Protein AF-A0A524KF19-F1 (afdb_monomer_lite)

Radius of gyration: 28.89 Å; chains: 1; bounding box: 74×56×88 Å

Structure (mmCIF, N/CA/C/O backbone):
data_AF-A0A524KF19-F1
#
_entry.id   AF-A0A524KF19-F1
#
loop_
_atom_site.group_PDB
_atom_site.id
_atom_site.type_symbol
_atom_site.label_atom_id
_atom_site.label_alt_id
_atom_site.label_comp_id
_atom_site.label_asym_id
_atom_site.label_entity_id
_atom_site.label_seq_id
_atom_site.pdbx_PDB_ins_code
_atom_site.Cartn_x
_atom_site.Cartn_y
_atom_site.Cartn_z
_atom_site.occupancy
_atom_site.B_iso_or_equiv
_atom_site.auth_seq_id
_atom_site.auth_comp_id
_atom_site.auth_asym_id
_atom_site.auth_atom_id
_atom_site.pdbx_PDB_model_num
ATOM 1 N N . MET A 1 1 ? 0.848 -24.178 -24.016 1.00 27.83 1 MET A N 1
ATOM 2 C CA . MET A 1 1 ? 1.460 -25.312 -23.281 1.00 27.83 1 MET A CA 1
ATOM 3 C C . MET A 1 1 ? 2.071 -24.928 -21.927 1.00 27.83 1 MET A C 1
ATOM 5 O O . MET A 1 1 ? 2.210 -25.815 -21.104 1.00 27.83 1 MET A O 1
ATOM 9 N N . LEU A 1 2 ? 2.348 -23.648 -21.629 1.00 24.78 2 LEU A N 1
ATOM 10 C CA . LEU A 1 2 ? 2.884 -23.212 -20.322 1.00 24.78 2 LEU A CA 1
ATOM 11 C C . LEU A 1 2 ? 1.843 -23.042 -19.188 1.00 24.78 2 LEU A C 1
ATOM 13 O O . LEU A 1 2 ? 2.226 -22.977 -18.031 1.00 24.78 2 LEU A O 1
ATOM 17 N N . PHE A 1 3 ? 0.535 -23.060 -19.477 1.00 26.81 3 PHE A N 1
ATOM 18 C CA . PHE A 1 3 ? -0.523 -22.911 -18.456 1.00 26.81 3 PHE A CA 1
ATOM 19 C C . PHE A 1 3 ? -0.974 -24.222 -17.783 1.00 26.81 3 PHE A C 1
ATOM 21 O O . PHE A 1 3 ? -1.718 -24.187 -16.809 1.00 26.81 3 PHE A O 1
ATOM 28 N N . GLN A 1 4 ? -0.531 -25.388 -18.265 1.00 26.11 4 GLN A N 1
ATOM 29 C CA . GLN A 1 4 ? -0.907 -26.679 -17.666 1.00 26.11 4 GLN A CA 1
ATOM 30 C C . GLN A 1 4 ? 0.024 -27.128 -16.532 1.00 26.11 4 GLN A C 1
ATOM 32 O O . GLN A 1 4 ? -0.330 -28.047 -15.796 1.00 26.11 4 GLN A O 1
ATOM 37 N N . HIS A 1 5 ? 1.182 -26.483 -16.349 1.00 28.02 5 HIS A N 1
ATOM 38 C CA . HIS A 1 5 ? 2.133 -26.902 -15.318 1.00 28.02 5 HIS A CA 1
ATOM 39 C C . HIS A 1 5 ? 1.832 -26.314 -13.931 1.00 28.02 5 HIS A C 1
ATOM 41 O O . HIS A 1 5 ? 2.044 -27.001 -12.934 1.00 28.02 5 HIS A O 1
ATOM 47 N N . SER A 1 6 ? 1.244 -25.115 -13.861 1.00 31.58 6 SER A N 1
ATOM 48 C CA . SER A 1 6 ? 0.880 -24.458 -12.595 1.00 31.58 6 SER A CA 1
ATOM 49 C C . SER A 1 6 ? -0.323 -25.114 -11.907 1.00 31.58 6 SER A C 1
ATOM 51 O O . SER A 1 6 ? -0.373 -25.186 -10.685 1.00 31.58 6 SER A O 1
ATOM 53 N N . ALA A 1 7 ? -1.254 -25.693 -12.675 1.00 30.88 7 ALA A N 1
ATOM 54 C CA . ALA A 1 7 ? -2.397 -26.428 -12.125 1.00 30.88 7 ALA A CA 1
ATOM 55 C C . ALA A 1 7 ? -2.016 -27.805 -11.544 1.00 30.88 7 ALA A C 1
ATOM 57 O O . ALA A 1 7 ? -2.776 -28.375 -10.764 1.00 30.88 7 ALA A O 1
ATOM 58 N N . LYS A 1 8 ? -0.847 -28.351 -11.912 1.00 27.16 8 LYS A N 1
ATOM 59 C CA . LYS A 1 8 ? -0.388 -29.663 -11.434 1.00 27.16 8 LYS A CA 1
ATOM 60 C C . LYS A 1 8 ? 0.273 -29.587 -10.053 1.00 27.16 8 LYS A C 1
ATOM 62 O O . LYS A 1 8 ? 0.188 -30.544 -9.300 1.00 27.16 8 LYS A O 1
ATOM 67 N N . LEU A 1 9 ? 0.833 -28.432 -9.687 1.00 31.03 9 LEU A N 1
ATOM 68 C CA . LEU A 1 9 ? 1.398 -28.181 -8.352 1.00 31.03 9 LEU A CA 1
ATOM 69 C C . LEU A 1 9 ? 0.338 -27.878 -7.275 1.00 31.03 9 LEU A C 1
ATOM 71 O O . LEU A 1 9 ? 0.678 -27.805 -6.104 1.00 31.03 9 LEU A O 1
ATOM 75 N N . LEU A 1 10 ? -0.936 -27.733 -7.657 1.00 35.62 10 LEU A N 1
ATOM 76 C CA . LEU A 1 10 ? -2.065 -27.494 -6.744 1.00 35.62 10 LEU A CA 1
ATOM 77 C C . LEU A 1 10 ? -2.833 -28.774 -6.358 1.00 35.62 10 LEU A C 1
ATOM 79 O O . LEU A 1 10 ? -3.795 -28.690 -5.602 1.00 35.62 10 LEU A O 1
ATOM 83 N N . LYS A 1 11 ? -2.457 -29.947 -6.891 1.00 29.64 11 LYS A N 1
ATOM 84 C CA . LYS A 1 11 ? -3.158 -31.223 -6.638 1.00 29.64 11 LYS A CA 1
ATOM 85 C C . LYS A 1 11 ? -2.391 -32.234 -5.791 1.00 29.64 11 LYS A C 1
ATOM 87 O O . LYS A 1 11 ? -3.019 -33.162 -5.293 1.00 29.64 11 LYS A O 1
ATOM 92 N N . ASP A 1 12 ? -1.096 -32.030 -5.581 1.00 27.98 12 ASP A N 1
ATOM 93 C CA . ASP A 1 12 ? -0.259 -32.959 -4.825 1.00 27.98 12 ASP A CA 1
ATOM 94 C C . ASP A 1 12 ? 0.077 -32.367 -3.447 1.00 27.98 12 ASP A C 1
ATOM 96 O O . ASP A 1 12 ? 1.224 -32.049 -3.154 1.00 27.98 12 ASP A O 1
ATOM 100 N N . ASP A 1 13 ? -0.951 -32.210 -2.606 1.00 34.94 13 ASP A N 1
ATOM 101 C CA . ASP A 1 13 ? -0.797 -32.065 -1.154 1.00 34.94 13 ASP A CA 1
ATOM 102 C C . ASP A 1 13 ? -1.239 -33.375 -0.484 1.00 34.94 13 ASP A C 1
ATOM 104 O O . ASP A 1 13 ? -2.408 -33.599 -0.167 1.00 34.94 13 ASP A O 1
ATOM 108 N N . ALA A 1 14 ? -0.261 -34.255 -0.273 1.00 29.02 14 ALA A N 1
ATOM 109 C CA . ALA A 1 14 ? -0.295 -35.302 0.739 1.00 29.02 14 ALA A CA 1
ATOM 110 C C . ALA A 1 14 ? 1.116 -35.423 1.358 1.00 29.02 14 ALA A C 1
ATOM 112 O O . ALA A 1 14 ? 2.052 -35.867 0.702 1.00 29.02 14 ALA A O 1
ATOM 113 N N . CYS A 1 15 ? 1.228 -34.941 2.604 1.00 27.69 15 CYS A N 1
ATOM 114 C CA . CYS A 1 15 ? 2.311 -35.012 3.617 1.00 27.69 15 CYS A CA 1
ATOM 115 C C . CYS A 1 15 ? 3.160 -36.315 3.678 1.00 27.69 15 CYS A C 1
ATOM 117 O O . CYS A 1 15 ? 2.729 -37.310 3.098 1.00 27.69 15 CYS A O 1
ATOM 119 N N . PRO A 1 16 ? 4.209 -36.443 4.545 1.00 42.19 16 PRO A N 1
ATOM 120 C CA . PRO A 1 16 ? 5.033 -35.484 5.322 1.00 42.19 16 PRO A CA 1
ATOM 121 C C . PRO A 1 16 ? 6.568 -35.804 5.219 1.00 42.19 16 PRO A C 1
ATOM 123 O O . PRO A 1 16 ? 6.985 -36.570 4.360 1.00 42.19 16 PRO A O 1
ATOM 126 N N . ASP A 1 17 ? 7.410 -35.245 6.104 1.00 28.31 17 ASP A N 1
ATOM 127 C CA . ASP A 1 17 ? 8.822 -35.624 6.375 1.00 28.31 17 ASP A CA 1
ATOM 128 C C . ASP A 1 17 ? 9.919 -35.275 5.349 1.00 28.31 17 ASP A C 1
ATOM 130 O O . ASP A 1 17 ? 10.504 -36.140 4.702 1.00 28.31 17 ASP A O 1
ATOM 134 N N . LEU A 1 18 ? 10.345 -34.006 5.323 1.00 29.00 18 LEU A N 1
ATOM 135 C CA . LEU A 1 18 ? 11.708 -33.632 4.900 1.00 29.00 18 LEU A CA 1
ATOM 136 C C . L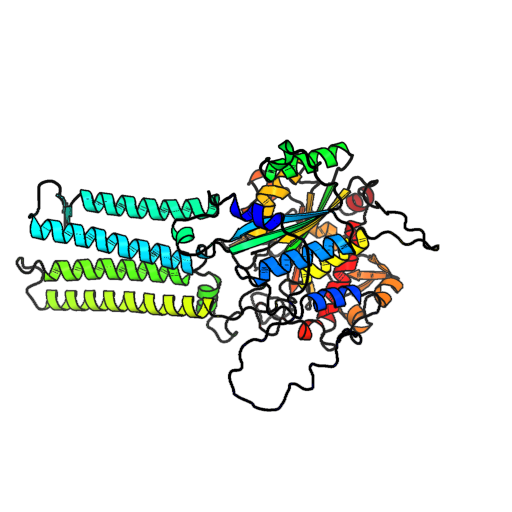EU A 1 18 ? 12.306 -32.532 5.800 1.00 29.00 18 LEU A C 1
ATOM 138 O O . LEU A 1 18 ? 12.885 -31.553 5.334 1.00 29.00 18 LEU A O 1
ATOM 142 N N . LEU A 1 19 ? 12.203 -32.717 7.117 1.00 30.81 19 LEU A N 1
ATOM 143 C CA . LEU A 1 19 ? 13.110 -32.103 8.090 1.00 30.81 19 LEU A CA 1
ATOM 144 C C . LEU A 1 19 ? 14.174 -33.137 8.463 1.00 30.81 19 LEU A C 1
ATOM 146 O O . LEU A 1 19 ? 14.062 -33.773 9.494 1.00 30.81 19 LEU A O 1
ATOM 150 N N . GLU A 1 20 ? 15.155 -33.350 7.584 1.00 33.12 20 GLU A N 1
ATOM 151 C CA . GLU A 1 20 ? 16.504 -33.857 7.895 1.00 33.12 20 GLU A CA 1
ATOM 152 C C . GLU A 1 20 ? 17.201 -34.250 6.587 1.00 33.12 20 GLU A C 1
ATOM 154 O O . GLU A 1 20 ? 17.079 -35.372 6.105 1.00 33.12 20 GLU A O 1
ATOM 159 N N . ARG A 1 21 ? 17.983 -33.338 6.000 1.00 28.28 21 ARG A N 1
ATOM 160 C CA . ARG A 1 21 ? 19.148 -33.716 5.185 1.00 28.28 21 ARG A CA 1
ATOM 161 C C . ARG A 1 21 ? 20.148 -32.565 5.145 1.00 28.28 21 ARG A C 1
ATOM 163 O O . ARG A 1 21 ? 19.892 -31.479 4.642 1.00 28.28 21 ARG A O 1
ATOM 170 N N . ARG A 1 22 ? 21.285 -32.857 5.772 1.00 28.55 22 ARG A N 1
ATOM 171 C CA . ARG A 1 22 ? 22.470 -32.029 5.999 1.00 28.55 22 ARG A CA 1
ATOM 172 C C . ARG A 1 22 ? 22.948 -31.304 4.736 1.00 28.55 22 ARG A C 1
ATOM 174 O O . ARG A 1 22 ? 23.221 -31.948 3.727 1.00 28.55 22 ARG A O 1
ATOM 181 N N . ALA A 1 23 ? 23.179 -29.998 4.856 1.00 28.09 23 ALA A N 1
ATOM 182 C CA . ALA A 1 23 ? 24.086 -29.270 3.973 1.00 28.09 23 ALA A CA 1
ATOM 183 C C . ALA A 1 23 ? 25.546 -29.727 4.212 1.00 28.09 23 ALA A C 1
ATOM 185 O O . ALA A 1 23 ? 25.902 -30.072 5.348 1.00 28.09 23 ALA A O 1
ATOM 186 N N . PRO A 1 24 ? 26.407 -29.758 3.178 1.00 29.08 24 PRO A N 1
ATOM 187 C CA . PRO A 1 24 ? 27.801 -30.146 3.331 1.00 29.08 24 PRO A CA 1
ATOM 188 C C . PRO A 1 24 ? 28.595 -29.058 4.065 1.00 29.08 24 PRO A C 1
ATOM 190 O O . PRO A 1 24 ? 28.485 -27.867 3.784 1.00 29.08 24 PRO A O 1
ATOM 193 N N . ARG A 1 25 ? 29.411 -29.509 5.022 1.00 29.88 25 ARG A N 1
ATOM 194 C CA . ARG A 1 25 ? 30.361 -28.703 5.793 1.00 29.88 25 ARG A CA 1
ATOM 195 C C . ARG A 1 25 ? 31.388 -28.049 4.863 1.00 29.88 25 ARG A C 1
ATOM 197 O O . ARG A 1 25 ? 32.111 -28.761 4.172 1.00 29.88 25 ARG A O 1
ATOM 204 N N . ALA A 1 26 ? 31.530 -26.730 4.954 1.00 27.91 26 ALA A N 1
ATOM 205 C CA . ALA A 1 26 ? 32.760 -26.027 4.608 1.00 27.91 26 ALA A CA 1
ATOM 206 C C . ALA A 1 26 ? 33.258 -25.275 5.851 1.00 27.91 26 ALA A C 1
ATOM 208 O O . ALA A 1 26 ? 32.492 -24.642 6.573 1.00 27.91 26 ALA A O 1
ATOM 209 N N . CYS A 1 27 ? 34.540 -25.474 6.137 1.00 27.53 27 CYS A N 1
ATOM 210 C CA . CYS A 1 27 ? 35.238 -25.154 7.373 1.00 27.53 27 CYS A CA 1
ATOM 211 C C . CYS A 1 27 ? 35.486 -23.653 7.580 1.00 27.53 27 CYS A C 1
ATOM 213 O O . CYS A 1 27 ? 35.828 -22.944 6.640 1.00 27.53 27 CYS A O 1
ATOM 215 N N . GLY A 1 28 ? 35.443 -23.220 8.845 1.00 26.31 28 GLY A N 1
ATOM 216 C CA . GLY A 1 28 ? 35.943 -21.916 9.288 1.00 26.31 28 GLY A CA 1
ATOM 217 C C . GLY A 1 28 ? 35.331 -21.474 10.617 1.00 26.31 28 GLY A C 1
ATOM 218 O O . GLY A 1 28 ? 34.453 -20.624 10.634 1.00 26.31 28 GLY A O 1
ATOM 219 N N . ARG A 1 29 ? 35.753 -22.089 11.730 1.00 28.39 29 ARG A N 1
ATOM 220 C CA . ARG A 1 29 ? 35.338 -21.712 13.093 1.00 28.39 29 ARG A CA 1
ATOM 221 C C . ARG A 1 29 ? 35.963 -20.376 13.510 1.00 28.39 29 ARG A C 1
ATOM 223 O O . ARG A 1 29 ? 37.185 -20.284 13.576 1.00 28.39 29 ARG A O 1
ATOM 230 N N . THR A 1 30 ? 35.126 -19.458 13.982 1.00 28.38 30 THR A N 1
ATOM 231 C CA . THR A 1 30 ? 35.452 -18.517 15.067 1.00 28.38 30 THR A CA 1
ATOM 232 C C . THR A 1 30 ? 34.375 -18.700 16.146 1.00 28.38 30 THR A C 1
ATOM 234 O O . THR A 1 30 ? 33.196 -18.547 15.834 1.00 28.38 30 THR A O 1
ATOM 237 N N . PRO A 1 31 ? 34.712 -19.103 17.385 1.00 31.06 31 PRO A N 1
ATOM 238 C CA . PRO A 1 31 ? 33.714 -19.389 18.410 1.00 31.06 31 PRO A CA 1
ATOM 239 C C . PRO A 1 31 ? 33.313 -18.100 19.133 1.00 31.06 31 PRO A C 1
ATOM 241 O O . PRO A 1 31 ? 34.151 -17.436 19.737 1.00 31.06 31 PRO A O 1
ATOM 244 N N . GLY A 1 32 ? 32.028 -17.755 19.081 1.00 32.38 32 GLY A N 1
ATOM 245 C CA . GLY A 1 32 ? 31.471 -16.665 19.883 1.00 32.38 32 GLY A CA 1
ATOM 246 C C . GLY A 1 32 ? 30.187 -16.098 19.296 1.00 32.38 32 GLY A C 1
ATOM 247 O O . GLY A 1 32 ? 30.232 -15.013 18.729 1.00 32.38 32 GLY A O 1
ATOM 248 N N . LYS A 1 33 ? 29.079 -16.854 19.390 1.00 33.38 33 LYS A N 1
ATOM 249 C CA . LYS A 1 33 ? 27.671 -16.378 19.340 1.00 33.38 33 LYS A CA 1
ATOM 250 C C . LYS A 1 33 ? 26.624 -17.505 19.294 1.00 33.38 33 LYS A C 1
ATOM 252 O O . LYS A 1 33 ? 25.452 -17.236 19.519 1.00 33.38 33 LYS A O 1
ATOM 257 N N . GLU A 1 34 ? 27.014 -18.759 19.055 1.00 29.03 34 GLU A N 1
ATOM 258 C CA . GLU A 1 34 ? 26.049 -19.855 18.828 1.00 29.03 34 GLU A CA 1
ATOM 259 C C . GLU A 1 34 ? 25.375 -20.441 20.086 1.00 29.03 34 GLU A C 1
ATOM 261 O O . GLU A 1 34 ? 24.433 -21.218 19.952 1.00 29.03 34 GLU A O 1
ATOM 266 N N . GLU A 1 35 ? 25.761 -20.046 21.303 1.00 29.92 35 GLU A N 1
ATOM 267 C CA . GLU A 1 35 ? 25.076 -20.511 22.526 1.00 29.92 35 GLU A CA 1
ATOM 268 C C . GLU A 1 35 ? 23.872 -19.655 22.951 1.00 29.92 35 GLU A C 1
ATOM 270 O O . GLU A 1 35 ? 23.123 -20.064 23.832 1.00 29.92 35 GLU A O 1
ATOM 275 N N . PHE A 1 36 ? 23.600 -18.528 22.281 1.00 32.81 36 PHE A N 1
ATOM 276 C CA . PHE A 1 36 ? 22.428 -17.693 22.589 1.00 32.81 36 PHE A CA 1
ATOM 277 C C . PHE A 1 36 ? 21.160 -18.066 21.796 1.00 32.81 36 PHE A C 1
ATOM 279 O O . PHE A 1 36 ? 20.114 -17.457 21.985 1.00 32.81 36 PHE A O 1
ATOM 286 N N . VAL A 1 37 ? 21.228 -19.068 20.909 1.00 35.06 37 VAL A N 1
ATOM 287 C CA . VAL A 1 37 ? 20.166 -19.358 19.918 1.00 35.06 37 VAL A CA 1
ATOM 288 C C . VAL A 1 37 ? 19.369 -20.637 20.239 1.00 35.06 37 VAL A C 1
ATOM 290 O O . VAL A 1 37 ? 18.462 -21.012 19.505 1.00 35.06 37 VAL A O 1
ATOM 293 N N . LYS A 1 38 ? 19.640 -21.321 21.360 1.00 26.38 38 LYS A N 1
ATOM 294 C CA . LYS A 1 38 ? 18.930 -22.569 21.727 1.00 26.38 38 LYS A CA 1
ATOM 295 C C . LYS A 1 38 ? 17.975 -22.482 22.918 1.00 26.38 38 LYS A C 1
ATOM 297 O O . LYS A 1 38 ? 17.457 -23.508 23.346 1.00 26.38 38 LYS A O 1
ATOM 302 N N . ALA A 1 39 ? 17.666 -21.282 23.395 1.00 29.91 39 ALA A N 1
ATOM 303 C CA . ALA A 1 39 ? 16.627 -21.068 24.396 1.00 29.91 39 ALA A CA 1
ATOM 304 C C . ALA A 1 39 ? 15.623 -20.034 23.880 1.00 29.91 39 ALA A C 1
ATOM 306 O O . ALA A 1 39 ? 15.746 -18.876 24.241 1.00 29.91 39 ALA A O 1
ATOM 307 N N . ASN A 1 40 ? 14.695 -20.415 22.989 1.00 36.75 40 ASN A N 1
ATOM 308 C CA . ASN A 1 40 ? 13.514 -19.581 22.683 1.00 36.75 40 ASN A CA 1
ATOM 309 C C . ASN A 1 40 ? 12.406 -20.273 21.872 1.00 36.75 40 ASN A C 1
ATOM 311 O O . ASN A 1 40 ? 11.658 -19.639 21.139 1.00 36.75 40 ASN A O 1
ATOM 315 N N . ILE A 1 41 ? 12.236 -21.582 22.039 1.00 32.84 41 ILE A N 1
ATOM 316 C CA . ILE A 1 41 ? 10.990 -22.238 21.631 1.00 32.84 41 ILE A CA 1
ATOM 317 C C . ILE A 1 41 ? 10.131 -22.282 22.899 1.00 32.84 41 ILE A C 1
ATOM 319 O O . ILE A 1 41 ? 10.326 -23.195 23.696 1.00 32.84 41 ILE A O 1
ATOM 323 N N . ASN A 1 42 ? 9.327 -21.230 23.141 1.00 34.31 42 ASN A N 1
ATOM 324 C CA . ASN A 1 42 ? 8.141 -21.150 24.039 1.00 34.31 42 ASN A CA 1
ATOM 325 C C . ASN A 1 42 ? 7.923 -19.806 24.785 1.00 34.31 42 ASN A C 1
ATOM 327 O O . ASN A 1 42 ? 7.086 -19.753 25.685 1.00 34.31 42 ASN A O 1
ATOM 331 N N . GLY A 1 43 ? 8.582 -18.699 24.427 1.00 39.00 43 GLY A N 1
ATOM 332 C CA . GLY A 1 43 ? 8.232 -17.381 24.980 1.00 39.00 43 GLY A CA 1
ATOM 333 C C . GLY A 1 43 ? 8.519 -16.259 23.993 1.00 39.00 43 GLY A C 1
ATOM 334 O O . GLY A 1 43 ? 9.647 -16.161 23.521 1.00 39.00 43 GLY A O 1
ATOM 335 N N . SER A 1 44 ? 7.523 -15.426 23.667 1.00 48.94 44 SER A N 1
ATOM 336 C CA . SER A 1 44 ? 7.767 -14.241 22.840 1.00 48.94 44 SER A CA 1
ATOM 337 C C . SER A 1 44 ? 8.735 -13.305 23.566 1.00 48.94 44 SER A C 1
ATOM 339 O O . SER A 1 44 ? 8.543 -12.945 24.733 1.00 48.94 44 SER A O 1
ATOM 341 N N . THR A 1 45 ? 9.819 -12.926 22.893 1.00 57.94 45 THR A N 1
ATOM 342 C CA . THR A 1 45 ? 10.899 -12.093 23.447 1.00 57.94 45 THR A CA 1
ATOM 343 C C . THR A 1 45 ? 10.452 -10.676 23.795 1.00 57.94 45 THR A C 1
ATOM 345 O O . THR A 1 45 ? 11.128 -9.989 24.556 1.00 57.94 45 THR A O 1
ATOM 348 N N . HIS A 1 46 ? 9.292 -10.252 23.295 1.00 63.72 46 HIS A N 1
ATOM 349 C CA . HIS A 1 46 ? 8.765 -8.892 23.429 1.00 63.72 46 HIS A CA 1
ATOM 350 C C . HIS A 1 46 ? 7.735 -8.741 24.563 1.00 63.72 46 HIS A C 1
ATOM 352 O O . HIS A 1 46 ? 7.143 -7.678 24.742 1.00 63.72 46 HIS A O 1
ATOM 358 N N . SER A 1 47 ? 7.540 -9.785 25.380 1.00 54.75 47 SER A N 1
ATOM 359 C CA . SER A 1 47 ? 6.448 -9.863 26.361 1.00 54.75 47 SER A CA 1
ATOM 360 C C . SER A 1 47 ? 6.470 -8.794 27.470 1.00 54.75 47 SER A C 1
ATOM 362 O O . SER A 1 47 ? 5.434 -8.551 28.084 1.00 54.75 47 SER A O 1
ATOM 364 N N . ALA A 1 48 ? 7.619 -8.149 27.716 1.00 57.03 48 ALA A N 1
ATOM 365 C CA . ALA A 1 48 ? 7.771 -7.100 28.730 1.00 57.03 48 ALA A CA 1
ATOM 366 C C . ALA A 1 48 ? 7.358 -5.694 28.245 1.00 57.03 48 ALA A C 1
ATOM 368 O O . ALA A 1 48 ? 7.044 -4.839 29.070 1.00 57.03 48 ALA A O 1
ATOM 369 N N . VAL A 1 49 ? 7.331 -5.469 26.926 1.00 68.31 49 VAL A N 1
ATOM 370 C CA . VAL A 1 49 ? 7.102 -4.150 26.292 1.00 68.31 49 VAL A CA 1
ATOM 371 C C . VAL A 1 49 ? 5.643 -3.968 25.845 1.00 68.31 49 VAL A C 1
ATOM 373 O O . VAL A 1 49 ? 5.191 -2.875 25.493 1.00 68.31 49 VAL A O 1
ATOM 376 N N . VAL A 1 50 ? 4.876 -5.059 25.856 1.00 81.12 50 VAL A N 1
ATOM 377 C CA . VAL A 1 50 ? 3.552 -5.155 25.240 1.00 81.12 50 VAL A CA 1
ATOM 378 C C . VAL A 1 50 ? 2.495 -5.383 26.315 1.00 81.12 50 VAL A C 1
ATOM 380 O O . VAL A 1 50 ? 2.652 -6.230 27.196 1.00 81.12 50 VAL A O 1
ATOM 383 N N . ALA A 1 51 ? 1.397 -4.631 26.251 1.00 82.25 51 ALA A N 1
ATOM 384 C CA . ALA A 1 51 ? 0.272 -4.843 27.153 1.00 82.25 51 ALA A CA 1
ATOM 385 C C . ALA A 1 51 ? -0.425 -6.187 26.846 1.00 82.25 51 ALA A C 1
ATOM 387 O O . ALA A 1 51 ? -0.448 -6.623 25.694 1.00 82.25 51 ALA A O 1
ATOM 388 N N . PRO A 1 52 ? -1.053 -6.852 27.833 1.00 81.06 52 PRO A N 1
ATOM 389 C CA . PRO A 1 52 ? -1.645 -8.176 27.625 1.00 81.06 52 PRO A CA 1
ATOM 390 C C . PRO A 1 52 ? -2.634 -8.252 26.451 1.00 81.06 52 PRO A C 1
ATOM 392 O O . PRO A 1 52 ? -2.632 -9.230 25.708 1.00 81.06 52 PRO A O 1
ATOM 395 N N . GLY A 1 53 ? -3.447 -7.213 26.251 1.00 79.94 53 GLY A N 1
ATOM 396 C CA . GLY A 1 53 ? -4.450 -7.141 25.187 1.00 79.94 53 GLY A CA 1
ATOM 397 C C . GLY A 1 53 ? -3.896 -6.867 23.788 1.00 79.94 53 GLY A C 1
ATOM 398 O O . GLY A 1 53 ? -4.668 -6.909 22.835 1.00 79.94 53 GLY A O 1
ATOM 399 N N . SER A 1 54 ? -2.595 -6.602 23.643 1.00 86.44 54 SER A N 1
ATOM 400 C CA . SER A 1 54 ? -1.913 -6.443 22.351 1.00 86.44 54 SER A CA 1
ATOM 401 C C . SER A 1 54 ? -0.869 -7.531 22.079 1.00 86.44 54 SER A C 1
ATOM 403 O O . SER A 1 54 ? -0.152 -7.455 21.082 1.00 86.44 54 SER A O 1
ATOM 405 N N . ARG A 1 55 ? -0.822 -8.593 22.900 1.00 87.62 55 ARG A N 1
ATOM 406 C CA . ARG A 1 55 ? 0.102 -9.721 22.702 1.00 87.62 55 ARG A CA 1
ATOM 407 C C . ARG A 1 55 ? -0.094 -10.416 21.354 1.00 87.62 55 ARG A C 1
ATOM 409 O O . ARG A 1 55 ? 0.889 -10.678 20.682 1.00 87.62 55 ARG A O 1
ATOM 416 N N . GLU A 1 56 ? -1.333 -10.624 20.918 1.00 87.50 56 GLU A N 1
ATOM 417 C CA . GLU A 1 56 ? -1.601 -11.249 19.612 1.00 87.50 56 GLU A CA 1
ATOM 418 C C . GLU A 1 56 ? -1.066 -10.420 18.434 1.00 87.50 56 GLU A C 1
ATOM 420 O O . GLU A 1 56 ? -0.591 -10.976 17.447 1.00 87.50 56 GLU A O 1
ATOM 425 N N . LEU A 1 57 ? -1.107 -9.087 18.547 1.00 90.69 57 LEU A N 1
ATOM 426 C CA . LEU A 1 57 ? -0.528 -8.189 17.550 1.00 90.69 57 LEU A CA 1
ATOM 427 C C . LEU A 1 57 ? 1.006 -8.268 17.560 1.00 90.69 57 LEU A C 1
ATOM 429 O O . LEU A 1 57 ? 1.624 -8.206 16.503 1.00 90.69 57 LEU A O 1
ATOM 433 N N . ALA A 1 58 ? 1.628 -8.446 18.727 1.00 90.06 58 ALA A N 1
ATOM 434 C CA . ALA A 1 58 ? 3.061 -8.725 18.818 1.00 90.06 58 ALA A CA 1
ATOM 435 C C . ALA A 1 58 ? 3.428 -10.082 18.197 1.00 90.06 58 ALA A C 1
ATOM 437 O O . ALA A 1 58 ? 4.318 -10.143 17.352 1.00 90.06 58 ALA A O 1
ATOM 438 N N . ASP A 1 59 ? 2.683 -11.139 18.524 1.00 88.88 59 ASP A N 1
ATOM 439 C CA . ASP A 1 59 ? 2.883 -12.480 17.964 1.00 88.88 59 ASP A CA 1
ATOM 440 C C . ASP A 1 59 ? 2.700 -12.487 16.427 1.00 88.88 59 ASP A C 1
ATOM 442 O O . ASP A 1 59 ? 3.296 -13.300 15.714 1.00 88.88 59 ASP A O 1
ATOM 446 N N . PHE A 1 60 ? 1.893 -11.561 15.888 1.00 91.19 60 PHE A N 1
ATOM 447 C CA . PHE A 1 60 ? 1.781 -11.339 14.447 1.00 91.19 60 PHE A CA 1
ATOM 448 C C . PHE A 1 60 ? 3.090 -10.828 13.829 1.00 91.19 60 PHE A C 1
ATOM 450 O O . PHE A 1 60 ? 3.475 -11.338 12.781 1.00 91.19 60 PHE A O 1
ATOM 457 N N . PHE A 1 61 ? 3.801 -9.888 14.461 1.00 91.31 61 PHE A N 1
ATOM 458 C CA . PHE A 1 61 ? 5.127 -9.451 13.996 1.00 91.31 61 PHE A CA 1
ATOM 459 C C . PHE A 1 61 ? 6.168 -10.569 14.112 1.00 91.31 61 PHE A C 1
ATOM 461 O O . PHE A 1 61 ? 6.929 -10.794 13.168 1.00 91.31 61 PHE A O 1
ATOM 468 N N . ASP A 1 62 ? 6.152 -11.318 15.215 1.00 86.38 62 ASP A N 1
ATOM 469 C CA . ASP A 1 62 ? 7.094 -12.417 15.462 1.00 86.38 62 ASP A CA 1
ATOM 470 C C . ASP A 1 62 ? 7.007 -13.504 14.381 1.00 86.38 62 ASP A C 1
ATOM 472 O O . ASP A 1 62 ? 8.027 -14.043 13.948 1.00 86.38 62 ASP A O 1
ATOM 476 N N . ALA A 1 63 ? 5.810 -13.755 13.839 1.00 85.94 63 ALA A N 1
ATOM 477 C CA . ALA A 1 63 ? 5.616 -14.691 12.729 1.00 85.94 63 ALA A CA 1
ATOM 478 C C . ALA A 1 63 ? 6.373 -14.306 11.439 1.00 85.94 63 ALA A C 1
ATOM 480 O O . ALA A 1 63 ? 6.576 -15.156 10.569 1.00 85.94 63 ALA A O 1
ATOM 481 N N . PHE A 1 64 ? 6.790 -13.044 11.309 1.00 88.94 64 PHE A N 1
ATOM 482 C CA . PHE A 1 64 ? 7.564 -12.524 10.181 1.00 88.94 64 PHE A CA 1
ATOM 483 C C . PHE A 1 64 ? 8.979 -12.090 10.587 1.00 88.94 64 PHE A C 1
ATOM 485 O O . PHE A 1 64 ? 9.766 -11.727 9.712 1.00 88.94 64 PHE A O 1
ATOM 492 N N . ALA A 1 65 ? 9.338 -12.175 11.872 1.00 84.69 65 ALA A N 1
ATOM 493 C CA . ALA A 1 65 ? 10.656 -11.799 12.381 1.00 84.69 65 ALA A CA 1
ATOM 494 C C . ALA A 1 65 ? 11.779 -12.671 11.797 1.00 84.69 65 ALA A C 1
ATOM 496 O O . ALA A 1 65 ? 12.859 -12.174 11.488 1.00 84.69 65 ALA A O 1
ATOM 497 N N . GLU A 1 66 ? 11.508 -13.960 11.572 1.00 81.62 66 GLU A N 1
ATOM 498 C CA . GLU A 1 66 ? 12.472 -14.893 10.974 1.00 81.62 66 GLU A CA 1
ATOM 499 C C . GLU A 1 66 ? 12.662 -14.692 9.460 1.00 81.62 66 GLU A C 1
ATOM 501 O O . GLU A 1 66 ? 13.569 -15.275 8.856 1.00 81.62 66 GLU A O 1
ATOM 506 N N . MET A 1 67 ? 11.808 -13.893 8.810 1.00 86.69 67 MET A N 1
ATOM 507 C CA . MET A 1 67 ? 11.973 -13.582 7.394 1.00 86.69 67 MET A CA 1
ATOM 508 C C . MET A 1 67 ? 13.038 -12.491 7.226 1.00 86.69 67 MET A C 1
ATOM 510 O O . MET A 1 67 ? 12.910 -11.425 7.829 1.00 86.69 67 MET A O 1
ATOM 514 N N . PRO A 1 68 ? 14.059 -12.698 6.367 1.00 84.38 68 PRO A N 1
ATOM 515 C CA . PRO A 1 68 ? 15.110 -11.699 6.171 1.00 84.38 68 PRO A CA 1
ATOM 516 C C . PRO A 1 68 ? 14.565 -10.406 5.551 1.00 84.38 68 PRO A C 1
ATOM 518 O O . PRO A 1 68 ? 15.083 -9.326 5.811 1.00 84.38 68 PRO A O 1
ATOM 521 N N . HIS A 1 69 ? 13.535 -10.528 4.712 1.00 89.25 69 HIS A N 1
ATOM 522 C CA . HIS A 1 69 ? 12.775 -9.438 4.109 1.00 89.25 69 HIS A CA 1
ATOM 523 C C . HIS A 1 69 ? 11.508 -9.998 3.447 1.00 89.25 69 HIS A C 1
ATOM 525 O O . HIS A 1 69 ? 11.332 -11.216 3.346 1.00 89.25 69 HIS A O 1
ATOM 531 N N . ARG A 1 70 ? 10.655 -9.109 2.929 1.00 91.75 70 ARG A N 1
ATOM 532 C CA . ARG A 1 70 ? 9.496 -9.427 2.070 1.00 91.75 70 ARG A CA 1
ATOM 533 C C . ARG A 1 70 ? 9.617 -8.768 0.692 1.00 91.75 70 ARG A C 1
ATOM 535 O O . ARG A 1 70 ? 8.631 -8.551 0.008 1.00 91.75 70 ARG A O 1
ATOM 542 N N . GLY A 1 71 ? 10.857 -8.455 0.318 1.00 85.94 71 GLY A N 1
ATOM 543 C CA . GLY A 1 71 ? 11.227 -7.751 -0.901 1.00 85.94 71 GLY A CA 1
ATOM 544 C C . GLY A 1 71 ? 10.536 -8.210 -2.175 1.00 85.94 71 GLY A C 1
ATOM 545 O O . GLY A 1 71 ? 10.551 -9.401 -2.503 1.00 85.94 71 GLY A O 1
ATOM 546 N N . SER A 1 72 ? 10.020 -7.233 -2.912 1.00 79.12 72 SER A N 1
ATOM 547 C CA . SER A 1 72 ? 9.356 -7.449 -4.187 1.00 79.12 72 SER A CA 1
ATOM 548 C C . SER A 1 72 ? 10.226 -8.153 -5.213 1.00 79.12 72 SER A C 1
ATOM 550 O O . SER A 1 72 ? 11.412 -7.848 -5.379 1.00 79.12 72 SER A O 1
ATOM 552 N N . GLY A 1 73 ? 9.634 -9.118 -5.911 1.00 74.12 73 GLY A N 1
ATOM 553 C CA . GLY A 1 73 ? 10.335 -9.896 -6.924 1.00 74.12 73 GLY A CA 1
ATOM 554 C C . GLY A 1 73 ? 11.262 -10.976 -6.375 1.00 74.12 73 GLY A C 1
ATOM 555 O O . GLY A 1 73 ? 12.063 -11.541 -7.122 1.00 74.12 73 GLY A O 1
ATOM 556 N N . THR A 1 74 ? 11.194 -11.251 -5.073 1.00 80.69 74 THR A N 1
ATOM 557 C CA . THR A 1 74 ? 12.000 -12.284 -4.417 1.00 80.69 74 THR A CA 1
ATOM 558 C C . THR A 1 74 ? 11.120 -13.455 -3.982 1.00 80.69 74 THR A C 1
ATOM 560 O O . THR A 1 74 ? 9.924 -13.273 -3.769 1.00 80.69 74 THR A O 1
ATOM 563 N N . PRO A 1 75 ? 11.679 -14.659 -3.759 1.00 82.19 75 PRO A N 1
ATOM 564 C CA . PRO A 1 75 ? 10.897 -15.802 -3.275 1.00 82.19 75 PRO A CA 1
ATOM 565 C C . PRO A 1 75 ? 10.205 -15.568 -1.920 1.00 82.19 75 PRO A C 1
ATOM 567 O O . PRO A 1 75 ? 9.293 -16.312 -1.552 1.00 82.19 75 PRO A O 1
ATOM 570 N N . TYR A 1 76 ? 10.642 -14.557 -1.160 1.00 89.50 76 TYR A N 1
ATOM 571 C CA . TYR A 1 76 ? 10.079 -14.229 0.145 1.00 89.50 76 TYR A CA 1
ATOM 572 C C . TYR A 1 76 ? 8.746 -13.483 0.053 1.00 89.50 76 TYR A C 1
ATOM 574 O O . TYR A 1 76 ? 7.926 -13.636 0.953 1.00 89.50 76 TYR A O 1
ATOM 582 N N . GLU A 1 77 ? 8.484 -12.745 -1.026 1.00 91.50 77 GLU A N 1
ATOM 583 C CA . GLU A 1 77 ? 7.219 -12.026 -1.210 1.00 91.50 77 GLU A CA 1
ATOM 584 C C . GLU A 1 77 ? 6.031 -13.010 -1.359 1.00 91.50 77 GLU A C 1
ATOM 586 O O . GLU A 1 77 ? 5.134 -12.975 -0.512 1.00 91.50 77 GLU A O 1
ATOM 591 N N . PRO A 1 78 ? 6.040 -13.992 -2.291 1.00 90.69 78 PRO A N 1
ATOM 592 C CA . PRO A 1 78 ? 5.032 -15.057 -2.334 1.00 90.69 78 PRO A CA 1
ATOM 593 C C . PRO A 1 78 ? 4.894 -15.848 -1.036 1.00 90.69 78 PRO A C 1
ATOM 595 O O . PRO A 1 78 ? 3.795 -16.264 -0.663 1.00 90.69 78 PRO A O 1
ATOM 598 N N . ARG A 1 79 ? 6.011 -16.098 -0.340 1.00 92.62 79 ARG A N 1
ATOM 599 C CA . ARG A 1 79 ? 5.991 -16.792 0.952 1.00 92.62 79 ARG A CA 1
ATOM 600 C C . ARG A 1 79 ? 5.242 -15.963 1.994 1.00 92.62 79 ARG A C 1
ATOM 602 O O . ARG A 1 79 ? 4.405 -16.525 2.696 1.00 92.62 79 ARG A O 1
ATOM 609 N N . SER A 1 80 ? 5.505 -14.659 2.055 1.00 94.50 80 SER A N 1
ATOM 610 C CA . SER A 1 80 ? 4.809 -13.720 2.935 1.00 94.50 80 SER A CA 1
ATOM 611 C C . SER A 1 80 ? 3.310 -13.701 2.653 1.00 94.50 80 SER A C 1
ATOM 613 O O . SER A 1 80 ? 2.520 -13.908 3.570 1.00 94.50 80 SER A O 1
ATOM 615 N N . ALA A 1 81 ? 2.915 -13.569 1.383 1.00 95.94 81 ALA A N 1
ATOM 616 C CA . ALA A 1 81 ? 1.510 -13.574 0.978 1.00 95.94 81 ALA A CA 1
ATOM 617 C C . ALA A 1 81 ? 0.769 -14.837 1.447 1.00 95.94 81 ALA A C 1
ATOM 619 O O . ALA A 1 81 ? -0.339 -14.762 1.972 1.00 95.94 81 ALA A O 1
ATOM 620 N N . ARG A 1 82 ? 1.400 -16.014 1.333 1.00 94.50 82 ARG A N 1
ATOM 621 C CA . ARG A 1 82 ? 0.817 -17.282 1.808 1.00 94.50 82 ARG A CA 1
ATOM 622 C C . ARG A 1 82 ? 0.713 -17.355 3.329 1.00 94.50 82 ARG A C 1
ATOM 624 O O . ARG A 1 82 ? -0.261 -17.913 3.830 1.00 94.50 82 ARG A O 1
ATOM 631 N N . ILE A 1 83 ? 1.697 -16.833 4.065 1.00 94.31 83 ILE A N 1
ATOM 632 C CA . ILE A 1 83 ? 1.635 -16.764 5.534 1.00 94.31 83 ILE A CA 1
ATOM 633 C C . ILE A 1 83 ? 0.492 -15.832 5.953 1.00 94.31 83 ILE A C 1
ATOM 635 O O . ILE A 1 83 ? -0.340 -16.234 6.766 1.00 94.31 83 ILE A O 1
ATOM 639 N N . LEU A 1 84 ? 0.402 -14.643 5.345 1.00 95.81 84 LEU A N 1
ATOM 640 C CA . LEU A 1 84 ? -0.682 -13.683 5.572 1.00 95.81 84 LEU A CA 1
ATOM 641 C C . LEU A 1 84 ? -2.048 -14.300 5.283 1.00 95.81 84 LEU A C 1
ATOM 643 O O . LEU A 1 84 ? -2.932 -14.239 6.132 1.00 95.81 84 LEU A O 1
ATOM 647 N N . ALA A 1 85 ? -2.207 -14.957 4.133 1.00 94.88 85 ALA A N 1
ATOM 648 C CA . ALA A 1 85 ? -3.469 -15.579 3.755 1.00 94.88 85 ALA A CA 1
ATOM 649 C C . ALA A 1 85 ? -3.906 -16.672 4.737 1.00 94.88 85 ALA A C 1
ATOM 651 O O . ALA A 1 85 ? -5.069 -16.720 5.134 1.00 94.88 85 ALA A O 1
ATOM 652 N N . ARG A 1 86 ? -2.969 -17.526 5.175 1.00 93.00 86 ARG A N 1
ATOM 653 C CA . ARG A 1 86 ? -3.248 -18.560 6.181 1.00 93.00 86 ARG A CA 1
ATOM 654 C C . ARG A 1 86 ? -3.676 -17.946 7.506 1.00 93.00 86 ARG A C 1
ATOM 656 O O . ARG A 1 86 ? -4.689 -18.377 8.042 1.00 93.00 86 ARG A O 1
ATOM 663 N N . LYS A 1 87 ? -2.946 -16.939 7.998 1.00 92.69 87 LYS A N 1
ATOM 664 C CA . LYS A 1 87 ? -3.275 -16.246 9.251 1.00 92.69 87 LYS A CA 1
ATOM 665 C C . LYS A 1 87 ? -4.632 -15.558 9.184 1.00 92.69 87 LYS A C 1
ATOM 667 O O . LYS A 1 87 ? -5.435 -15.728 10.095 1.00 92.69 87 LYS A O 1
ATOM 672 N N . LEU A 1 88 ? -4.916 -14.833 8.101 1.00 92.06 88 LEU A N 1
ATOM 673 C CA . LEU A 1 88 ? -6.218 -14.201 7.874 1.00 92.06 88 LEU A CA 1
ATOM 674 C C . LEU A 1 88 ? -7.341 -15.240 7.931 1.00 92.06 88 LEU A C 1
ATOM 676 O O . LEU A 1 88 ? -8.278 -15.077 8.711 1.00 92.06 88 LEU A O 1
ATOM 680 N N . ALA A 1 89 ? -7.216 -16.337 7.182 1.00 89.25 89 ALA A N 1
ATOM 681 C CA . ALA A 1 89 ? -8.228 -17.387 7.151 1.00 89.25 89 ALA A CA 1
ATOM 682 C C . ALA A 1 89 ? -8.411 -18.067 8.522 1.00 89.25 89 ALA A C 1
ATOM 684 O O . ALA A 1 89 ? -9.542 -18.263 8.963 1.00 89.25 89 ALA A O 1
ATOM 685 N N . SER A 1 90 ? -7.317 -18.404 9.216 1.00 88.56 90 SER A N 1
ATOM 686 C CA . SER A 1 90 ? -7.376 -19.149 10.480 1.00 88.56 90 SER A CA 1
ATOM 687 C C . SER A 1 90 ? -7.791 -18.308 11.684 1.00 88.56 90 SER A C 1
ATOM 689 O O . SER A 1 90 ? -8.379 -18.847 12.615 1.00 88.56 90 SER A O 1
ATOM 691 N N . GLU A 1 91 ? -7.458 -17.016 11.704 1.00 89.19 91 GLU A N 1
ATOM 692 C CA . GLU A 1 91 ? -7.632 -16.173 12.895 1.00 89.19 91 GLU A CA 1
ATOM 693 C C . GLU A 1 91 ? -8.817 -15.207 12.809 1.00 89.19 91 GLU A C 1
ATOM 695 O O . GLU A 1 91 ? -9.278 -14.740 13.848 1.00 89.19 91 GLU A O 1
ATOM 700 N N . THR A 1 92 ? -9.319 -14.901 11.607 1.00 84.88 92 THR A N 1
ATOM 701 C CA . THR A 1 92 ? -10.446 -13.961 11.430 1.00 84.88 92 THR A CA 1
ATOM 702 C C . THR A 1 92 ? -11.735 -14.637 10.969 1.00 84.88 92 THR A C 1
ATOM 704 O O . THR A 1 92 ? -12.804 -14.043 11.073 1.00 84.88 92 THR A O 1
ATOM 707 N N . GLY A 1 93 ? -11.651 -15.860 10.431 1.00 81.56 93 GLY A N 1
ATOM 708 C CA . GLY A 1 93 ? -12.782 -16.533 9.784 1.00 81.56 93 GLY A CA 1
ATOM 709 C C . GLY A 1 93 ? -13.230 -15.886 8.465 1.00 81.56 93 GLY A C 1
ATOM 710 O O . GLY A 1 93 ? -14.233 -16.314 7.895 1.00 81.56 93 GLY A O 1
ATOM 711 N N . ALA A 1 94 ? -12.511 -14.870 7.972 1.00 87.75 94 ALA A N 1
ATOM 712 C CA . ALA A 1 94 ? -12.781 -14.242 6.686 1.00 87.75 94 ALA A CA 1
ATOM 713 C C . ALA A 1 94 ? -12.519 -15.206 5.523 1.00 87.75 94 ALA A C 1
ATOM 715 O O . ALA A 1 94 ? -11.651 -16.083 5.587 1.00 87.75 94 ALA A O 1
ATOM 716 N N . HIS A 1 95 ? -13.230 -14.994 4.417 1.00 91.12 95 HIS A N 1
ATOM 717 C CA . HIS A 1 95 ? -12.847 -15.600 3.153 1.00 91.12 95 HIS A CA 1
ATOM 718 C C . HIS A 1 95 ? -11.611 -14.888 2.608 1.00 91.12 95 HIS A C 1
ATOM 720 O O . HIS A 1 95 ? -11.589 -13.658 2.575 1.00 91.12 95 HIS A O 1
ATOM 726 N N . VAL A 1 96 ? -10.611 -15.655 2.175 1.00 93.25 96 VAL A N 1
ATOM 727 C CA . VAL A 1 96 ? -9.337 -15.119 1.693 1.00 93.25 96 VAL A CA 1
ATOM 728 C C . VAL A 1 96 ? -9.081 -15.556 0.258 1.00 93.25 96 VAL A C 1
ATOM 730 O O . VAL A 1 96 ? -8.976 -16.751 -0.016 1.00 93.25 96 VAL A O 1
ATOM 733 N N . ASP A 1 97 ? -8.909 -14.574 -0.618 1.00 93.31 97 ASP A N 1
ATOM 734 C CA . ASP A 1 97 ? -8.492 -14.736 -2.002 1.00 93.31 97 ASP A CA 1
ATOM 735 C C . ASP A 1 97 ? -7.018 -14.338 -2.151 1.00 93.31 97 ASP A C 1
ATOM 737 O O . ASP A 1 97 ? -6.571 -13.297 -1.661 1.00 93.31 97 ASP A O 1
ATOM 741 N N . LEU A 1 98 ? -6.253 -15.187 -2.834 1.00 93.00 98 LEU A N 1
ATOM 742 C CA . LEU A 1 98 ? -4.904 -14.875 -3.294 1.00 93.00 98 LEU A CA 1
ATOM 743 C C . LEU A 1 98 ? -4.978 -14.593 -4.789 1.00 93.00 98 LEU A C 1
ATOM 745 O O . LEU A 1 98 ? -5.182 -15.520 -5.571 1.00 93.00 98 LEU A O 1
ATOM 749 N N . GLU A 1 99 ? -4.790 -13.337 -5.182 1.00 91.06 99 GLU A N 1
ATOM 750 C CA . GLU A 1 99 ? -4.811 -12.923 -6.585 1.00 91.06 99 GLU A CA 1
ATOM 751 C C . GLU A 1 99 ? -3.390 -12.895 -7.147 1.00 91.06 99 GLU A C 1
ATOM 753 O O . GLU A 1 99 ? -2.645 -11.951 -6.868 1.00 91.06 99 GLU A O 1
ATOM 758 N N . PRO A 1 100 ? -2.970 -13.916 -7.915 1.00 90.00 100 PRO A N 1
ATOM 759 C CA . PRO A 1 100 ? -1.635 -13.942 -8.480 1.00 90.00 100 PRO A CA 1
ATOM 760 C C . PRO A 1 100 ? -1.508 -12.922 -9.607 1.00 90.00 100 PRO A C 1
ATOM 762 O O . PRO A 1 100 ? -2.362 -12.831 -10.491 1.00 90.00 100 PRO A O 1
ATOM 765 N N . PHE A 1 101 ? -0.371 -12.244 -9.653 1.00 86.00 101 PHE A N 1
ATOM 766 C CA . PHE A 1 101 ? 0.025 -11.468 -10.814 1.00 86.00 101 PHE A CA 1
ATOM 767 C C . PHE A 1 101 ? 1.526 -11.554 -11.057 1.00 86.00 101 PHE A C 1
ATOM 769 O O . PHE A 1 101 ? 2.331 -11.826 -10.168 1.00 86.00 101 PHE A O 1
ATOM 776 N N . ALA A 1 102 ? 1.894 -11.331 -12.313 1.00 79.69 102 ALA A N 1
ATOM 777 C CA . ALA A 1 102 ? 3.279 -11.289 -12.732 1.00 79.69 102 ALA A CA 1
ATOM 778 C C . ALA A 1 102 ? 3.841 -9.884 -12.510 1.00 79.69 102 ALA A C 1
ATOM 780 O O . ALA A 1 102 ? 3.354 -8.908 -13.088 1.00 79.69 102 ALA A O 1
ATOM 781 N N . VAL A 1 103 ? 4.904 -9.799 -11.721 1.00 69.12 103 VAL A N 1
ATOM 782 C CA . VAL A 1 103 ? 5.738 -8.609 -11.629 1.00 69.12 103 VAL A CA 1
ATOM 783 C C . VAL A 1 103 ? 6.788 -8.701 -12.715 1.00 69.12 103 VAL A C 1
ATOM 785 O O . VAL A 1 103 ? 7.687 -9.546 -12.683 1.00 69.12 103 VAL A O 1
ATOM 788 N N . ASP A 1 104 ? 6.679 -7.799 -13.682 1.00 61.25 104 ASP A N 1
ATOM 789 C CA . ASP A 1 104 ? 7.727 -7.619 -14.666 1.00 61.25 104 ASP A CA 1
ATOM 790 C C . ASP A 1 104 ? 8.944 -6.972 -13.987 1.00 61.25 104 ASP A C 1
ATOM 792 O O . ASP A 1 104 ? 9.025 -5.748 -13.839 1.00 61.25 104 ASP A O 1
ATOM 796 N N . LEU A 1 105 ? 9.911 -7.795 -13.574 1.00 55.44 105 LEU A N 1
ATOM 797 C CA . LEU A 1 105 ? 11.194 -7.329 -13.034 1.00 55.44 105 LEU A CA 1
ATOM 798 C C . LEU A 1 105 ? 12.013 -6.557 -14.074 1.00 55.44 105 LEU A C 1
ATOM 800 O O . LEU A 1 105 ? 12.929 -5.810 -13.724 1.00 55.44 105 LEU A O 1
ATOM 804 N N . SER A 1 106 ? 11.670 -6.691 -15.356 1.00 41.75 106 SER A N 1
ATOM 805 C CA . SER A 1 106 ? 12.247 -5.890 -16.428 1.00 41.75 106 SER A CA 1
ATOM 806 C C . SER A 1 106 ? 11.603 -4.491 -16.517 1.00 41.75 106 SER A C 1
ATOM 808 O O . SER A 1 106 ? 12.174 -3.581 -17.111 1.00 41.75 106 SER A O 1
ATOM 810 N N . SER A 1 107 ? 10.478 -4.231 -15.846 1.00 39.00 107 SER A N 1
ATOM 811 C CA . SER A 1 107 ? 9.926 -2.869 -15.768 1.00 39.00 107 SER A CA 1
ATOM 812 C C . SER A 1 107 ? 10.743 -1.919 -14.873 1.00 39.00 107 SER A C 1
ATOM 814 O O . SER A 1 107 ? 10.565 -0.704 -14.946 1.00 39.00 107 SER A O 1
ATOM 816 N N . GLY A 1 108 ? 11.692 -2.455 -14.095 1.00 47.28 108 GLY A N 1
ATOM 817 C CA . GLY A 1 108 ? 12.721 -1.683 -13.400 1.00 47.28 108 GLY A CA 1
ATOM 818 C C . GLY A 1 108 ? 13.874 -1.239 -14.313 1.00 47.28 108 GLY A C 1
ATOM 819 O O . GLY A 1 108 ? 13.898 -1.497 -15.520 1.00 47.28 108 GLY A O 1
ATOM 820 N N . THR A 1 109 ? 14.890 -0.604 -13.721 1.00 46.62 109 THR A N 1
ATOM 821 C CA . THR A 1 109 ? 16.140 -0.177 -14.389 1.00 46.62 109 THR A CA 1
ATOM 822 C C . THR A 1 109 ? 16.681 -1.219 -15.373 1.00 46.62 109 THR A C 1
ATOM 824 O O . THR A 1 109 ? 17.078 -0.865 -16.482 1.00 46.62 109 THR A O 1
ATOM 827 N N . TRP A 1 110 ? 16.636 -2.502 -15.006 1.00 47.44 110 TRP A N 1
ATOM 828 C CA . TRP A 1 110 ? 17.165 -3.616 -15.790 1.00 47.44 110 TRP A CA 1
ATOM 829 C C . TRP A 1 110 ? 16.491 -3.848 -17.141 1.00 47.44 110 TRP A C 1
ATOM 831 O O . TRP A 1 110 ? 17.208 -4.003 -18.126 1.00 47.44 110 TRP A O 1
ATOM 841 N N . GLY A 1 111 ? 15.163 -3.851 -17.263 1.00 48.38 111 GLY A N 1
ATOM 842 C CA . GLY A 1 111 ? 14.574 -4.040 -18.595 1.00 48.38 111 GLY A CA 1
ATOM 843 C C . GLY A 1 111 ? 14.607 -2.773 -19.425 1.00 48.38 111 GLY A C 1
ATOM 844 O O . GLY A 1 111 ? 14.695 -2.879 -20.643 1.00 48.38 111 GLY A O 1
ATOM 845 N N . VAL A 1 112 ? 14.682 -1.584 -18.816 1.00 48.81 112 VAL A N 1
ATOM 846 C CA . VAL A 1 112 ? 15.075 -0.376 -19.554 1.00 48.81 112 VAL A CA 1
ATOM 847 C C . VAL A 1 112 ? 16.473 -0.564 -20.146 1.00 48.81 112 VAL A C 1
ATOM 849 O O . VAL A 1 112 ? 16.620 -0.397 -21.355 1.00 48.81 112 VAL A O 1
ATOM 852 N N . ALA A 1 113 ? 17.459 -0.999 -19.349 1.00 51.28 113 ALA A N 1
ATOM 853 C CA . ALA A 1 113 ? 18.814 -1.294 -19.821 1.00 51.28 113 ALA A CA 1
ATOM 854 C C . ALA A 1 113 ? 18.828 -2.351 -20.930 1.00 51.28 113 ALA A C 1
ATOM 856 O O . ALA A 1 113 ? 19.462 -2.135 -21.956 1.00 51.28 113 ALA A O 1
ATOM 857 N N . ILE A 1 114 ? 18.098 -3.456 -20.767 1.00 54.16 114 ILE A N 1
ATOM 858 C CA . ILE A 1 114 ? 18.019 -4.528 -21.767 1.00 54.16 114 ILE A CA 1
ATOM 859 C C . ILE A 1 114 ? 17.368 -4.020 -23.058 1.00 54.16 114 ILE A C 1
ATOM 861 O O . ILE A 1 114 ? 17.920 -4.253 -24.128 1.00 54.16 114 ILE A O 1
ATOM 865 N N . HIS A 1 115 ? 16.260 -3.268 -22.993 1.00 52.25 115 HIS A N 1
ATOM 866 C CA . HIS A 1 115 ? 15.643 -2.660 -24.184 1.00 52.25 115 HIS A CA 1
ATOM 867 C C . HIS A 1 115 ? 16.613 -1.715 -24.892 1.00 52.25 115 HIS A C 1
ATOM 869 O O . HIS A 1 115 ? 16.680 -1.695 -26.118 1.00 52.25 115 HIS A O 1
ATOM 875 N N . GLY A 1 116 ? 17.394 -0.959 -24.130 1.00 52.09 116 GLY A N 1
ATOM 876 C CA . GLY A 1 116 ? 18.425 -0.091 -24.666 1.00 52.09 116 GLY A CA 1
ATOM 877 C C . GLY A 1 116 ? 19.596 -0.817 -25.311 1.00 52.09 116 GLY A C 1
ATOM 878 O O . GLY A 1 116 ? 20.013 -0.448 -26.404 1.00 52.09 116 GLY A O 1
ATOM 879 N N . ILE A 1 117 ? 20.101 -1.870 -24.670 1.00 57.41 117 ILE A N 1
ATOM 880 C CA . ILE A 1 117 ? 21.149 -2.731 -25.223 1.00 57.41 117 ILE A CA 1
ATOM 881 C C . ILE A 1 117 ? 20.643 -3.395 -26.507 1.00 57.41 117 ILE A C 1
ATOM 883 O O . ILE A 1 117 ? 21.334 -3.346 -27.517 1.00 57.41 117 ILE A O 1
ATOM 887 N N . LEU A 1 118 ? 19.425 -3.948 -26.510 1.00 59.28 118 LEU A N 1
ATOM 888 C CA . LEU A 1 118 ? 18.807 -4.558 -27.693 1.00 59.28 118 LEU A CA 1
ATOM 889 C C . LEU A 1 118 ? 18.571 -3.539 -28.816 1.00 59.28 118 LEU A C 1
ATOM 891 O O . LEU A 1 118 ? 18.762 -3.862 -29.990 1.00 59.28 118 LEU A O 1
ATOM 895 N N . LEU A 1 119 ? 18.197 -2.301 -28.478 1.00 56.03 119 LEU A N 1
ATOM 896 C CA . LEU A 1 119 ? 18.065 -1.213 -29.444 1.00 56.03 119 LEU A CA 1
ATOM 897 C C . LEU A 1 119 ? 19.417 -0.880 -30.079 1.00 56.03 119 LEU A C 1
ATOM 899 O O . LEU A 1 119 ? 19.531 -0.888 -31.302 1.00 56.03 119 LEU A O 1
ATOM 903 N N . VAL A 1 120 ? 20.442 -0.627 -29.262 1.00 57.03 120 VAL A N 1
ATOM 904 C CA . VAL A 1 120 ? 21.787 -0.254 -29.727 1.00 57.03 120 VAL A CA 1
ATOM 905 C C . VAL A 1 120 ? 22.418 -1.387 -30.526 1.00 57.03 120 VAL A C 1
ATOM 907 O O . VAL A 1 120 ? 22.927 -1.149 -31.615 1.00 57.03 120 VAL A O 1
ATOM 910 N N . PHE A 1 121 ? 22.349 -2.619 -30.028 1.00 59.69 121 PHE A N 1
ATOM 911 C CA . PHE A 1 121 ? 22.923 -3.785 -30.691 1.00 59.69 121 PHE A CA 1
ATOM 912 C C . PHE A 1 121 ? 22.208 -4.091 -32.010 1.00 59.69 121 PHE A C 1
ATOM 914 O O . PHE A 1 121 ? 22.864 -4.303 -33.028 1.00 59.69 121 PHE A O 1
ATOM 921 N N . GLY A 1 122 ? 20.872 -4.035 -32.029 1.00 62.53 122 GLY A N 1
ATOM 922 C CA . GLY A 1 122 ? 20.094 -4.222 -33.252 1.00 62.53 122 GLY A CA 1
ATOM 923 C C . GLY A 1 122 ? 20.370 -3.136 -34.290 1.00 62.53 122 GLY A C 1
ATOM 924 O O . GLY A 1 122 ? 20.635 -3.457 -35.446 1.00 62.53 122 GLY A O 1
ATOM 925 N N . LEU A 1 123 ? 20.407 -1.861 -33.888 1.00 57.28 123 LEU A N 1
ATOM 926 C CA . LEU A 1 123 ? 20.770 -0.763 -34.788 1.00 57.28 123 LEU A CA 1
ATOM 927 C C . LEU A 1 123 ? 22.209 -0.902 -35.294 1.00 57.28 123 LEU A C 1
ATOM 929 O O . LEU A 1 123 ? 22.432 -0.771 -36.494 1.00 57.28 123 LEU A O 1
ATOM 933 N N . ALA A 1 124 ? 23.170 -1.220 -34.426 1.00 57.81 124 ALA A N 1
ATOM 934 C CA . ALA A 1 124 ? 24.561 -1.431 -34.817 1.00 57.81 124 ALA A CA 1
ATOM 935 C C . ALA A 1 124 ? 24.695 -2.568 -35.840 1.00 57.81 124 ALA A C 1
ATOM 937 O O . ALA A 1 124 ? 25.354 -2.385 -36.857 1.00 57.81 124 ALA A O 1
ATOM 938 N N . ILE A 1 125 ? 24.022 -3.706 -35.634 1.00 62.31 125 ILE A N 1
ATOM 939 C CA . ILE A 1 125 ? 24.014 -4.818 -36.598 1.00 62.31 125 ILE A CA 1
ATOM 940 C C . ILE A 1 125 ? 23.395 -4.391 -37.927 1.00 62.31 125 ILE A C 1
ATOM 942 O O . ILE A 1 125 ? 23.976 -4.658 -38.978 1.00 62.31 125 ILE A O 1
ATOM 946 N N . ILE A 1 126 ? 22.238 -3.726 -37.900 1.00 63.25 126 ILE A N 1
ATOM 947 C CA . ILE A 1 126 ? 21.526 -3.295 -39.110 1.00 63.25 126 ILE A CA 1
ATOM 948 C C . ILE A 1 126 ? 22.379 -2.309 -39.917 1.00 63.25 126 ILE A C 1
ATOM 950 O O . ILE A 1 126 ? 22.493 -2.445 -41.136 1.00 63.25 126 ILE A O 1
ATOM 954 N N . TRP A 1 127 ? 23.030 -1.357 -39.247 1.00 60.78 127 TRP A N 1
ATOM 955 C CA . TRP A 1 127 ? 23.922 -0.397 -39.890 1.00 60.78 127 TRP A CA 1
ATOM 956 C C . TRP A 1 127 ? 25.212 -1.049 -40.391 1.00 60.78 127 TRP A C 1
ATOM 958 O O . TRP A 1 127 ? 25.576 -0.832 -41.543 1.00 60.78 127 TRP A O 1
ATOM 968 N N . CYS A 1 128 ? 25.861 -1.910 -39.604 1.00 56.97 128 CYS A N 1
ATOM 969 C CA . CYS A 1 128 ? 27.026 -2.680 -40.050 1.00 56.97 128 CYS A CA 1
ATOM 970 C C . CYS A 1 128 ? 26.701 -3.563 -41.263 1.00 56.97 128 CYS A C 1
ATOM 972 O O . CYS A 1 128 ? 27.500 -3.633 -42.194 1.00 56.97 128 CYS A O 1
ATOM 974 N N . ALA A 1 129 ? 25.522 -4.190 -41.302 1.00 59.69 129 ALA A N 1
ATOM 975 C CA . ALA A 1 129 ? 25.060 -4.970 -42.447 1.00 59.69 129 ALA A CA 1
ATOM 976 C C . ALA A 1 129 ? 24.816 -4.086 -43.683 1.00 59.69 129 ALA A C 1
ATOM 978 O O . ALA A 1 129 ? 25.216 -4.453 -44.790 1.00 59.69 129 ALA A O 1
ATOM 979 N N . GLY A 1 130 ? 24.233 -2.897 -43.504 1.00 57.97 130 GLY A N 1
ATOM 980 C CA . GLY A 1 130 ? 24.061 -1.913 -44.576 1.00 57.97 130 GLY A CA 1
ATOM 981 C C . GLY A 1 130 ? 25.389 -1.410 -45.139 1.00 57.97 130 GLY A C 1
ATOM 982 O O . GLY A 1 130 ? 25.559 -1.334 -46.359 1.00 57.97 130 GLY A O 1
ATOM 983 N N . LEU A 1 131 ? 26.362 -1.147 -44.266 1.00 57.19 131 LEU A N 1
ATOM 984 C CA . LEU A 1 131 ? 27.719 -0.746 -44.638 1.00 57.19 131 LEU A CA 1
ATOM 985 C C . LEU A 1 131 ? 28.462 -1.875 -45.363 1.00 57.19 131 LEU A C 1
ATOM 987 O O . LEU A 1 131 ? 28.993 -1.648 -46.448 1.00 57.19 131 LEU A O 1
ATOM 991 N N . ALA A 1 132 ? 28.428 -3.103 -44.835 1.00 54.78 132 ALA A N 1
ATOM 992 C CA . ALA A 1 132 ? 29.030 -4.275 -45.473 1.00 54.78 132 ALA A CA 1
ATOM 993 C C . ALA A 1 132 ? 28.411 -4.556 -46.850 1.00 54.78 132 ALA A C 1
ATOM 995 O O . ALA A 1 132 ? 29.122 -4.825 -47.815 1.00 54.78 132 ALA A O 1
ATOM 996 N N . SER A 1 133 ? 27.088 -4.429 -46.977 1.00 55.72 133 SER A N 1
ATOM 997 C CA . SER A 1 133 ? 26.390 -4.563 -48.257 1.00 55.72 133 SER A CA 1
ATOM 998 C C . SER A 1 133 ? 26.802 -3.485 -49.259 1.00 55.72 133 SER A C 1
ATOM 1000 O O . SER A 1 133 ? 26.951 -3.790 -50.439 1.00 55.72 133 SER A O 1
ATOM 1002 N N . THR A 1 134 ? 26.986 -2.242 -48.807 1.00 58.31 134 THR A N 1
ATOM 1003 C CA . THR A 1 134 ? 27.423 -1.126 -49.663 1.00 58.31 134 THR A CA 1
ATOM 1004 C C . THR A 1 134 ? 28.873 -1.314 -50.114 1.00 58.31 134 THR A C 1
ATOM 1006 O O . THR A 1 134 ? 29.183 -1.092 -51.281 1.00 58.31 134 THR A O 1
ATOM 1009 N N . PHE A 1 135 ? 29.745 -1.802 -49.226 1.00 54.31 135 PHE A N 1
ATOM 1010 C CA . PHE A 1 135 ? 31.136 -2.136 -49.539 1.00 54.31 135 PHE A CA 1
ATOM 1011 C C . PHE A 1 135 ? 31.248 -3.296 -50.543 1.00 54.31 135 PHE A C 1
ATOM 1013 O O . PHE A 1 135 ? 32.006 -3.210 -51.503 1.00 54.31 135 PHE A O 1
ATOM 1020 N N . LEU A 1 136 ? 30.469 -4.368 -50.357 1.00 57.56 136 LEU A N 1
ATOM 1021 C CA . LEU A 1 136 ? 30.552 -5.582 -51.181 1.00 57.56 136 LEU A CA 1
ATOM 1022 C C . LEU A 1 136 ? 29.865 -5.463 -52.548 1.00 57.56 136 LEU A C 1
ATOM 1024 O O . LEU A 1 136 ? 30.239 -6.177 -53.475 1.00 57.56 136 LEU A O 1
ATOM 1028 N N . ARG A 1 137 ? 28.820 -4.636 -52.673 1.00 57.25 137 ARG A N 1
ATOM 1029 C CA . ARG A 1 137 ? 27.969 -4.576 -53.881 1.00 57.25 137 ARG A CA 1
ATOM 1030 C C . ARG A 1 137 ? 27.956 -3.206 -54.565 1.00 57.25 137 ARG A C 1
ATOM 1032 O O . ARG A 1 137 ? 27.289 -3.055 -55.586 1.00 57.25 137 ARG A O 1
ATOM 1039 N N . GLY A 1 138 ? 28.678 -2.225 -54.020 1.00 55.31 138 GLY A N 1
ATOM 1040 C CA . GLY A 1 138 ? 28.593 -0.824 -54.430 1.00 55.31 138 GLY A CA 1
ATOM 1041 C C . GLY A 1 138 ? 27.266 -0.164 -54.013 1.00 55.31 138 GLY A C 1
ATOM 1042 O O . GLY A 1 138 ? 26.357 -0.836 -53.513 1.00 55.31 138 GLY A O 1
ATOM 1043 N N . PRO A 1 139 ? 27.120 1.160 -54.206 1.00 55.72 139 PRO A N 1
ATOM 1044 C CA . PRO A 1 139 ? 25.869 1.873 -53.953 1.00 55.72 139 PRO A CA 1
ATOM 1045 C C . PRO A 1 139 ? 24.819 1.480 -55.009 1.00 55.72 139 PRO A C 1
ATOM 1047 O O . PRO A 1 139 ? 24.643 2.148 -56.024 1.00 55.72 139 PRO A O 1
ATOM 1050 N N . GLY A 1 140 ? 24.154 0.342 -54.805 1.00 52.94 140 GLY A N 1
ATOM 1051 C CA . GLY A 1 140 ? 23.091 -0.153 -55.681 1.00 52.94 140 GLY A CA 1
ATOM 1052 C C . GLY A 1 140 ? 21.816 0.704 -55.636 1.00 52.94 140 GLY A C 1
ATOM 1053 O O . GLY A 1 140 ? 21.598 1.471 -54.700 1.00 52.94 140 GLY A O 1
ATOM 1054 N N . ALA A 1 141 ? 20.941 0.519 -56.632 1.00 45.53 141 ALA A N 1
ATOM 1055 C CA . ALA A 1 141 ? 19.737 1.306 -56.962 1.00 45.53 141 ALA A CA 1
ATOM 1056 C C . ALA A 1 141 ? 18.645 1.474 -55.869 1.00 45.53 141 ALA A C 1
ATOM 1058 O O . ALA A 1 141 ? 17.588 2.034 -56.141 1.00 45.53 141 ALA A O 1
ATOM 1059 N N . LEU A 1 142 ? 18.878 1.010 -54.639 1.00 50.00 142 LEU A N 1
ATOM 1060 C CA . LEU A 1 142 ? 17.952 1.081 -53.499 1.00 50.00 142 LEU A CA 1
ATOM 1061 C C . LEU A 1 142 ? 18.477 1.984 -52.367 1.00 50.00 142 LEU A C 1
ATOM 1063 O O . LEU A 1 142 ? 18.119 1.798 -51.203 1.00 50.00 142 LEU A O 1
ATOM 1067 N N . ALA A 1 143 ? 19.348 2.944 -52.687 1.00 53.06 143 ALA A N 1
ATOM 1068 C CA . ALA A 1 143 ? 19.840 3.936 -51.740 1.00 53.06 143 ALA A CA 1
ATOM 1069 C C . ALA A 1 143 ? 19.271 5.326 -52.055 1.00 53.06 143 ALA A C 1
ATOM 1071 O O . ALA A 1 143 ? 19.406 5.823 -53.174 1.00 53.06 143 ALA A O 1
ATOM 1072 N N . THR A 1 144 ? 18.654 5.978 -51.070 1.00 46.94 144 THR A N 1
ATOM 1073 C CA . THR A 1 144 ? 18.188 7.365 -51.207 1.00 46.94 144 THR A CA 1
ATOM 1074 C C . THR A 1 144 ? 19.311 8.313 -50.806 1.00 46.94 144 THR A C 1
ATOM 1076 O O . THR A 1 144 ? 19.941 8.132 -49.762 1.00 46.94 144 THR A O 1
ATOM 1079 N N . ARG A 1 145 ? 19.567 9.348 -51.613 1.00 47.28 145 ARG A N 1
ATOM 1080 C CA . ARG A 1 145 ? 20.458 10.452 -51.229 1.00 47.28 145 ARG A CA 1
ATOM 1081 C C . ARG A 1 145 ? 19.726 11.375 -50.257 1.00 47.28 145 ARG A C 1
ATOM 1083 O O . ARG A 1 145 ? 18.787 12.057 -50.657 1.00 47.28 145 ARG A O 1
ATOM 1090 N N . LEU A 1 146 ? 20.175 11.431 -49.006 1.00 38.44 146 LEU A N 1
ATOM 1091 C CA . LEU A 1 146 ? 19.688 12.374 -47.995 1.00 38.44 146 LEU A CA 1
ATOM 1092 C C . LEU A 1 146 ? 20.683 13.535 -47.853 1.00 38.44 146 LEU A C 1
ATOM 1094 O O . LEU A 1 146 ? 21.355 13.677 -46.836 1.00 38.44 146 LEU A O 1
ATOM 1098 N N . GLY A 1 147 ? 20.803 14.356 -48.903 1.00 45.16 147 GLY A N 1
ATOM 1099 C CA . GLY A 1 147 ? 21.603 15.589 -48.888 1.00 45.16 147 GLY A CA 1
ATOM 1100 C C . G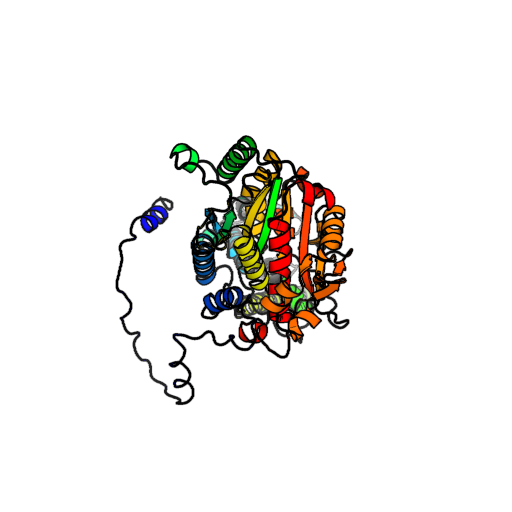LY A 1 147 ? 23.017 15.413 -48.308 1.00 45.16 147 GLY A C 1
ATOM 1101 O O . GLY A 1 147 ? 23.790 14.585 -48.783 1.00 45.16 147 GLY A O 1
ATOM 1102 N N . TRP A 1 148 ? 23.336 16.187 -47.266 1.00 35.97 148 TRP A N 1
ATOM 1103 C CA . TRP A 1 148 ? 24.631 16.212 -46.567 1.00 35.97 148 TRP A CA 1
ATOM 1104 C C . TRP A 1 148 ? 24.954 14.945 -45.747 1.00 35.97 148 TRP A C 1
ATOM 1106 O O . TRP A 1 148 ? 26.074 14.816 -45.263 1.00 35.97 148 TRP A O 1
ATOM 1116 N N . MET A 1 149 ? 24.015 14.000 -45.605 1.00 34.91 149 MET A N 1
ATOM 1117 C CA . MET A 1 149 ? 24.191 12.752 -44.842 1.00 34.91 149 MET A CA 1
ATOM 1118 C C . MET A 1 149 ? 24.587 11.544 -45.715 1.00 34.91 149 MET A C 1
ATOM 1120 O O . MET A 1 149 ? 24.784 10.448 -45.195 1.00 34.91 149 MET A O 1
ATOM 1124 N N . GLY A 1 150 ? 24.722 11.721 -47.035 1.00 50.53 150 GLY A N 1
ATOM 1125 C CA . GLY A 1 150 ? 25.135 10.659 -47.959 1.00 50.53 150 GLY A CA 1
ATOM 1126 C C . GLY A 1 150 ? 23.992 9.762 -48.459 1.00 50.53 150 GLY A C 1
ATOM 1127 O O . GLY A 1 150 ? 22.824 10.160 -48.492 1.00 50.53 150 GLY A O 1
ATOM 1128 N N . THR A 1 151 ? 24.342 8.561 -48.937 1.00 52.66 151 THR A N 1
ATOM 1129 C CA . THR A 1 151 ? 23.383 7.561 -49.446 1.00 52.66 151 THR A CA 1
ATOM 1130 C C . THR A 1 151 ? 23.011 6.577 -48.341 1.00 52.66 151 THR A C 1
ATOM 1132 O O . THR A 1 151 ? 23.883 5.931 -47.768 1.00 52.66 151 THR A O 1
ATOM 1135 N N . VAL A 1 152 ? 21.716 6.455 -48.036 1.00 54.50 152 VAL A N 1
ATOM 1136 C CA . VAL A 1 152 ? 21.215 5.506 -47.031 1.00 54.50 152 VAL A CA 1
ATOM 1137 C C . VAL A 1 152 ? 20.523 4.348 -47.747 1.00 54.50 152 VAL A C 1
ATOM 1139 O O . VAL A 1 152 ? 19.574 4.589 -48.498 1.00 54.50 152 VAL A O 1
ATOM 1142 N N . PRO A 1 153 ? 20.957 3.092 -47.546 1.00 60.56 153 PRO A N 1
ATOM 1143 C CA . PRO A 1 153 ? 20.316 1.955 -48.185 1.00 60.56 153 PRO A CA 1
ATOM 1144 C C . PRO A 1 153 ? 18.950 1.695 -47.526 1.00 60.56 153 PRO A C 1
ATOM 1146 O O . PRO A 1 153 ? 18.860 1.313 -46.356 1.00 60.56 153 PRO A O 1
ATOM 1149 N N . ILE A 1 154 ? 17.879 1.914 -48.298 1.00 56.94 154 ILE A N 1
ATOM 1150 C CA . ILE A 1 154 ? 16.476 1.915 -47.847 1.00 56.94 154 ILE A CA 1
ATOM 1151 C C . ILE A 1 154 ? 16.109 0.654 -47.045 1.00 56.94 154 ILE A C 1
ATOM 1153 O O . ILE A 1 154 ? 15.527 0.814 -45.974 1.00 56.94 154 ILE A O 1
ATOM 1157 N N . PRO A 1 155 ? 16.483 -0.580 -47.454 1.00 64.62 155 PRO A N 1
ATOM 1158 C CA . PRO A 1 155 ? 16.102 -1.787 -46.715 1.00 64.62 155 PRO A CA 1
ATOM 1159 C C . PRO A 1 155 ? 16.598 -1.810 -45.263 1.00 64.62 155 PRO A C 1
ATOM 1161 O O . PRO A 1 155 ? 15.899 -2.302 -44.380 1.00 64.62 155 PRO A O 1
ATOM 1164 N N . TYR A 1 156 ? 17.777 -1.241 -44.996 1.00 60.78 156 TYR A N 1
ATOM 1165 C CA . TYR A 1 156 ? 18.363 -1.205 -43.654 1.00 60.78 156 TYR A CA 1
ATOM 1166 C C . TYR A 1 156 ? 17.773 -0.071 -42.816 1.00 60.78 156 TYR A C 1
ATOM 1168 O O . TYR A 1 156 ? 17.517 -0.265 -41.633 1.00 60.78 156 TYR A O 1
ATOM 1176 N N . ALA A 1 157 ? 17.462 1.076 -43.426 1.00 56.53 157 ALA A N 1
ATOM 1177 C CA . ALA A 1 157 ? 16.706 2.133 -42.754 1.00 56.53 157 ALA A CA 1
ATOM 1178 C C . ALA A 1 157 ? 15.293 1.660 -42.372 1.00 56.53 157 ALA A C 1
ATOM 1180 O O . ALA A 1 157 ? 14.839 1.907 -41.255 1.00 56.53 157 ALA A O 1
ATOM 1181 N N . THR A 1 158 ? 14.620 0.916 -43.256 1.00 61.34 158 THR A N 1
ATOM 1182 C CA . THR A 1 158 ? 13.327 0.286 -42.966 1.00 61.34 158 THR A CA 1
ATOM 1183 C C . THR A 1 158 ? 13.452 -0.762 -41.862 1.00 61.34 158 THR A C 1
ATOM 1185 O O . THR A 1 158 ? 12.646 -0.752 -40.937 1.00 61.34 158 THR A O 1
ATOM 1188 N N . ALA A 1 159 ? 14.473 -1.625 -41.895 1.00 64.12 159 ALA A N 1
ATOM 1189 C CA . ALA A 1 159 ? 14.714 -2.600 -40.830 1.00 64.12 159 ALA A CA 1
ATOM 1190 C C . ALA A 1 159 ? 15.001 -1.925 -39.476 1.00 64.12 159 ALA A C 1
ATOM 1192 O O . ALA A 1 159 ? 14.451 -2.342 -38.460 1.00 64.12 159 ALA A O 1
ATOM 1193 N N . ALA A 1 160 ? 15.799 -0.853 -39.459 1.00 57.69 160 ALA A N 1
ATOM 1194 C CA . ALA A 1 160 ? 16.080 -0.060 -38.263 1.00 57.69 160 ALA A CA 1
ATOM 1195 C C . ALA A 1 160 ? 14.806 0.590 -37.707 1.00 57.69 160 ALA A C 1
ATOM 1197 O O . ALA A 1 160 ? 14.550 0.524 -36.507 1.00 57.69 160 ALA A O 1
ATOM 1198 N N . PHE A 1 161 ? 13.975 1.163 -38.579 1.00 54.03 161 PHE A N 1
ATOM 1199 C CA . PHE A 1 161 ? 12.687 1.737 -38.201 1.00 54.03 161 PHE A CA 1
ATOM 1200 C C . PHE A 1 161 ? 11.732 0.680 -37.629 1.00 54.03 161 PHE A C 1
ATOM 1202 O O . PHE A 1 161 ? 11.153 0.893 -36.567 1.00 54.03 161 PHE A O 1
ATOM 1209 N N . LEU A 1 162 ? 11.607 -0.482 -38.278 1.00 63.62 162 LEU A N 1
ATOM 1210 C CA . LEU A 1 162 ? 10.786 -1.591 -37.784 1.00 63.62 162 LEU A CA 1
ATOM 1211 C C . LEU A 1 162 ? 11.303 -2.138 -36.446 1.00 63.62 162 LEU A C 1
ATOM 1213 O O . LEU A 1 162 ? 10.496 -2.451 -35.576 1.00 63.62 162 LEU A O 1
ATOM 1217 N N . TRP A 1 163 ? 12.623 -2.197 -36.244 1.00 64.75 163 TRP A N 1
ATOM 1218 C CA . TRP A 1 163 ? 13.235 -2.592 -34.971 1.00 64.75 163 TRP A CA 1
ATOM 1219 C C . TRP A 1 163 ? 12.922 -1.598 -33.845 1.00 64.75 163 TRP A C 1
ATOM 1221 O O . TRP A 1 163 ? 12.532 -2.005 -32.751 1.00 64.75 163 TRP A O 1
ATOM 1231 N N . ILE A 1 164 ? 13.011 -0.291 -34.126 1.00 54.22 164 ILE A N 1
ATOM 1232 C CA . ILE A 1 164 ? 12.606 0.770 -33.191 1.00 54.22 164 ILE A CA 1
ATOM 1233 C C . ILE A 1 164 ? 11.120 0.633 -32.846 1.00 54.22 164 ILE A C 1
ATOM 1235 O O . ILE A 1 164 ? 10.766 0.650 -31.669 1.00 54.22 164 ILE A O 1
ATOM 1239 N N . MET A 1 165 ? 10.251 0.461 -33.847 1.00 56.19 165 MET A N 1
ATOM 1240 C CA . MET A 1 165 ? 8.807 0.322 -33.634 1.00 56.19 165 MET A CA 1
ATOM 1241 C C . MET A 1 165 ? 8.451 -0.953 -32.865 1.00 56.19 165 MET A C 1
ATOM 1243 O O . MET A 1 165 ? 7.559 -0.915 -32.021 1.00 56.19 165 MET A O 1
ATOM 1247 N N . LEU A 1 166 ? 9.165 -2.060 -33.091 1.00 64.62 166 LEU A N 1
ATOM 1248 C CA . LEU A 1 166 ? 8.995 -3.306 -32.344 1.00 64.62 166 LEU A CA 1
ATOM 1249 C C . LEU A 1 166 ? 9.347 -3.129 -30.861 1.00 64.62 166 LEU A C 1
ATOM 1251 O O . LEU A 1 166 ? 8.575 -3.557 -30.007 1.00 64.62 166 LEU A O 1
ATOM 1255 N N . LEU A 1 167 ? 10.473 -2.476 -30.552 1.00 56.25 167 LEU A N 1
ATOM 1256 C CA . LEU A 1 167 ? 10.908 -2.222 -29.172 1.00 56.25 167 LEU A CA 1
ATOM 1257 C C . LEU A 1 167 ? 10.052 -1.160 -28.463 1.00 56.25 167 LEU A C 1
ATOM 1259 O O . LEU A 1 167 ? 9.805 -1.257 -27.261 1.00 56.25 167 LEU A O 1
ATOM 1263 N N . LEU A 1 168 ? 9.568 -0.153 -29.196 1.00 53.00 168 LEU A N 1
ATOM 1264 C CA . LEU A 1 168 ? 8.609 0.823 -28.677 1.00 53.00 168 LEU A CA 1
ATOM 1265 C C . LEU A 1 168 ? 7.268 0.140 -28.378 1.00 53.00 168 LEU A C 1
ATOM 1267 O O . LEU A 1 168 ? 6.714 0.300 -27.292 1.00 53.00 168 LEU A O 1
ATOM 1271 N N . GLY A 1 169 ? 6.785 -0.674 -29.319 1.00 52.25 169 GLY A N 1
ATOM 1272 C CA . GLY A 1 169 ? 5.583 -1.481 -29.168 1.00 52.25 169 GLY A CA 1
ATOM 1273 C C . GLY A 1 169 ? 5.687 -2.431 -27.980 1.00 52.25 169 GLY A C 1
ATOM 1274 O O . GLY A 1 169 ? 4.806 -2.415 -27.126 1.00 52.25 169 GLY A O 1
ATOM 1275 N N . SER A 1 170 ? 6.774 -3.202 -27.855 1.00 55.22 170 SER A N 1
ATOM 1276 C CA . SER A 1 170 ? 6.958 -4.150 -26.744 1.00 55.22 170 SER A CA 1
ATOM 1277 C C . SER A 1 170 ? 6.896 -3.473 -25.381 1.00 55.22 170 SER A C 1
ATOM 1279 O O . SER A 1 170 ? 6.374 -4.056 -24.436 1.00 55.22 170 SER A O 1
ATOM 1281 N N . ARG A 1 171 ? 7.381 -2.233 -25.282 1.00 50.62 171 ARG A N 1
ATOM 1282 C CA . ARG A 1 171 ? 7.337 -1.449 -24.049 1.00 50.62 171 ARG A CA 1
ATOM 1283 C C . ARG A 1 171 ? 5.950 -0.888 -23.752 1.00 50.62 171 ARG A C 1
ATOM 1285 O O . ARG A 1 171 ? 5.501 -0.979 -22.618 1.00 50.62 171 ARG A O 1
ATOM 1292 N N . LEU A 1 172 ? 5.248 -0.376 -24.763 1.00 49.09 172 LEU A N 1
ATOM 1293 C CA . LEU A 1 172 ? 3.865 0.090 -24.612 1.00 49.09 172 LEU A CA 1
ATOM 1294 C C . LEU A 1 172 ? 2.904 -1.059 -24.257 1.00 49.09 172 LEU A C 1
ATOM 1296 O O . LEU A 1 172 ? 1.962 -0.864 -23.493 1.00 49.09 172 LEU A O 1
ATOM 1300 N N . PHE A 1 173 ? 3.151 -2.268 -24.771 1.00 50.06 173 PHE A N 1
ATOM 1301 C CA . PHE A 1 173 ? 2.369 -3.458 -24.428 1.00 50.06 173 PHE A CA 1
ATOM 1302 C C . PHE A 1 173 ? 2.704 -4.031 -23.040 1.00 50.06 173 PHE A C 1
ATOM 1304 O O . PHE A 1 173 ? 1.827 -4.658 -22.442 1.00 50.06 173 PHE A O 1
ATOM 1311 N N . ALA A 1 174 ? 3.902 -3.771 -22.499 1.00 46.44 174 ALA A N 1
ATOM 1312 C CA . ALA A 1 174 ? 4.312 -4.192 -21.154 1.00 46.44 174 ALA A CA 1
ATOM 1313 C C . ALA A 1 174 ? 3.358 -3.677 -20.071 1.00 46.44 174 ALA A C 1
ATOM 1315 O O . ALA A 1 174 ? 2.882 -4.449 -19.242 1.00 46.44 174 ALA A O 1
ATOM 1316 N N . ASP A 1 175 ? 3.009 -2.392 -20.137 1.00 42.25 175 ASP A N 1
ATOM 1317 C CA . ASP A 1 175 ? 2.124 -1.741 -19.165 1.00 42.25 175 ASP A CA 1
ATOM 1318 C C . ASP A 1 175 ? 0.653 -2.176 -19.292 1.00 42.25 175 ASP A C 1
ATOM 1320 O O . ASP A 1 175 ? -0.143 -1.979 -18.368 1.00 42.25 175 ASP A O 1
ATOM 1324 N N . TYR A 1 176 ? 0.280 -2.774 -20.430 1.00 42.84 176 TYR A N 1
ATOM 1325 C CA . TYR A 1 176 ? -1.085 -3.231 -20.694 1.00 42.84 176 TYR A CA 1
ATOM 1326 C C . TYR A 1 176 ? -1.287 -4.730 -20.434 1.00 42.84 176 TYR A C 1
ATOM 1328 O O . TYR A 1 176 ? -2.373 -5.127 -20.021 1.00 42.84 176 TYR A O 1
ATOM 1336 N N . LYS A 1 177 ? -0.273 -5.572 -20.681 1.00 47.44 177 LYS A N 1
ATOM 1337 C CA . LYS A 1 177 ? -0.376 -7.043 -20.583 1.00 47.44 177 LYS A CA 1
ATOM 1338 C C . LYS A 1 177 ? 0.600 -7.699 -19.599 1.00 47.44 177 LYS A C 1
ATOM 1340 O O . LYS A 1 177 ? 0.662 -8.925 -19.569 1.00 47.44 177 LYS A O 1
ATOM 1345 N N . SER A 1 178 ? 1.367 -6.919 -18.833 1.00 46.53 178 SER A N 1
ATOM 1346 C CA . SER A 1 178 ? 2.399 -7.419 -17.902 1.00 46.53 178 SER A CA 1
ATOM 1347 C C . SER A 1 178 ? 3.440 -8.326 -18.579 1.00 46.53 178 SER A C 1
ATOM 1349 O O . SER A 1 178 ? 3.955 -9.277 -17.988 1.00 46.53 178 SER A O 1
ATOM 1351 N N . TRP A 1 179 ? 3.716 -8.063 -19.859 1.00 42.66 179 TRP A N 1
ATOM 1352 C CA . TRP A 1 179 ? 4.632 -8.848 -20.678 1.00 42.66 179 TRP A CA 1
ATOM 1353 C C . TRP A 1 179 ? 5.323 -7.975 -21.721 1.00 42.66 179 TRP A C 1
ATOM 1355 O O . TRP A 1 179 ? 4.668 -7.200 -22.421 1.00 42.66 179 TRP A O 1
ATOM 1365 N N . ASN A 1 180 ? 6.633 -8.150 -21.876 1.00 51.28 180 ASN A N 1
ATOM 1366 C CA . ASN A 1 180 ? 7.417 -7.531 -22.936 1.00 51.28 180 ASN A CA 1
ATOM 1367 C C . ASN A 1 180 ? 8.435 -8.522 -23.532 1.00 51.28 180 ASN A C 1
ATOM 1369 O O . ASN A 1 180 ? 8.587 -9.649 -23.066 1.00 51.28 180 ASN A O 1
ATOM 1373 N N . ILE A 1 181 ? 9.156 -8.108 -24.578 1.00 54.66 181 ILE A N 1
ATOM 1374 C CA . ILE A 1 181 ? 10.143 -8.971 -25.251 1.00 54.66 181 ILE A CA 1
ATOM 1375 C C . ILE A 1 181 ? 11.318 -9.370 -24.335 1.00 54.66 181 ILE A C 1
ATOM 1377 O O . ILE A 1 181 ? 11.945 -10.404 -24.544 1.00 54.66 181 ILE A O 1
ATOM 1381 N N . ALA A 1 182 ? 11.594 -8.582 -23.293 1.00 48.12 182 ALA A N 1
ATOM 1382 C CA . ALA A 1 182 ? 12.548 -8.888 -22.235 1.00 48.12 182 ALA A CA 1
ATOM 1383 C C . ALA A 1 182 ? 11.993 -9.836 -21.160 1.00 48.12 182 ALA A C 1
ATOM 1385 O O . ALA A 1 182 ? 12.802 -10.480 -20.500 1.00 48.12 182 ALA A O 1
ATOM 1386 N N . SER A 1 183 ? 10.675 -10.040 -21.045 1.00 46.44 183 SER A N 1
ATOM 1387 C CA . SER A 1 183 ? 10.086 -11.092 -20.195 1.00 46.44 183 SER A CA 1
ATOM 1388 C C . SER A 1 183 ? 10.490 -12.510 -20.639 1.00 46.44 183 SER A C 1
ATOM 1390 O O . SER A 1 183 ? 10.323 -13.467 -19.889 1.00 46.44 183 SER A O 1
ATOM 1392 N N . PHE A 1 184 ? 11.046 -12.672 -21.850 1.00 51.34 184 PHE A N 1
ATOM 1393 C CA . PHE A 1 184 ? 11.712 -13.912 -22.275 1.00 51.34 184 PHE A CA 1
ATOM 1394 C C . PHE A 1 184 ? 13.112 -14.099 -21.674 1.00 51.34 184 PHE A C 1
ATOM 1396 O O . PHE A 1 184 ? 13.594 -15.227 -21.599 1.00 51.34 184 PHE A O 1
ATOM 1403 N N . PHE A 1 185 ? 13.774 -13.006 -21.287 1.00 46.66 185 PHE A N 1
ATOM 1404 C CA . PHE A 1 185 ? 15.156 -12.989 -20.796 1.00 46.66 185 PHE A CA 1
ATOM 1405 C C . PHE A 1 185 ? 15.245 -12.748 -19.284 1.00 46.66 185 PHE A C 1
ATOM 1407 O O . PHE A 1 185 ? 16.187 -13.210 -18.646 1.00 46.66 185 PHE A O 1
ATOM 1414 N N . VAL A 1 186 ? 14.265 -12.052 -18.706 1.00 52.00 186 VAL A N 1
ATOM 1415 C CA . VAL A 1 186 ? 14.100 -11.847 -17.267 1.00 52.00 186 VAL A CA 1
ATOM 1416 C C . VAL A 1 186 ? 12.771 -12.491 -16.877 1.00 52.00 186 VAL A C 1
ATOM 1418 O O . VAL A 1 186 ? 11.729 -12.002 -17.315 1.00 52.00 186 VAL A O 1
ATOM 1421 N N . PRO A 1 187 ? 12.776 -13.592 -16.105 1.00 53.84 187 PRO A N 1
ATOM 1422 C CA . PRO A 1 187 ? 11.536 -14.213 -15.679 1.00 53.84 187 PRO A CA 1
ATOM 1423 C C . PRO A 1 187 ? 10.715 -13.214 -14.862 1.00 53.84 187 PRO A C 1
ATOM 1425 O O . PRO A 1 187 ? 11.247 -12.536 -13.980 1.00 53.84 187 PRO A O 1
ATOM 1428 N N . ASN A 1 188 ? 9.420 -13.133 -15.163 1.00 62.94 188 ASN A N 1
ATOM 1429 C CA . ASN A 1 188 ? 8.473 -12.453 -14.292 1.00 62.94 188 ASN A CA 1
ATOM 1430 C C . ASN A 1 188 ? 8.535 -13.108 -12.906 1.00 62.94 188 ASN A C 1
ATOM 1432 O O . ASN A 1 188 ? 8.580 -14.336 -12.807 1.00 62.94 188 ASN A O 1
ATOM 1436 N N . ALA A 1 189 ? 8.548 -12.297 -11.853 1.00 68.88 189 ALA A N 1
ATOM 1437 C CA . ALA A 1 189 ? 8.376 -12.814 -10.506 1.00 68.88 189 ALA A CA 1
ATOM 1438 C C . ALA A 1 189 ? 6.887 -12.927 -10.188 1.00 68.88 189 ALA A C 1
ATOM 1440 O O . ALA A 1 189 ? 6.095 -12.073 -10.589 1.00 68.88 189 ALA A O 1
ATOM 1441 N N . ASP A 1 190 ? 6.520 -13.973 -9.457 1.00 82.19 190 ASP A N 1
ATOM 1442 C CA . ASP A 1 190 ? 5.170 -14.104 -8.928 1.00 82.19 190 ASP A CA 1
ATOM 1443 C C . ASP A 1 190 ? 4.993 -13.126 -7.760 1.00 82.19 190 ASP A C 1
ATOM 1445 O O . ASP A 1 190 ? 5.827 -13.082 -6.855 1.00 82.19 190 ASP A O 1
ATOM 1449 N N . SER A 1 191 ? 3.896 -12.376 -7.765 1.00 90.25 191 SER A N 1
ATOM 1450 C CA . SER A 1 191 ? 3.411 -11.581 -6.636 1.00 90.25 191 SER A CA 1
ATOM 1451 C C . SER A 1 191 ? 1.910 -11.815 -6.458 1.00 90.25 191 SER A C 1
ATOM 1453 O O . SER A 1 191 ? 1.272 -12.490 -7.273 1.00 90.25 191 SER A O 1
ATOM 1455 N N . PHE A 1 192 ? 1.362 -11.336 -5.346 1.00 94.06 192 PHE A N 1
ATOM 1456 C CA . PHE A 1 192 ? -0.009 -11.598 -4.941 1.00 94.06 192 PHE A CA 1
ATOM 1457 C C . PHE A 1 192 ? -0.625 -10.355 -4.318 1.00 94.06 192 PHE A C 1
ATOM 1459 O O . PHE A 1 192 ? 0.020 -9.675 -3.530 1.00 94.06 192 PHE A O 1
ATOM 1466 N N . ASN A 1 193 ? -1.900 -10.107 -4.599 1.00 97.19 193 ASN A N 1
ATOM 1467 C CA . ASN A 1 193 ? -2.729 -9.370 -3.654 1.00 97.19 193 ASN A CA 1
ATOM 1468 C C . ASN A 1 193 ? -3.400 -10.389 -2.727 1.00 97.19 193 ASN A C 1
ATOM 1470 O O . ASN A 1 193 ? -3.912 -11.413 -3.189 1.00 97.19 193 ASN A O 1
ATOM 1474 N N . VAL A 1 194 ? -3.386 -10.128 -1.422 1.00 97.88 194 VAL A N 1
ATOM 1475 C CA . VAL A 1 194 ? -4.099 -10.932 -0.422 1.00 97.88 194 VAL A CA 1
ATOM 1476 C C . VAL A 1 194 ? -5.363 -10.181 -0.036 1.00 97.88 194 VAL A C 1
ATOM 1478 O O . VAL A 1 194 ? -5.285 -9.115 0.569 1.00 97.88 194 VAL A O 1
ATOM 1481 N N . ILE A 1 195 ? -6.528 -10.720 -0.377 1.00 97.44 195 ILE A N 1
ATOM 1482 C CA . ILE A 1 195 ? -7.813 -10.067 -0.124 1.00 97.44 195 ILE A CA 1
ATOM 1483 C C . ILE A 1 195 ? -8.592 -10.902 0.881 1.00 97.44 195 ILE A C 1
ATOM 1485 O O . ILE A 1 195 ? -8.948 -12.039 0.598 1.00 97.44 195 ILE A O 1
ATOM 1489 N N . ALA A 1 196 ? -8.879 -10.339 2.049 1.00 95.44 196 ALA A N 1
ATOM 1490 C CA . ALA A 1 196 ? -9.738 -10.945 3.059 1.00 95.44 196 ALA A CA 1
ATOM 1491 C C . ALA A 1 196 ? -11.067 -10.197 3.140 1.00 95.44 196 ALA A C 1
ATOM 1493 O O . ALA A 1 196 ? -11.089 -8.971 3.199 1.00 95.44 196 ALA A O 1
ATOM 1494 N N . THR A 1 197 ? -12.189 -10.908 3.166 1.00 93.06 197 THR A N 1
ATOM 1495 C CA . THR A 1 197 ? -13.516 -10.284 3.237 1.00 93.06 197 THR A CA 1
ATOM 1496 C C . THR A 1 197 ? -14.539 -11.159 3.956 1.00 93.06 197 THR A C 1
ATOM 1498 O O . THR A 1 197 ? -14.432 -12.385 3.981 1.00 93.06 197 THR A O 1
ATOM 1501 N N . ASP A 1 198 ? -15.560 -10.519 4.526 1.00 89.12 198 ASP A N 1
ATOM 1502 C CA . ASP A 1 198 ? -16.721 -11.172 5.139 1.00 89.12 198 ASP A CA 1
ATOM 1503 C C . ASP A 1 198 ? -17.825 -11.539 4.124 1.00 89.12 198 ASP A C 1
ATOM 1505 O O . ASP A 1 198 ? -18.881 -12.063 4.496 1.00 89.12 198 ASP A O 1
ATOM 1509 N N . MET A 1 199 ? -17.614 -11.250 2.836 1.00 88.31 199 MET A N 1
ATOM 1510 C CA . MET A 1 199 ? -18.517 -11.674 1.769 1.00 88.31 199 MET A CA 1
ATOM 1511 C C . MET A 1 199 ? -18.372 -13.175 1.491 1.00 88.31 199 MET A C 1
ATOM 1513 O O . MET A 1 199 ? -17.250 -13.692 1.483 1.00 88.31 199 MET A O 1
ATOM 1517 N N . PRO A 1 200 ? -19.471 -13.884 1.179 1.00 77.62 200 PRO A N 1
ATOM 1518 C CA . PRO A 1 200 ? -19.399 -15.295 0.822 1.00 77.62 200 PRO A CA 1
ATOM 1519 C C . PRO A 1 200 ? -18.532 -15.501 -0.432 1.00 77.62 200 PRO A C 1
ATOM 1521 O O . PRO A 1 200 ? -18.455 -14.599 -1.276 1.00 77.62 200 PRO A O 1
ATOM 1524 N N . PRO A 1 201 ? -17.862 -16.659 -0.564 1.00 79.00 201 PRO A N 1
ATOM 1525 C CA . PRO A 1 201 ? -17.184 -17.016 -1.803 1.00 79.00 201 PRO A CA 1
ATOM 1526 C C . PRO A 1 201 ? -18.195 -17.124 -2.944 1.00 79.00 201 PRO A C 1
ATOM 1528 O O . PRO A 1 201 ? -19.361 -17.459 -2.723 1.00 79.00 201 PRO A O 1
ATOM 1531 N N . LEU A 1 202 ? -17.734 -16.912 -4.176 1.00 74.44 202 LEU A N 1
ATOM 1532 C CA . LEU A 1 202 ? -18.490 -17.382 -5.333 1.00 74.44 202 LEU A CA 1
ATOM 1533 C C . LEU A 1 202 ? -18.672 -18.894 -5.206 1.00 74.44 202 LEU A C 1
ATOM 1535 O O . LEU A 1 202 ? -17.710 -19.614 -4.926 1.00 74.44 202 LEU A O 1
ATOM 1539 N N . GLU A 1 203 ? -19.896 -19.376 -5.428 1.00 69.44 203 GLU A N 1
ATOM 1540 C CA . GLU A 1 203 ? -20.131 -20.809 -5.590 1.00 69.44 203 GLU A CA 1
ATOM 1541 C C . GLU A 1 203 ? -19.117 -21.379 -6.583 1.00 69.44 203 GLU A C 1
ATOM 1543 O O . GLU A 1 203 ? -18.849 -20.769 -7.625 1.00 69.44 203 GLU A O 1
ATOM 1548 N N . GLN A 1 204 ? -18.568 -22.554 -6.263 1.00 66.12 204 GLN A N 1
ATOM 1549 C CA . GLN A 1 204 ? -17.604 -23.276 -7.098 1.00 66.12 204 GLN A CA 1
ATOM 1550 C C . GLN A 1 204 ? -18.273 -23.878 -8.345 1.00 66.12 204 GLN A C 1
ATOM 1552 O O . GLN A 1 204 ? -18.090 -25.048 -8.675 1.00 66.12 204 GLN A O 1
ATOM 1557 N N . ASP A 1 205 ? -19.071 -23.078 -9.044 1.00 71.56 205 ASP A N 1
ATOM 1558 C CA . ASP A 1 205 ? -19.570 -23.383 -10.368 1.00 71.56 205 ASP A CA 1
ATOM 1559 C C . ASP A 1 205 ? -18.381 -23.336 -11.349 1.00 71.56 205 ASP A C 1
ATOM 1561 O O . ASP A 1 205 ? -17.739 -22.286 -11.504 1.00 71.56 205 ASP A O 1
ATOM 1565 N N . PRO A 1 206 ? -18.072 -24.446 -12.045 1.00 70.69 206 PRO A N 1
ATOM 1566 C CA . PRO A 1 206 ? -17.000 -24.507 -13.033 1.00 70.69 206 PRO A CA 1
ATOM 1567 C C . PRO A 1 206 ? -17.082 -23.428 -14.121 1.00 70.69 206 PRO A C 1
ATOM 1569 O O . PRO A 1 206 ? -16.054 -23.089 -14.711 1.00 70.69 206 PRO A O 1
ATOM 1572 N N . VAL A 1 207 ? -18.277 -22.902 -14.410 1.00 74.88 207 VAL A N 1
ATOM 1573 C CA . VAL A 1 207 ? -18.483 -21.804 -15.362 1.00 74.88 207 VAL A CA 1
ATOM 1574 C C . VAL A 1 207 ? -18.022 -20.478 -14.760 1.00 74.88 207 VAL A C 1
ATOM 1576 O O . VAL A 1 207 ? -17.259 -19.760 -15.407 1.00 74.88 207 VAL A O 1
ATOM 1579 N N . LYS A 1 208 ? -18.396 -20.186 -13.507 1.00 73.38 208 LYS A N 1
ATOM 1580 C CA . LYS A 1 208 ? -17.999 -18.957 -12.794 1.00 73.38 208 LYS A CA 1
ATOM 1581 C C . LYS A 1 208 ? -16.486 -18.888 -12.566 1.00 73.38 208 LYS A C 1
ATOM 1583 O O . LYS A 1 208 ? -15.894 -17.818 -12.671 1.00 73.38 208 LYS A O 1
ATOM 1588 N N . ILE A 1 209 ? -15.833 -20.031 -12.345 1.00 70.88 209 ILE A N 1
ATOM 1589 C CA . ILE A 1 209 ? -14.373 -20.113 -12.151 1.00 70.88 209 ILE A CA 1
ATOM 1590 C C . ILE A 1 209 ? -13.591 -19.701 -13.413 1.00 70.88 209 ILE A C 1
ATOM 1592 O O . ILE A 1 209 ? -12.470 -19.207 -13.296 1.00 70.88 209 ILE A O 1
ATOM 1596 N N . ARG A 1 210 ? -14.163 -19.879 -14.615 1.00 79.06 210 ARG A N 1
ATOM 1597 C CA . ARG A 1 210 ? -13.516 -19.542 -15.901 1.00 79.06 210 ARG A CA 1
ATOM 1598 C C . ARG A 1 210 ? -13.679 -18.081 -16.318 1.00 79.06 210 ARG A C 1
ATOM 1600 O O . ARG A 1 210 ? -13.127 -17.694 -17.349 1.00 79.06 210 ARG A O 1
ATOM 1607 N N . LEU A 1 211 ? -14.458 -17.300 -15.576 1.00 84.25 211 LEU A N 1
ATOM 1608 C CA . LEU A 1 211 ? -14.633 -15.880 -15.852 1.00 84.25 211 LEU A CA 1
ATOM 1609 C C . LEU A 1 211 ? -13.331 -15.119 -15.589 1.00 84.25 211 LEU A C 1
ATOM 1611 O O . LEU A 1 211 ? -12.502 -15.533 -14.778 1.00 84.25 211 LEU A O 1
ATOM 1615 N N . ALA A 1 212 ? -13.166 -13.996 -16.288 1.00 86.56 212 ALA A N 1
ATOM 1616 C CA . ALA A 1 212 ? -12.098 -13.050 -15.991 1.00 86.56 212 ALA A CA 1
ATOM 1617 C C . ALA A 1 212 ? -12.238 -12.525 -14.552 1.00 86.56 212 ALA A C 1
ATOM 1619 O O . ALA A 1 212 ? -13.357 -12.419 -14.048 1.00 86.56 212 ALA A O 1
ATOM 1620 N N . GLU A 1 213 ? -11.116 -12.173 -13.920 1.00 86.88 213 GLU A N 1
ATOM 1621 C CA . GLU A 1 213 ? -11.061 -11.744 -12.514 1.00 86.88 213 GLU A CA 1
ATOM 1622 C C . GLU A 1 213 ? -12.077 -10.639 -12.205 1.00 86.88 213 GLU A C 1
ATOM 1624 O O . GLU A 1 213 ? -12.930 -10.803 -11.331 1.00 86.88 213 GLU A O 1
ATOM 1629 N N . GLN A 1 214 ? -12.073 -9.584 -13.023 1.00 90.81 214 GLN A N 1
ATOM 1630 C CA . GLN A 1 214 ? -13.033 -8.487 -12.957 1.00 90.81 214 GLN A CA 1
ATOM 1631 C C . GLN A 1 214 ? -14.499 -8.937 -12.897 1.00 90.81 214 GLN A C 1
ATOM 1633 O O . GLN A 1 214 ? -15.299 -8.393 -12.132 1.00 90.81 214 GLN A O 1
ATOM 1638 N N . GLU A 1 215 ? -14.870 -9.928 -13.706 1.00 92.38 215 GLU A N 1
ATOM 1639 C CA . GLU A 1 215 ? -16.251 -10.402 -13.792 1.00 92.38 215 GLU A CA 1
ATOM 1640 C C . GLU A 1 215 ? -16.614 -11.290 -12.597 1.00 92.38 215 GLU A C 1
ATOM 1642 O O . GLU A 1 215 ? -17.741 -11.230 -12.106 1.00 92.38 215 GLU A O 1
ATOM 1647 N N . ARG A 1 216 ? -15.652 -12.052 -12.056 1.00 91.56 216 ARG A N 1
ATOM 1648 C CA . ARG A 1 216 ? -15.849 -12.802 -10.806 1.00 91.56 216 ARG A CA 1
ATOM 1649 C C . ARG A 1 216 ? -16.190 -11.848 -9.668 1.00 91.56 216 ARG A C 1
ATOM 1651 O O . ARG A 1 216 ? -17.228 -12.004 -9.025 1.00 91.56 216 ARG A O 1
ATOM 1658 N N . TRP A 1 217 ? -15.380 -10.813 -9.468 1.00 94.00 217 TRP A N 1
ATOM 1659 C CA . TRP A 1 217 ? -15.654 -9.815 -8.437 1.00 94.00 217 TRP A CA 1
ATOM 1660 C C . TRP A 1 217 ? -16.969 -9.086 -8.661 1.00 94.00 217 TRP A C 1
ATOM 1662 O O . TRP A 1 217 ? -17.742 -8.932 -7.717 1.00 94.00 217 TRP A O 1
ATOM 1672 N N . ARG A 1 218 ? -17.283 -8.714 -9.906 1.00 95.19 218 ARG A N 1
ATOM 1673 C CA . ARG A 1 218 ? -18.574 -8.101 -10.240 1.00 95.19 218 ARG A CA 1
ATOM 1674 C C . ARG A 1 218 ? -19.755 -8.963 -9.804 1.00 95.19 218 ARG A C 1
ATOM 1676 O O . ARG A 1 218 ? -20.675 -8.445 -9.170 1.00 95.19 218 ARG A O 1
ATOM 1683 N N . LEU A 1 219 ? -19.727 -10.260 -10.108 1.00 93.19 219 LEU A N 1
ATOM 1684 C CA . LEU A 1 219 ? -20.773 -11.194 -9.692 1.00 93.19 219 LEU A CA 1
ATOM 1685 C C . LEU A 1 219 ? -20.856 -11.290 -8.170 1.00 93.19 219 LEU A C 1
ATOM 1687 O O . LEU A 1 219 ? -21.938 -11.144 -7.612 1.00 93.19 219 LEU A O 1
ATOM 1691 N N . ARG A 1 220 ? -19.717 -11.429 -7.487 1.00 92.50 220 ARG A N 1
ATOM 1692 C CA . ARG A 1 220 ? -19.676 -11.498 -6.021 1.00 92.50 220 ARG A CA 1
ATOM 1693 C C . ARG A 1 220 ? -20.261 -10.249 -5.359 1.00 92.50 220 ARG A C 1
ATOM 1695 O O . ARG A 1 220 ? -21.023 -10.359 -4.401 1.00 92.50 220 ARG A O 1
ATOM 1702 N N . PHE A 1 221 ? -19.947 -9.062 -5.877 1.00 95.19 221 PHE A N 1
ATOM 1703 C CA . PHE A 1 221 ? -20.531 -7.812 -5.391 1.00 95.19 221 PHE A CA 1
ATOM 1704 C C . PHE A 1 221 ? -22.026 -7.717 -5.698 1.00 95.19 221 PHE A C 1
ATOM 1706 O O . PHE A 1 221 ? -22.783 -7.236 -4.859 1.00 95.19 221 PHE A O 1
ATOM 1713 N N . THR A 1 222 ? -22.465 -8.201 -6.861 1.00 94.12 222 THR A N 1
ATOM 1714 C CA . THR A 1 222 ? -23.886 -8.231 -7.245 1.00 94.12 222 THR A CA 1
ATOM 1715 C C . THR A 1 222 ? -24.687 -9.160 -6.330 1.00 94.12 222 THR A C 1
ATOM 1717 O O . THR A 1 222 ? -25.769 -8.790 -5.866 1.00 94.12 222 THR A O 1
ATOM 1720 N N . ASP A 1 223 ? -24.137 -10.328 -5.994 1.00 90.50 223 ASP A N 1
ATOM 1721 C CA . ASP A 1 223 ? -24.727 -11.269 -5.039 1.00 90.50 223 ASP A CA 1
ATOM 1722 C C . ASP A 1 223 ? -24.798 -10.641 -3.639 1.00 90.50 223 ASP A C 1
ATOM 1724 O O . ASP A 1 223 ? -25.846 -10.664 -2.989 1.00 90.50 223 ASP A O 1
ATOM 1728 N N . ALA A 1 224 ? -23.716 -9.992 -3.193 1.00 90.12 224 ALA A N 1
ATOM 1729 C CA . ALA A 1 224 ? -23.692 -9.277 -1.920 1.00 90.12 224 ALA A CA 1
ATOM 1730 C C . ALA A 1 224 ? -24.729 -8.141 -1.880 1.00 90.12 224 ALA A C 1
ATOM 1732 O O . ALA A 1 224 ? -25.416 -7.981 -0.865 1.00 90.12 224 ALA A O 1
ATOM 1733 N N . GLN A 1 225 ? -24.865 -7.373 -2.966 1.00 92.19 225 GLN A N 1
ATOM 1734 C CA . GLN A 1 225 ? -25.852 -6.301 -3.097 1.00 92.19 225 GLN A CA 1
ATOM 1735 C C . GLN A 1 225 ? -27.281 -6.841 -3.042 1.00 92.19 225 GLN A C 1
ATOM 1737 O O . GLN A 1 225 ? -28.113 -6.317 -2.301 1.00 92.19 225 GLN A O 1
ATOM 1742 N N . SER A 1 226 ? -27.546 -7.931 -3.760 1.00 89.81 226 SER A N 1
ATOM 1743 C CA . SER A 1 226 ? -28.842 -8.620 -3.765 1.00 89.81 226 SER A CA 1
ATOM 1744 C C . SER A 1 226 ? -29.199 -9.178 -2.383 1.00 89.81 226 SER A C 1
ATOM 1746 O O . SER A 1 226 ? -30.366 -9.181 -1.999 1.00 89.81 226 SER A O 1
ATOM 1748 N N . ALA A 1 227 ? -28.195 -9.568 -1.592 1.00 86.75 227 ALA A N 1
ATOM 1749 C CA . ALA A 1 227 ? -28.338 -9.969 -0.193 1.00 86.75 227 ALA A CA 1
ATOM 1750 C C . ALA A 1 227 ? -28.467 -8.785 0.796 1.00 86.75 227 ALA A C 1
ATOM 1752 O O . ALA A 1 227 ? -28.375 -8.982 2.007 1.00 86.75 227 ALA A O 1
ATOM 1753 N N . GLY A 1 228 ? -28.663 -7.553 0.310 1.00 87.00 228 GLY A N 1
ATOM 1754 C CA . GLY A 1 228 ? -28.894 -6.362 1.136 1.00 87.00 228 GLY A CA 1
ATOM 1755 C C . GLY A 1 228 ? -27.636 -5.571 1.503 1.00 87.00 228 GLY A C 1
ATOM 1756 O O . GLY A 1 228 ? -27.716 -4.624 2.290 1.00 87.00 228 GLY A O 1
ATOM 1757 N N . THR A 1 229 ? -26.473 -5.912 0.939 1.00 87.62 229 THR A N 1
ATOM 1758 C CA . THR A 1 229 ? -25.269 -5.082 1.087 1.00 87.62 229 THR A CA 1
ATOM 1759 C C . THR A 1 229 ? -25.439 -3.791 0.298 1.00 87.62 229 THR A C 1
ATOM 1761 O O . THR A 1 229 ? -25.704 -3.793 -0.897 1.00 87.62 229 THR A O 1
ATOM 1764 N N . SER A 1 230 ? -25.241 -2.665 0.965 1.00 88.69 230 SER A N 1
ATOM 1765 C CA . SER A 1 230 ? -25.347 -1.338 0.359 1.00 88.69 230 SER A CA 1
ATOM 1766 C C . SER A 1 230 ? -24.065 -0.524 0.464 1.00 88.69 230 SER A C 1
ATOM 1768 O O . SER A 1 230 ? -24.021 0.568 -0.085 1.00 88.69 230 SER A O 1
ATOM 1770 N N . ARG A 1 231 ? -23.051 -1.022 1.184 1.00 92.25 231 ARG A N 1
ATOM 1771 C CA . ARG A 1 231 ? -21.778 -0.338 1.420 1.00 92.25 231 ARG A CA 1
ATOM 1772 C C . ARG A 1 231 ? -20.634 -1.336 1.570 1.00 92.25 231 ARG A C 1
ATOM 1774 O O . ARG A 1 231 ? -20.822 -2.405 2.150 1.00 92.25 231 ARG A O 1
ATOM 1781 N N . LEU A 1 232 ? -19.455 -0.955 1.095 1.00 95.44 232 LEU A N 1
ATOM 1782 C CA . LEU A 1 232 ? -18.206 -1.694 1.232 1.00 95.44 232 LEU A CA 1
ATOM 1783 C C . LEU A 1 232 ? -17.141 -0.783 1.847 1.00 95.44 232 LEU A C 1
ATOM 1785 O O . LEU A 1 232 ? -16.934 0.334 1.374 1.00 95.44 232 LEU A O 1
ATOM 1789 N N . VAL A 1 233 ? -16.458 -1.270 2.880 1.00 96.38 233 VAL A N 1
ATOM 1790 C CA . VAL A 1 233 ? -15.323 -0.577 3.499 1.00 96.38 233 VAL A CA 1
ATOM 1791 C C . VAL A 1 233 ? -14.071 -1.412 3.301 1.00 96.38 233 VAL A C 1
ATOM 1793 O O . VAL A 1 233 ? -14.034 -2.584 3.672 1.00 96.38 233 VAL A O 1
ATOM 1796 N N . ILE A 1 234 ? -13.059 -0.796 2.706 1.00 98.06 234 ILE A N 1
ATOM 1797 C CA . ILE A 1 234 ? -11.798 -1.412 2.320 1.00 98.06 234 ILE A CA 1
ATOM 1798 C C . ILE A 1 234 ? -10.696 -0.808 3.187 1.00 98.06 234 ILE A C 1
ATOM 1800 O O . ILE A 1 234 ? -10.518 0.409 3.196 1.00 98.06 234 ILE A O 1
ATOM 1804 N N . VAL A 1 235 ? -9.943 -1.648 3.892 1.00 98.25 235 VAL A N 1
ATOM 1805 C CA . VAL A 1 235 ? -8.689 -1.258 4.548 1.00 98.25 235 VAL A CA 1
ATOM 1806 C C . VAL A 1 235 ? -7.539 -1.874 3.768 1.00 98.25 235 VAL A C 1
ATOM 1808 O O . VAL A 1 235 ? -7.530 -3.080 3.541 1.00 98.25 235 VAL A O 1
ATOM 1811 N N . MET A 1 236 ? -6.591 -1.056 3.339 1.00 97.75 236 MET A N 1
ATOM 1812 C CA . MET A 1 236 ? -5.490 -1.460 2.471 1.00 97.75 236 MET A CA 1
ATOM 1813 C C . MET A 1 236 ? -4.144 -1.112 3.109 1.00 97.75 236 MET A C 1
ATOM 1815 O O . MET A 1 236 ? -4.064 -0.122 3.832 1.00 97.75 236 MET A O 1
ATOM 1819 N N . ALA A 1 237 ? -3.132 -1.935 2.855 1.00 97.69 237 ALA A N 1
ATOM 1820 C CA . ALA A 1 237 ? -1.720 -1.695 3.168 1.00 97.69 237 ALA A CA 1
ATOM 1821 C C . ALA A 1 237 ? -0.853 -2.574 2.251 1.00 97.69 237 ALA A C 1
ATOM 1823 O O . ALA A 1 237 ? -1.331 -3.633 1.832 1.00 97.69 237 ALA A O 1
ATOM 1824 N N . HIS A 1 238 ? 0.404 -2.220 1.988 1.00 95.69 238 HIS A N 1
ATOM 1825 C CA . HIS A 1 238 ? 1.309 -3.119 1.261 1.00 95.69 238 HIS A CA 1
ATOM 1826 C C . HIS A 1 238 ? 2.121 -3.990 2.210 1.00 95.69 238 HIS A C 1
ATOM 1828 O O . HIS A 1 238 ? 2.453 -3.600 3.326 1.00 95.69 238 HIS A O 1
ATOM 1834 N N . TYR A 1 239 ? 2.436 -5.215 1.785 1.00 95.44 239 TYR A N 1
ATOM 1835 C CA . TYR A 1 239 ? 3.194 -6.151 2.623 1.00 95.44 239 TYR A CA 1
ATOM 1836 C C . TYR A 1 239 ? 4.632 -6.376 2.159 1.00 95.44 239 TYR A C 1
ATOM 1838 O O . TYR A 1 239 ? 5.427 -6.953 2.916 1.00 95.44 239 TYR A O 1
ATOM 1846 N N . ASP A 1 240 ? 4.968 -6.004 0.924 1.00 92.69 240 ASP A N 1
ATOM 1847 C CA . ASP A 1 240 ? 6.326 -6.127 0.414 1.00 92.69 240 ASP A CA 1
ATOM 1848 C C . ASP A 1 240 ? 7.258 -5.099 1.062 1.00 92.69 240 ASP A C 1
ATOM 1850 O O . ASP A 1 240 ? 6.811 -4.089 1.595 1.00 92.69 240 ASP A O 1
ATOM 1854 N N . SER A 1 241 ? 8.558 -5.406 1.094 1.00 90.69 241 SER A N 1
ATOM 1855 C CA . SER A 1 241 ? 9.556 -4.537 1.730 1.00 90.69 241 SER A CA 1
ATOM 1856 C C . SER A 1 241 ? 10.528 -3.920 0.731 1.00 90.69 241 SER A C 1
ATOM 1858 O O . SER A 1 241 ? 10.899 -4.526 -0.280 1.00 90.69 241 SER A O 1
ATOM 1860 N N . ALA A 1 242 ? 10.995 -2.715 1.039 1.00 85.00 242 ALA A N 1
ATOM 1861 C CA . ALA A 1 242 ? 11.860 -1.970 0.145 1.00 85.00 242 ALA A CA 1
ATOM 1862 C C . ALA A 1 242 ? 13.295 -2.502 0.060 1.00 85.00 242 ALA A C 1
ATOM 1864 O O . ALA A 1 242 ? 13.808 -3.237 0.915 1.00 85.00 242 ALA A O 1
ATOM 1865 N N . ARG A 1 243 ? 14.021 -2.004 -0.944 1.00 81.81 243 ARG A N 1
ATOM 1866 C CA . ARG A 1 243 ? 15.487 -1.967 -0.889 1.00 81.81 243 ARG A CA 1
ATOM 1867 C C . ARG A 1 243 ? 15.952 -0.811 -0.025 1.00 81.81 243 ARG A C 1
ATOM 1869 O O . ARG A 1 243 ? 15.396 0.284 -0.083 1.00 81.81 243 ARG A O 1
ATOM 1876 N N . GLN A 1 244 ? 17.039 -1.043 0.702 1.00 79.88 244 GLN A N 1
ATOM 1877 C CA . GLN A 1 244 ? 17.686 -0.013 1.493 1.00 79.88 244 GLN A CA 1
ATOM 1878 C C . GLN A 1 244 ? 18.069 1.181 0.610 1.00 79.88 244 GLN A C 1
ATOM 1880 O O . GLN A 1 244 ? 18.691 1.004 -0.438 1.00 79.88 244 GLN A O 1
ATOM 1885 N N . LEU A 1 245 ? 17.771 2.401 1.056 1.00 71.94 245 LEU A N 1
ATOM 1886 C CA . LEU A 1 245 ? 18.279 3.608 0.416 1.00 71.94 245 LEU A CA 1
ATOM 1887 C C . LEU A 1 245 ? 19.762 3.822 0.773 1.00 71.94 245 LEU A C 1
ATOM 1889 O O . LEU A 1 245 ? 20.179 3.589 1.912 1.00 71.94 245 LEU A O 1
ATOM 1893 N N . PRO A 1 246 ? 20.588 4.304 -0.172 1.00 63.72 246 PRO A N 1
ATOM 1894 C CA . PRO A 1 246 ? 21.953 4.703 0.146 1.00 63.72 246 PRO A CA 1
ATOM 1895 C C . PRO A 1 246 ? 21.959 5.792 1.230 1.00 63.72 246 PRO A C 1
ATOM 1897 O O . PRO A 1 246 ? 21.026 6.587 1.324 1.00 63.72 246 PRO A O 1
ATOM 1900 N N . SER A 1 247 ? 23.016 5.833 2.050 1.00 59.09 247 SER A N 1
ATOM 1901 C CA . SER A 1 247 ? 23.073 6.695 3.242 1.00 59.09 247 SER A CA 1
ATOM 1902 C C . SER A 1 247 ? 22.783 8.173 2.943 1.00 59.09 247 SER A C 1
ATOM 1904 O O . SER A 1 247 ? 23.111 8.670 1.865 1.00 59.09 247 SER A O 1
ATOM 1906 N N . ASP A 1 248 ? 22.246 8.904 3.931 1.00 54.91 248 ASP A N 1
ATOM 1907 C CA . ASP A 1 248 ? 21.836 10.320 3.823 1.00 54.91 248 ASP A CA 1
ATOM 1908 C C . ASP A 1 248 ? 22.981 11.291 3.427 1.00 54.91 248 ASP A C 1
ATOM 1910 O O . ASP A 1 248 ? 22.735 12.452 3.109 1.00 54.91 248 ASP A O 1
ATOM 1914 N N . LYS A 1 249 ? 24.240 10.822 3.390 1.00 51.47 249 LYS A N 1
ATOM 1915 C CA . LYS A 1 249 ? 25.403 11.559 2.849 1.00 51.47 249 LYS A CA 1
ATOM 1916 C C . LYS A 1 249 ? 25.489 11.524 1.318 1.00 51.47 249 LYS A C 1
ATOM 1918 O O . LYS A 1 249 ? 26.364 12.158 0.730 1.00 51.47 249 LYS A O 1
ATOM 1923 N N . THR A 1 250 ? 24.620 10.760 0.668 1.00 51.12 250 THR A N 1
ATOM 1924 C CA . THR A 1 250 ? 24.560 10.646 -0.787 1.00 51.12 250 THR A CA 1
ATOM 1925 C C . THR A 1 250 ? 23.957 11.933 -1.359 1.00 51.12 250 THR A C 1
ATOM 1927 O O . THR A 1 250 ? 22.908 12.369 -0.885 1.00 51.12 250 THR A O 1
ATOM 1930 N N . PRO A 1 251 ? 24.580 12.576 -2.365 1.00 50.06 251 PRO A N 1
ATOM 1931 C CA . PRO A 1 251 ? 24.038 13.792 -2.961 1.00 50.06 251 PRO A CA 1
ATOM 1932 C C . PRO A 1 251 ? 22.580 13.611 -3.409 1.00 50.06 251 PRO A C 1
ATOM 1934 O O . PRO A 1 251 ? 22.239 12.601 -4.022 1.00 50.06 251 PRO A O 1
ATOM 1937 N N . ARG A 1 252 ? 21.716 14.601 -3.143 1.00 50.88 252 ARG A N 1
ATOM 1938 C CA . ARG A 1 252 ? 20.266 14.525 -3.433 1.00 50.88 252 ARG A CA 1
ATOM 1939 C C . ARG A 1 252 ? 19.948 14.193 -4.895 1.00 50.88 252 ARG A C 1
ATOM 1941 O O . ARG A 1 252 ? 18.990 13.476 -5.154 1.00 50.88 252 ARG A O 1
ATOM 1948 N N . TRP A 1 253 ? 20.762 14.671 -5.837 1.00 49.69 253 TRP A N 1
ATOM 1949 C CA . TRP A 1 253 ? 20.608 14.361 -7.263 1.00 49.69 253 TRP A CA 1
ATOM 1950 C C . TRP A 1 253 ? 20.871 12.879 -7.571 1.00 49.69 253 TRP A C 1
ATOM 1952 O O . TRP A 1 253 ? 20.199 12.300 -8.418 1.00 49.69 253 TRP A O 1
ATOM 1962 N N . LEU A 1 254 ? 21.791 12.247 -6.837 1.00 45.31 254 LEU A N 1
ATOM 1963 C CA . LEU A 1 254 ? 22.120 10.832 -6.972 1.00 45.31 254 LEU A CA 1
ATOM 1964 C C . LEU A 1 254 ? 21.045 9.957 -6.314 1.00 45.31 254 LEU A C 1
ATOM 1966 O O . LEU A 1 254 ? 20.638 8.958 -6.892 1.00 45.31 254 LEU A O 1
ATOM 1970 N N . LEU A 1 255 ? 20.511 10.365 -5.158 1.00 47.34 255 LEU A N 1
ATOM 1971 C CA . LEU A 1 255 ? 19.333 9.733 -4.544 1.00 47.34 255 LEU A CA 1
ATOM 1972 C C . LEU A 1 255 ? 18.093 9.819 -5.447 1.00 47.34 255 LEU A C 1
ATOM 1974 O O . LEU A 1 255 ? 17.372 8.835 -5.568 1.00 47.34 255 LEU A O 1
ATOM 1978 N N . ALA A 1 256 ? 17.868 10.955 -6.114 1.00 42.97 256 ALA A N 1
ATOM 1979 C CA . ALA A 1 256 ? 16.794 11.106 -7.095 1.00 42.97 256 ALA A CA 1
ATOM 1980 C C . ALA A 1 256 ? 17.009 10.195 -8.316 1.00 42.97 256 ALA A C 1
ATOM 1982 O O . ALA A 1 256 ? 16.102 9.461 -8.689 1.00 42.97 256 ALA A O 1
ATOM 1983 N N . ALA A 1 257 ? 18.219 10.153 -8.883 1.00 43.56 257 ALA A N 1
ATOM 1984 C CA . ALA A 1 257 ? 18.549 9.264 -10.001 1.00 43.56 257 ALA A CA 1
ATOM 1985 C C . ALA A 1 257 ? 18.369 7.770 -9.655 1.00 43.56 257 ALA A C 1
ATOM 1987 O O . ALA A 1 257 ? 17.865 6.998 -10.474 1.00 43.56 257 ALA A O 1
ATOM 1988 N N . LEU A 1 258 ? 18.734 7.382 -8.427 1.00 45.22 258 LEU A N 1
ATOM 1989 C CA . LEU A 1 258 ? 18.584 6.028 -7.891 1.00 45.22 258 LEU A CA 1
ATOM 1990 C C . LEU A 1 258 ? 17.116 5.672 -7.605 1.00 45.22 258 LEU A C 1
ATOM 1992 O O . LEU A 1 258 ? 16.675 4.597 -8.002 1.00 45.22 258 LEU A O 1
ATOM 1996 N N . LYS A 1 259 ? 16.348 6.572 -6.971 1.00 42.94 259 LYS A N 1
ATOM 1997 C CA . LYS A 1 259 ? 14.925 6.364 -6.639 1.00 42.94 259 LYS A CA 1
ATOM 1998 C C . LYS A 1 259 ? 14.040 6.333 -7.879 1.00 42.94 259 LYS A C 1
ATOM 2000 O O . LYS A 1 259 ? 13.088 5.569 -7.938 1.00 42.94 259 LYS A O 1
ATOM 2005 N N . SER A 1 260 ? 14.350 7.140 -8.888 1.00 38.34 260 SER A N 1
ATOM 2006 C CA . SER A 1 260 ? 13.557 7.160 -10.113 1.00 38.34 260 SER A CA 1
ATOM 2007 C C . SER A 1 260 ? 13.829 5.959 -11.025 1.00 38.34 260 SER A C 1
ATOM 2009 O O . SER A 1 260 ? 13.181 5.835 -12.059 1.00 38.34 260 SER A O 1
ATOM 2011 N N . GLY A 1 261 ? 14.812 5.103 -10.711 1.00 41.00 261 GLY A N 1
ATOM 2012 C CA . GLY A 1 261 ? 15.251 4.051 -11.630 1.00 41.00 261 GLY A CA 1
ATOM 2013 C C . GLY A 1 261 ? 15.672 4.603 -13.002 1.00 41.00 261 GLY A C 1
ATOM 2014 O O . GLY A 1 261 ? 15.692 3.878 -13.996 1.00 41.00 261 GLY A O 1
ATOM 2015 N N . ILE A 1 262 ? 15.979 5.905 -13.069 1.00 41.66 262 ILE A N 1
ATOM 2016 C CA . ILE A 1 262 ? 16.163 6.641 -14.322 1.00 41.66 262 ILE A CA 1
ATOM 2017 C C . ILE A 1 262 ? 17.562 6.429 -14.883 1.00 41.66 262 ILE A C 1
ATOM 2019 O O . ILE A 1 262 ? 17.732 6.688 -16.062 1.00 41.66 262 ILE A O 1
ATOM 2023 N N . GLY A 1 263 ? 18.535 5.896 -14.132 1.00 39.19 263 GLY A N 1
ATOM 2024 C CA . GLY A 1 263 ? 19.929 5.785 -14.600 1.00 39.19 263 GLY A CA 1
ATOM 2025 C C . GLY A 1 263 ? 20.105 5.084 -15.958 1.00 39.19 263 GLY A C 1
ATOM 2026 O O . GLY A 1 263 ? 21.031 5.361 -16.716 1.00 39.19 263 GLY A O 1
ATOM 2027 N N . THR A 1 264 ? 19.166 4.239 -16.374 1.00 46.62 264 THR A N 1
ATOM 2028 C CA . THR A 1 264 ? 19.280 3.512 -17.641 1.00 46.62 264 THR A CA 1
ATOM 2029 C C . THR A 1 264 ? 18.809 4.305 -18.861 1.00 46.62 264 THR A C 1
ATOM 2031 O O . THR A 1 264 ? 19.369 4.113 -19.932 1.00 46.62 264 THR A O 1
ATOM 2034 N N . LEU A 1 265 ? 17.892 5.270 -18.742 1.00 44.00 265 LEU A N 1
ATOM 2035 C CA . LEU A 1 265 ? 17.494 6.133 -19.872 1.00 44.00 265 LEU A CA 1
ATOM 2036 C C . LEU A 1 265 ? 18.652 7.024 -20.378 1.00 44.00 265 LEU A C 1
ATOM 2038 O O . LEU A 1 265 ? 18.930 6.997 -21.579 1.00 44.00 265 LEU A O 1
ATOM 2042 N N . PRO A 1 266 ? 19.391 7.737 -19.504 1.00 47.03 266 PRO A N 1
ATOM 2043 C CA . PRO A 1 266 ? 20.630 8.416 -19.855 1.00 47.03 266 PRO A CA 1
ATOM 2044 C C . PRO A 1 266 ? 21.698 7.444 -20.358 1.00 47.03 266 PRO A C 1
ATOM 2046 O O . PRO A 1 266 ? 22.275 7.715 -21.403 1.00 47.03 266 PRO A O 1
ATOM 2049 N N . THR A 1 267 ? 21.908 6.283 -19.712 1.00 46.72 267 THR A N 1
ATOM 2050 C CA . THR A 1 267 ? 22.858 5.248 -20.194 1.00 46.72 267 THR A CA 1
ATOM 2051 C C . THR A 1 267 ? 22.627 4.915 -21.667 1.00 46.72 267 THR A C 1
ATOM 2053 O O . THR A 1 267 ? 23.559 4.873 -22.464 1.00 46.72 267 THR A O 1
ATOM 2056 N N . ILE A 1 268 ? 21.367 4.698 -22.040 1.00 50.84 268 ILE A N 1
ATOM 2057 C CA . ILE A 1 268 ? 20.968 4.306 -23.392 1.00 50.84 268 ILE A CA 1
ATOM 2058 C C . ILE A 1 268 ? 21.113 5.472 -24.354 1.00 50.84 268 ILE A C 1
ATOM 2060 O O . ILE A 1 268 ? 21.640 5.282 -25.445 1.00 50.84 268 ILE A O 1
ATOM 2064 N N . ALA A 1 269 ? 20.702 6.676 -23.953 1.00 53.66 269 ALA A N 1
ATOM 2065 C CA . ALA A 1 269 ? 20.909 7.882 -24.745 1.00 53.66 269 ALA A CA 1
ATOM 2066 C C . ALA A 1 269 ? 22.402 8.117 -25.024 1.00 53.66 269 ALA A C 1
ATOM 2068 O O . ALA A 1 269 ? 22.772 8.421 -26.157 1.00 53.66 269 ALA A O 1
ATOM 2069 N N . TYR A 1 270 ? 23.268 7.894 -24.033 1.00 54.12 270 TYR A N 1
ATOM 2070 C CA . TYR A 1 270 ? 24.713 7.994 -24.191 1.00 54.12 270 TYR A CA 1
ATOM 2071 C C . TYR A 1 270 ? 25.286 6.871 -25.065 1.00 54.12 270 TYR A C 1
ATOM 2073 O O . TYR A 1 270 ? 26.099 7.150 -25.939 1.00 54.12 270 TYR A O 1
ATOM 2081 N N . CYS A 1 271 ? 24.828 5.624 -24.936 1.00 54.03 271 CYS A N 1
ATOM 2082 C CA . CYS A 1 271 ? 25.226 4.545 -25.850 1.00 54.03 271 CYS A CA 1
ATOM 2083 C C . CYS A 1 271 ? 24.779 4.805 -27.300 1.00 54.03 271 CYS A C 1
ATOM 2085 O O . CYS A 1 271 ? 25.540 4.547 -28.231 1.00 54.03 271 CYS A O 1
ATOM 2087 N N . VAL A 1 272 ? 23.569 5.337 -27.508 1.00 57.59 272 VAL A N 1
ATOM 2088 C CA . VAL A 1 272 ? 23.051 5.727 -28.832 1.00 57.59 272 VAL A CA 1
ATOM 2089 C C . VAL A 1 272 ? 23.885 6.864 -29.415 1.00 57.59 272 VAL A C 1
ATOM 2091 O O . VAL A 1 272 ? 24.317 6.780 -30.563 1.00 57.59 272 VAL A O 1
ATOM 2094 N N . LEU A 1 273 ? 24.171 7.895 -28.618 1.00 55.06 273 LEU A N 1
ATOM 2095 C CA . LEU A 1 273 ? 25.034 9.001 -29.016 1.00 55.06 273 LEU A CA 1
ATOM 2096 C C . LEU A 1 273 ? 26.442 8.499 -29.373 1.00 55.06 273 LEU A C 1
ATOM 2098 O O . LEU A 1 273 ? 26.960 8.855 -30.426 1.00 55.06 273 LEU A O 1
ATOM 2102 N N . ALA A 1 274 ? 27.026 7.612 -28.562 1.00 60.03 274 ALA A N 1
ATOM 2103 C CA . ALA A 1 274 ? 28.319 6.989 -28.834 1.00 60.03 274 ALA A CA 1
ATOM 2104 C C . ALA A 1 274 ? 28.310 6.194 -30.147 1.00 60.03 274 ALA A C 1
ATOM 2106 O O . ALA A 1 274 ? 29.223 6.338 -30.955 1.00 60.03 274 ALA A O 1
ATOM 2107 N N . GLY A 1 275 ? 27.270 5.393 -30.394 1.00 59.38 275 GLY A N 1
ATOM 2108 C CA . GLY A 1 275 ? 27.124 4.627 -31.631 1.00 59.38 275 GLY A CA 1
ATOM 2109 C C . GLY A 1 275 ? 27.020 5.518 -32.871 1.00 59.38 275 GLY A C 1
ATOM 2110 O O . GLY A 1 275 ? 27.699 5.264 -33.865 1.00 59.38 275 GLY A O 1
ATOM 2111 N N . ILE A 1 276 ? 26.230 6.595 -32.802 1.00 59.16 276 ILE A N 1
ATOM 2112 C CA . ILE A 1 276 ? 26.092 7.576 -33.892 1.00 59.16 276 ILE A CA 1
ATOM 2113 C C . ILE A 1 276 ? 27.433 8.270 -34.158 1.00 59.16 276 ILE A C 1
ATOM 2115 O O . ILE A 1 276 ? 27.883 8.320 -35.301 1.00 59.16 276 ILE A O 1
ATOM 2119 N N . LEU A 1 277 ? 28.097 8.767 -33.112 1.00 56.62 277 LEU A N 1
ATOM 2120 C CA . LEU A 1 277 ? 29.372 9.477 -33.232 1.00 56.62 277 LEU A CA 1
ATOM 2121 C C . LEU A 1 277 ? 30.496 8.563 -33.742 1.00 56.62 277 LEU A C 1
ATOM 2123 O O . LEU A 1 277 ? 31.310 8.992 -34.558 1.00 56.62 277 LEU A O 1
ATOM 2127 N N . PHE A 1 278 ? 30.516 7.296 -33.321 1.00 59.78 278 PHE A N 1
ATOM 2128 C CA . PHE A 1 278 ? 31.467 6.301 -33.814 1.00 59.78 278 PHE A CA 1
ATOM 2129 C C . PHE A 1 278 ? 31.199 5.947 -35.280 1.00 59.78 278 PHE A C 1
ATOM 2131 O O . PHE A 1 278 ? 32.136 5.869 -36.069 1.00 59.78 278 PHE A O 1
ATOM 2138 N N . GLY A 1 279 ? 29.930 5.805 -35.675 1.00 57.09 279 GLY A N 1
ATOM 2139 C CA . GLY A 1 279 ? 29.544 5.612 -37.073 1.00 57.09 279 GLY A CA 1
ATOM 2140 C C . GLY A 1 279 ? 29.999 6.769 -37.967 1.00 57.09 279 GLY A C 1
ATOM 2141 O O . GLY A 1 279 ? 30.585 6.530 -39.021 1.00 57.09 279 GLY A O 1
ATOM 2142 N N . VAL A 1 280 ? 29.813 8.017 -37.522 1.00 59.00 280 VAL A N 1
ATOM 2143 C CA . VAL A 1 280 ? 30.305 9.219 -38.223 1.00 59.00 280 VAL A CA 1
ATOM 2144 C C . VAL A 1 280 ? 31.834 9.223 -38.320 1.00 59.00 280 VAL A C 1
ATOM 2146 O O . VAL A 1 280 ? 32.371 9.496 -39.391 1.00 59.00 280 VAL A O 1
ATOM 2149 N N . LEU A 1 281 ? 32.540 8.871 -37.240 1.00 59.69 281 LEU A N 1
ATOM 2150 C CA . LEU A 1 281 ? 34.003 8.776 -37.221 1.00 59.69 281 LEU A CA 1
ATOM 2151 C C . LEU A 1 281 ? 34.522 7.724 -38.214 1.00 59.69 281 LEU A C 1
ATOM 2153 O O . LEU A 1 281 ? 35.412 8.012 -39.010 1.00 59.69 281 LEU A O 1
ATOM 2157 N N . VAL A 1 282 ? 33.950 6.517 -38.199 1.00 59.44 282 VAL A N 1
ATOM 2158 C CA . VAL A 1 282 ? 34.329 5.424 -39.106 1.00 59.44 282 VAL A CA 1
ATOM 2159 C C . VAL A 1 282 ? 34.039 5.798 -40.558 1.00 59.44 282 VAL A C 1
ATOM 2161 O O . VAL A 1 282 ? 34.884 5.569 -41.416 1.00 59.44 282 VAL A O 1
ATOM 2164 N N . LEU A 1 283 ? 32.898 6.428 -40.849 1.00 57.53 283 LEU A N 1
ATOM 2165 C CA . LEU A 1 283 ? 32.578 6.916 -42.194 1.00 57.53 283 LEU A CA 1
ATOM 2166 C C . LEU A 1 283 ? 33.540 8.015 -42.660 1.00 57.53 283 LEU A C 1
ATOM 2168 O O . LEU A 1 283 ? 33.953 7.995 -43.815 1.00 57.53 283 LEU A O 1
ATOM 2172 N N . GLY A 1 284 ? 33.945 8.929 -41.776 1.00 56.28 284 GLY A N 1
ATOM 2173 C CA . GLY A 1 284 ? 34.963 9.940 -42.077 1.00 56.28 284 GLY A CA 1
ATOM 2174 C C . GLY A 1 284 ? 36.336 9.334 -42.384 1.00 56.28 284 GLY A C 1
ATOM 2175 O O . GLY A 1 284 ? 37.011 9.784 -43.305 1.00 56.28 284 GLY A O 1
ATOM 2176 N N . ILE A 1 285 ? 36.723 8.272 -41.666 1.00 58.22 285 ILE A N 1
ATOM 2177 C CA . ILE A 1 285 ? 37.977 7.533 -41.896 1.00 58.22 285 ILE A CA 1
ATOM 2178 C C . ILE A 1 285 ? 37.904 6.680 -43.170 1.00 58.22 285 ILE A C 1
ATOM 2180 O O . ILE A 1 285 ? 38.888 6.572 -43.889 1.00 58.22 285 ILE A O 1
ATOM 2184 N N . LEU A 1 286 ? 36.764 6.061 -43.475 1.00 55.50 286 LEU A N 1
ATOM 2185 C CA . LEU A 1 286 ? 36.614 5.206 -44.659 1.00 55.50 286 LEU A CA 1
ATOM 2186 C C . LEU A 1 286 ? 36.408 6.008 -45.954 1.00 55.50 286 LEU A C 1
ATOM 2188 O O . LEU A 1 286 ? 36.705 5.500 -47.031 1.00 55.50 286 LEU A O 1
ATOM 2192 N N . ASN A 1 287 ? 35.954 7.262 -45.868 1.00 54.47 287 ASN A N 1
ATOM 2193 C CA . ASN A 1 287 ? 35.765 8.163 -47.008 1.00 54.47 287 ASN A CA 1
ATOM 2194 C C . ASN A 1 287 ? 37.028 8.999 -47.320 1.00 54.47 287 ASN A C 1
ATOM 2196 O O . ASN A 1 287 ? 36.948 10.184 -47.642 1.00 54.47 287 ASN A O 1
ATOM 2200 N N . LEU A 1 288 ? 38.206 8.371 -47.223 1.00 50.84 288 LEU A N 1
ATOM 2201 C CA . LEU A 1 288 ? 39.543 8.969 -47.388 1.00 50.84 288 LEU A CA 1
ATOM 2202 C C . LEU A 1 288 ? 39.841 9.558 -48.784 1.00 50.84 288 LEU A C 1
ATOM 2204 O O . LEU A 1 288 ? 40.926 10.101 -48.977 1.00 50.84 288 LEU A O 1
ATOM 2208 N N . ASN A 1 289 ? 38.915 9.472 -49.744 1.00 48.19 289 ASN A N 1
ATOM 2209 C CA . ASN A 1 289 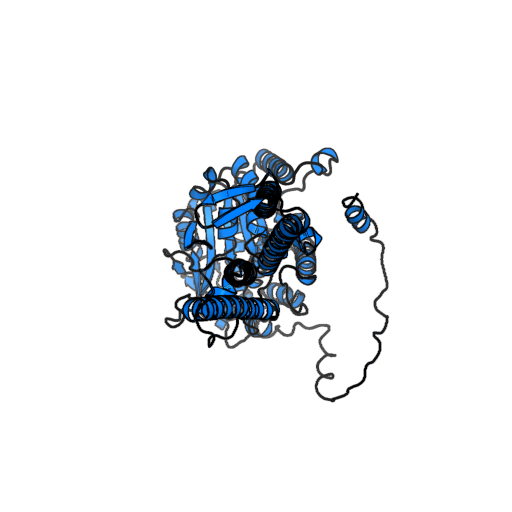? 39.132 9.951 -51.112 1.00 48.19 289 ASN A CA 1
ATOM 2210 C C . ASN A 1 289 ? 38.614 11.371 -51.396 1.00 48.19 289 ASN A C 1
ATOM 2212 O O . ASN A 1 289 ? 39.029 11.936 -52.402 1.00 48.19 289 ASN A O 1
ATOM 2216 N N . ASP A 1 290 ? 37.799 11.985 -50.528 1.00 50.97 290 ASP A N 1
ATOM 2217 C CA . ASP A 1 290 ? 37.255 13.329 -50.780 1.00 50.97 290 ASP A CA 1
ATOM 2218 C C . ASP A 1 290 ? 37.547 14.305 -49.627 1.00 50.97 290 ASP A C 1
ATOM 2220 O O . ASP A 1 290 ? 36.923 14.237 -48.572 1.00 50.97 290 ASP A O 1
ATOM 2224 N N . TYR A 1 291 ? 38.514 15.204 -49.868 1.00 45.75 291 TYR A N 1
ATOM 2225 C CA . TYR A 1 291 ? 38.779 16.585 -49.390 1.00 45.75 291 TYR A CA 1
ATOM 2226 C C . TYR A 1 291 ? 38.344 17.119 -47.996 1.00 45.75 291 TYR A C 1
ATOM 2228 O O . TYR A 1 291 ? 38.867 18.151 -47.578 1.00 45.75 291 TYR A O 1
ATOM 2236 N N . VAL A 1 292 ? 37.433 16.496 -47.247 1.00 47.19 292 VAL A N 1
ATOM 2237 C CA . VAL A 1 292 ? 36.875 17.020 -45.981 1.00 47.19 292 VAL A CA 1
ATOM 2238 C C . VAL A 1 292 ? 37.695 16.593 -44.753 1.00 47.19 292 VAL A C 1
ATOM 2240 O O . VAL A 1 292 ? 37.724 17.314 -43.757 1.00 47.19 292 VAL A O 1
ATOM 2243 N N . TYR A 1 293 ? 38.422 15.470 -44.825 1.00 46.97 293 TYR A N 1
ATOM 2244 C CA . TYR A 1 293 ? 39.249 14.953 -43.717 1.00 46.97 293 TYR A CA 1
ATOM 2245 C C . TYR A 1 293 ? 40.766 14.997 -43.959 1.00 46.97 293 TYR A C 1
ATOM 2247 O O . TYR A 1 293 ? 41.546 14.729 -43.043 1.00 46.97 293 TYR A O 1
ATOM 2255 N N . SER A 1 294 ? 41.214 15.380 -45.155 1.00 46.81 294 SER A N 1
ATOM 2256 C CA . SER A 1 294 ? 42.634 15.499 -45.495 1.00 46.81 294 SER A CA 1
ATOM 2257 C C . SER A 1 294 ? 43.203 16.840 -45.010 1.00 46.81 294 SER A C 1
ATOM 2259 O O . SER A 1 294 ? 43.349 17.788 -45.778 1.00 46.81 294 SER A O 1
ATOM 2261 N N . GLY A 1 295 ? 43.489 16.940 -43.711 1.00 54.81 295 GLY A N 1
ATOM 2262 C CA . GLY A 1 295 ? 44.146 18.102 -43.107 1.00 54.81 295 GLY A CA 1
ATOM 2263 C C . GLY A 1 295 ? 44.024 18.139 -41.583 1.00 54.81 295 GLY A C 1
ATOM 2264 O O . GLY A 1 295 ? 43.238 17.402 -40.989 1.00 54.81 295 GLY A O 1
ATOM 2265 N N . THR A 1 296 ? 44.776 19.034 -40.936 1.00 51.34 296 THR A N 1
ATOM 2266 C CA . THR A 1 296 ? 44.800 19.205 -39.470 1.00 51.34 296 THR A CA 1
ATOM 2267 C C . THR A 1 296 ? 43.396 19.394 -38.879 1.00 51.34 296 THR A C 1
ATOM 2269 O O . THR A 1 296 ? 43.120 18.904 -37.791 1.00 51.34 296 THR A O 1
ATOM 2272 N N . PHE A 1 297 ? 42.479 20.028 -39.619 1.00 45.88 297 PHE A N 1
ATOM 2273 C CA . PHE A 1 297 ? 41.079 20.213 -39.221 1.00 45.88 297 PHE A CA 1
ATOM 2274 C C . PHE A 1 297 ? 40.280 18.897 -39.158 1.00 45.88 297 PHE A C 1
ATOM 2276 O O . PHE A 1 297 ? 39.555 18.668 -38.192 1.00 45.88 297 PHE A O 1
ATOM 2283 N N . GLY A 1 298 ? 40.459 17.998 -40.133 1.00 52.75 298 GLY A N 1
ATOM 2284 C CA . GLY A 1 298 ? 39.831 16.673 -40.140 1.00 52.75 298 GLY A CA 1
ATOM 2285 C C . GLY A 1 298 ? 40.358 15.773 -39.022 1.00 52.75 298 GLY A C 1
ATOM 2286 O O . GLY A 1 298 ? 39.584 15.079 -38.366 1.00 52.75 298 GLY A O 1
ATOM 2287 N N . LEU A 1 299 ? 41.664 15.849 -38.740 1.00 55.00 299 LEU A N 1
ATOM 2288 C CA . LEU A 1 299 ? 42.276 15.169 -37.596 1.00 55.00 299 LEU A CA 1
ATOM 2289 C C . LEU A 1 299 ? 41.693 15.679 -36.270 1.00 55.00 299 LEU A C 1
ATOM 2291 O O . LEU A 1 299 ? 41.299 14.878 -35.426 1.00 55.00 299 LEU A O 1
ATOM 2295 N N . VAL A 1 300 ? 41.586 17.001 -36.104 1.00 51.34 300 VAL A N 1
ATOM 2296 C CA . VAL A 1 300 ? 41.005 17.629 -34.908 1.00 51.34 300 VAL A CA 1
ATOM 2297 C C . VAL A 1 300 ? 39.541 17.210 -34.724 1.00 51.34 300 VAL A C 1
ATOM 2299 O O . VAL A 1 300 ? 39.171 16.788 -33.631 1.00 51.34 300 VAL A O 1
ATOM 2302 N N . LEU A 1 301 ? 38.721 17.233 -35.780 1.00 51.50 301 LEU A N 1
ATOM 2303 C CA . LEU A 1 301 ? 37.316 16.810 -35.720 1.00 51.50 301 LEU A CA 1
ATOM 2304 C C . LEU A 1 301 ? 37.162 15.320 -35.371 1.00 51.50 301 LEU A C 1
ATOM 2306 O O . LEU A 1 301 ? 36.318 14.970 -34.549 1.00 51.50 301 LEU A O 1
ATOM 2310 N N . SER A 1 302 ? 37.997 14.448 -35.939 1.00 53.66 302 SER A N 1
ATOM 2311 C CA . SER A 1 302 ? 38.022 13.016 -35.612 1.00 53.66 302 SER A CA 1
ATOM 2312 C C . SER A 1 302 ? 38.428 12.753 -34.162 1.00 53.66 302 SER A C 1
ATOM 2314 O O . SER A 1 302 ? 37.826 11.910 -33.499 1.00 53.66 302 SER A O 1
ATOM 2316 N N . VAL A 1 303 ? 39.399 13.506 -33.634 1.00 58.38 303 VAL A N 1
ATOM 2317 C CA . VAL A 1 303 ? 39.780 13.444 -32.215 1.00 58.38 303 VAL A CA 1
ATOM 2318 C C . VAL A 1 303 ? 38.624 13.909 -31.326 1.00 58.38 303 VAL A C 1
ATOM 2320 O O . VAL A 1 303 ? 38.311 13.231 -30.352 1.00 58.38 303 VAL A O 1
ATOM 2323 N N . PHE A 1 304 ? 37.928 14.997 -31.671 1.00 53.78 304 PHE A N 1
ATOM 2324 C CA . PHE A 1 304 ? 36.746 15.449 -30.926 1.00 53.78 304 PHE A CA 1
ATOM 2325 C C . PHE A 1 304 ? 35.595 14.435 -30.962 1.00 53.78 304 PHE A C 1
ATOM 2327 O O . PHE A 1 304 ? 34.984 14.179 -29.925 1.00 53.78 304 PHE A O 1
ATOM 2334 N N . LEU A 1 305 ? 35.320 13.818 -32.115 1.00 54.41 305 LEU A N 1
ATOM 2335 C CA . LEU A 1 305 ? 34.315 12.758 -32.247 1.00 54.41 305 LEU A CA 1
ATOM 2336 C C . LEU A 1 305 ? 34.684 11.532 -31.408 1.00 54.41 305 LEU A C 1
ATOM 2338 O O . LEU A 1 305 ? 33.837 11.015 -30.684 1.00 54.41 305 LEU A O 1
ATOM 2342 N N . LEU A 1 306 ? 35.948 11.104 -31.437 1.00 57.44 306 LEU A N 1
ATOM 2343 C CA . LEU A 1 306 ? 36.441 10.008 -30.605 1.00 57.44 306 LEU A CA 1
ATOM 2344 C C . LEU A 1 306 ? 36.316 10.332 -29.109 1.00 57.44 306 LEU A C 1
ATOM 2346 O O . LEU A 1 306 ? 35.830 9.504 -28.342 1.00 57.44 306 LEU A O 1
ATOM 2350 N N . LEU A 1 307 ? 36.689 11.544 -28.691 1.00 52.81 307 LEU A N 1
ATOM 2351 C CA . LEU A 1 307 ? 36.523 12.004 -27.310 1.00 52.81 307 LEU A CA 1
ATOM 2352 C C . LEU A 1 307 ? 35.046 12.046 -26.898 1.00 52.81 307 LEU A C 1
ATOM 2354 O O . LEU A 1 307 ? 34.722 11.685 -25.767 1.00 52.81 307 LEU A O 1
ATOM 2358 N N . ALA A 1 308 ? 34.142 12.423 -27.803 1.00 52.34 308 ALA A N 1
ATOM 2359 C CA . ALA A 1 308 ? 32.705 12.430 -27.552 1.00 52.34 308 ALA A CA 1
ATOM 2360 C C . ALA A 1 308 ? 32.126 11.005 -27.439 1.00 52.34 308 ALA A C 1
ATOM 2362 O O . ALA A 1 308 ? 31.321 10.753 -26.542 1.00 52.34 308 ALA A O 1
ATOM 2363 N N . VAL A 1 309 ? 32.591 10.051 -28.259 1.00 56.50 309 VAL A N 1
ATOM 2364 C CA . VAL A 1 309 ? 32.269 8.614 -28.128 1.00 56.50 309 VAL A CA 1
ATOM 2365 C C . VAL A 1 309 ? 32.738 8.080 -26.776 1.00 56.50 309 VAL A C 1
ATOM 2367 O O . VAL A 1 309 ? 31.947 7.489 -26.044 1.00 56.50 309 VAL A O 1
ATOM 2370 N N . ILE A 1 310 ? 34.005 8.316 -26.419 1.00 62.91 310 ILE A N 1
ATOM 2371 C CA . ILE A 1 310 ? 34.588 7.876 -25.143 1.00 62.91 310 ILE A CA 1
ATOM 2372 C C . ILE A 1 310 ? 33.823 8.486 -23.965 1.00 62.91 310 ILE A C 1
ATOM 2374 O O . ILE A 1 310 ? 33.496 7.777 -23.014 1.00 62.91 310 ILE A O 1
ATOM 2378 N N . SER A 1 311 ? 33.498 9.779 -24.030 1.00 47.97 311 SER A N 1
ATOM 2379 C CA . SER A 1 311 ? 32.740 10.467 -22.981 1.00 47.97 311 SER A CA 1
ATOM 2380 C C . SER A 1 311 ? 31.350 9.859 -22.818 1.00 47.97 311 SER A C 1
ATOM 2382 O O . SER A 1 311 ? 30.949 9.538 -21.704 1.00 47.97 311 SER A O 1
ATOM 2384 N N . ALA A 1 312 ? 30.636 9.624 -23.919 1.00 52.50 312 ALA A N 1
ATOM 2385 C CA . ALA A 1 312 ? 29.310 9.025 -23.886 1.00 52.50 312 ALA A CA 1
ATOM 2386 C C . ALA A 1 312 ? 29.343 7.580 -23.341 1.00 52.50 312 ALA A C 1
ATOM 2388 O O . ALA A 1 312 ? 28.570 7.236 -22.450 1.00 52.50 312 ALA A O 1
ATOM 2389 N N . LEU A 1 313 ? 30.305 6.753 -23.760 1.00 54.66 313 LEU A N 1
ATOM 2390 C CA . LEU A 1 313 ? 30.504 5.420 -23.174 1.00 54.66 313 LEU A CA 1
ATOM 2391 C C . LEU A 1 313 ? 30.874 5.480 -21.683 1.00 54.66 313 LEU A C 1
ATOM 2393 O O . LEU A 1 313 ? 30.425 4.638 -20.910 1.00 54.66 313 LEU A O 1
ATOM 2397 N N . SER A 1 314 ? 31.642 6.486 -21.261 1.00 51.91 314 SER A N 1
ATOM 2398 C CA . SER A 1 314 ? 32.003 6.681 -19.851 1.00 51.91 314 SER A CA 1
ATOM 2399 C C . SER A 1 314 ? 30.782 7.043 -19.004 1.00 51.91 314 SER A C 1
ATOM 2401 O O . SER A 1 314 ? 30.587 6.464 -17.938 1.00 51.91 314 SER A O 1
ATOM 2403 N N . PHE A 1 315 ? 29.911 7.933 -19.491 1.00 50.31 315 PHE A N 1
ATOM 2404 C CA . PHE A 1 315 ? 28.643 8.236 -18.824 1.00 50.31 315 PHE A CA 1
ATOM 2405 C C . PHE A 1 315 ? 27.720 7.017 -18.766 1.00 50.31 315 PHE A C 1
ATOM 2407 O O . PHE A 1 315 ? 27.149 6.740 -17.714 1.00 50.31 315 PHE A O 1
ATOM 2414 N N . ALA A 1 316 ? 27.631 6.238 -19.846 1.00 53.72 316 ALA A N 1
ATOM 2415 C CA . ALA A 1 316 ? 26.886 4.984 -19.851 1.00 53.72 316 ALA A CA 1
ATOM 2416 C C . ALA A 1 316 ? 27.428 3.971 -18.825 1.00 53.72 316 ALA A C 1
ATOM 2418 O O . ALA A 1 316 ? 26.654 3.329 -18.118 1.00 53.72 316 ALA A O 1
ATOM 2419 N N . ALA A 1 317 ? 28.751 3.855 -18.689 1.00 53.34 317 ALA A N 1
ATOM 2420 C CA . ALA A 1 317 ? 29.372 2.989 -17.691 1.00 53.34 317 ALA A CA 1
ATOM 2421 C C . ALA A 1 317 ? 29.101 3.464 -16.253 1.00 53.34 317 ALA A C 1
ATOM 2423 O O . ALA A 1 317 ? 28.800 2.640 -15.391 1.00 53.34 317 ALA A O 1
ATOM 2424 N N . ILE A 1 318 ? 29.163 4.774 -15.988 1.00 51.72 318 ILE A N 1
ATOM 2425 C CA . ILE A 1 318 ? 28.868 5.359 -14.667 1.00 51.72 318 ILE A CA 1
ATOM 2426 C C . ILE A 1 318 ? 27.412 5.104 -14.276 1.00 51.72 318 ILE A C 1
ATOM 2428 O O . ILE A 1 318 ? 27.130 4.667 -13.159 1.00 51.72 318 ILE A O 1
ATOM 2432 N N . GLU A 1 319 ? 26.486 5.347 -15.194 1.00 52.44 319 GLU A N 1
ATOM 2433 C CA . GLU A 1 319 ? 25.059 5.150 -14.967 1.00 52.44 319 GLU A CA 1
ATOM 2434 C C . GLU A 1 319 ? 24.702 3.657 -14.834 1.00 52.44 319 GLU A C 1
ATOM 2436 O O . GLU A 1 319 ? 23.967 3.269 -13.925 1.00 52.44 319 GLU A O 1
ATOM 2441 N N . GLY A 1 320 ? 25.308 2.786 -15.649 1.00 50.25 320 GLY A N 1
ATOM 2442 C CA . GLY A 1 320 ? 25.191 1.332 -15.526 1.00 50.25 320 GLY A CA 1
ATOM 2443 C C . GLY A 1 320 ? 25.753 0.799 -14.204 1.00 50.25 320 GLY A C 1
ATOM 2444 O O . GLY A 1 320 ? 25.112 -0.017 -13.543 1.00 50.25 320 GLY A O 1
ATOM 2445 N N . PHE A 1 321 ? 26.905 1.307 -13.759 1.00 52.88 321 PHE A N 1
ATOM 2446 C CA . PHE A 1 321 ? 27.477 0.994 -12.447 1.00 52.88 321 PHE A CA 1
ATOM 2447 C C . PHE A 1 321 ? 26.575 1.481 -11.306 1.00 52.88 321 PHE A C 1
ATOM 2449 O O . PHE A 1 321 ? 26.393 0.781 -10.311 1.00 52.88 321 PHE A O 1
ATOM 2456 N N . THR A 1 322 ? 25.962 2.654 -11.458 1.00 49.59 322 THR A N 1
ATOM 2457 C CA . THR A 1 322 ? 25.030 3.230 -10.479 1.00 49.59 322 THR A CA 1
ATOM 2458 C C . THR A 1 322 ? 23.745 2.404 -10.383 1.00 49.59 322 THR A C 1
ATOM 2460 O O . THR A 1 322 ? 23.303 2.085 -9.277 1.00 49.59 322 THR A O 1
ATOM 2463 N N . ALA A 1 323 ? 23.196 1.962 -11.517 1.00 50.72 323 ALA A N 1
ATOM 2464 C CA . ALA A 1 323 ? 22.059 1.046 -11.573 1.00 50.72 323 ALA A CA 1
ATOM 2465 C C . ALA A 1 323 ? 22.398 -0.333 -10.979 1.00 50.72 323 ALA A C 1
ATOM 2467 O O . ALA A 1 323 ? 21.619 -0.867 -10.187 1.00 50.72 323 ALA A O 1
ATOM 2468 N N . ALA A 1 324 ? 23.581 -0.879 -11.280 1.00 52.25 324 ALA A N 1
ATOM 2469 C CA . ALA A 1 324 ? 24.059 -2.132 -10.698 1.00 52.25 324 ALA A CA 1
ATOM 2470 C C . ALA A 1 324 ? 24.184 -2.019 -9.171 1.00 52.25 324 ALA A C 1
ATOM 2472 O O . ALA A 1 324 ? 23.625 -2.843 -8.445 1.00 52.25 324 ALA A O 1
ATOM 2473 N N . LYS A 1 325 ? 24.816 -0.944 -8.681 1.00 53.19 325 LYS A N 1
ATOM 2474 C CA . LYS A 1 325 ? 24.961 -0.653 -7.251 1.00 53.19 325 LYS A CA 1
ATOM 2475 C C . LYS A 1 325 ? 23.604 -0.520 -6.558 1.00 53.19 325 LYS A C 1
ATOM 2477 O O . LYS A 1 325 ? 23.435 -1.074 -5.477 1.00 53.19 325 LYS A O 1
ATOM 2482 N N . SER A 1 326 ? 22.635 0.144 -7.194 1.00 51.97 326 SER A N 1
ATOM 2483 C CA . SER A 1 326 ? 21.247 0.243 -6.717 1.00 51.97 326 SER A CA 1
ATOM 2484 C C . SER A 1 326 ? 20.576 -1.128 -6.600 1.00 51.97 326 SER A C 1
ATOM 2486 O O . SER A 1 326 ? 20.023 -1.467 -5.557 1.00 51.97 326 SER A O 1
ATOM 2488 N N . SER A 1 327 ? 20.693 -1.959 -7.638 1.00 56.38 327 SER A N 1
ATOM 2489 C CA . SER A 1 327 ? 20.098 -3.301 -7.663 1.00 56.38 327 SER A CA 1
ATOM 2490 C C . SER A 1 327 ? 20.763 -4.298 -6.704 1.00 56.38 327 SER A C 1
ATOM 2492 O O . SER A 1 327 ? 20.162 -5.315 -6.366 1.00 56.38 327 SER A O 1
ATOM 2494 N N . SER A 1 328 ? 21.978 -3.998 -6.234 1.00 59.31 328 SER A N 1
ATOM 2495 C CA . SER A 1 328 ? 22.682 -4.775 -5.207 1.00 59.31 328 SER A CA 1
ATOM 2496 C C . SER A 1 328 ? 22.416 -4.310 -3.774 1.00 59.31 328 SER A C 1
ATOM 2498 O O . SER A 1 328 ? 22.942 -4.918 -2.844 1.00 59.31 328 SER A O 1
ATOM 2500 N N . LEU A 1 329 ? 21.635 -3.239 -3.572 1.00 67.25 329 LEU A N 1
ATOM 2501 C CA . LEU A 1 329 ? 21.303 -2.794 -2.219 1.00 67.25 329 LEU A CA 1
ATOM 2502 C C . LEU A 1 329 ? 20.484 -3.881 -1.512 1.00 67.25 329 LEU A C 1
ATOM 2504 O O . LEU A 1 329 ? 19.565 -4.441 -2.128 1.00 67.25 329 LEU A O 1
ATOM 2508 N N . PRO A 1 330 ? 20.819 -4.200 -0.250 1.00 77.62 330 PRO A N 1
ATOM 2509 C CA . PRO A 1 330 ? 20.099 -5.210 0.504 1.00 77.62 330 PRO A CA 1
ATOM 2510 C C . PRO A 1 330 ? 18.651 -4.767 0.706 1.00 77.62 330 PRO A C 1
ATOM 2512 O O . PRO A 1 330 ? 18.358 -3.573 0.812 1.00 77.62 330 PRO A O 1
ATOM 2515 N N . PHE A 1 331 ? 17.745 -5.735 0.770 1.00 84.19 331 PHE A N 1
ATOM 2516 C CA . PHE A 1 331 ? 16.389 -5.467 1.226 1.00 84.19 331 PHE A CA 1
ATOM 2517 C C . PHE A 1 331 ? 16.394 -5.134 2.718 1.00 84.19 331 PHE A C 1
ATOM 2519 O O . PHE A 1 331 ? 17.270 -5.587 3.462 1.00 84.19 331 PHE A O 1
ATOM 2526 N N . VAL A 1 332 ? 15.437 -4.312 3.133 1.00 88.19 332 VAL A N 1
ATOM 2527 C CA . VAL A 1 332 ? 15.150 -4.076 4.550 1.00 88.19 332 VAL A CA 1
ATOM 2528 C C . VAL A 1 332 ? 14.073 -5.048 5.021 1.00 88.19 332 VAL A C 1
ATOM 2530 O O . VAL A 1 332 ? 13.324 -5.607 4.208 1.00 88.19 332 VAL A O 1
ATOM 2533 N N . GLN A 1 333 ? 13.991 -5.251 6.335 1.00 89.62 333 GLN A N 1
ATOM 2534 C CA . GLN A 1 333 ? 12.947 -6.088 6.916 1.00 89.62 333 GLN A CA 1
ATOM 2535 C C . GLN A 1 333 ? 11.564 -5.425 6.792 1.00 89.62 333 GLN A C 1
ATOM 2537 O O . GLN A 1 333 ? 10.577 -6.137 6.612 1.00 89.62 333 GLN A O 1
ATOM 2542 N N . GLY A 1 334 ? 11.498 -4.088 6.821 1.00 90.81 334 GLY A N 1
ATOM 2543 C CA . GLY A 1 334 ? 10.299 -3.313 6.482 1.00 90.81 334 GLY A CA 1
ATOM 2544 C C . GLY A 1 334 ? 9.197 -3.419 7.535 1.00 90.81 334 GLY A C 1
ATOM 2545 O O . GLY A 1 334 ? 8.047 -3.678 7.193 1.00 90.81 334 GLY A O 1
ATOM 2546 N N . MET A 1 335 ? 9.538 -3.413 8.826 1.00 92.56 335 MET A N 1
ATOM 2547 C CA . MET A 1 335 ? 8.555 -3.654 9.895 1.00 92.56 335 MET A CA 1
ATOM 2548 C C . MET A 1 335 ? 7.660 -2.441 10.162 1.00 92.56 335 MET A C 1
ATOM 2550 O O . MET A 1 335 ? 6.509 -2.592 10.566 1.00 92.56 335 MET A O 1
ATOM 2554 N N . ASN A 1 336 ? 8.175 -1.246 9.909 1.00 91.25 336 ASN A N 1
ATOM 2555 C CA . ASN A 1 336 ? 7.428 -0.014 9.799 1.00 91.25 336 ASN A CA 1
ATOM 2556 C C . ASN A 1 336 ? 6.869 0.137 8.384 1.00 91.25 336 ASN A C 1
ATOM 2558 O O . ASN A 1 336 ? 5.667 0.334 8.281 1.00 91.25 336 ASN A O 1
ATOM 2562 N N . ASP A 1 337 ? 7.720 -0.002 7.362 1.00 86.69 337 ASP A N 1
ATOM 2563 C CA . ASP A 1 337 ? 7.463 0.266 5.938 1.00 86.69 337 ASP A CA 1
ATOM 2564 C C . ASP A 1 337 ? 7.381 -1.051 5.118 1.00 86.69 337 ASP A C 1
ATOM 2566 O O . ASP A 1 337 ? 8.399 -1.622 4.711 1.00 86.69 337 ASP A O 1
ATOM 2570 N N . ASP A 1 338 ? 6.204 -1.663 4.951 1.00 84.94 338 ASP A N 1
ATOM 2571 C CA . ASP A 1 338 ? 4.911 -1.263 5.539 1.00 84.94 338 ASP A CA 1
ATOM 2572 C C . ASP A 1 338 ? 4.190 -2.376 6.319 1.00 84.94 338 ASP A C 1
ATOM 2574 O O . ASP A 1 338 ? 2.962 -2.485 6.401 1.00 84.94 338 ASP A O 1
ATOM 2578 N N . PHE A 1 339 ? 4.955 -3.238 6.994 1.00 93.94 339 PHE A N 1
ATOM 2579 C CA . PHE A 1 339 ? 4.316 -4.287 7.796 1.00 93.94 339 PHE A CA 1
ATOM 2580 C C . PHE A 1 339 ? 3.473 -3.739 8.957 1.00 93.94 339 PHE A C 1
ATOM 2582 O O . PHE A 1 339 ? 2.588 -4.431 9.465 1.00 93.94 339 PHE A O 1
ATOM 2589 N N . SER A 1 340 ? 3.707 -2.489 9.364 1.00 95.75 340 SER A N 1
ATOM 2590 C CA . SER A 1 340 ? 2.914 -1.830 10.395 1.00 95.75 340 SER A CA 1
ATOM 2591 C C . SER A 1 340 ? 1.474 -1.562 9.947 1.00 95.75 340 SER A C 1
ATOM 2593 O O . SER A 1 340 ? 0.551 -1.814 10.731 1.00 95.75 340 SER A O 1
ATOM 2595 N N . GLY A 1 341 ? 1.254 -1.133 8.697 1.00 97.00 341 GLY A N 1
ATOM 2596 C CA . GLY A 1 341 ? -0.081 -0.970 8.116 1.00 97.00 341 GLY A CA 1
ATOM 2597 C C . GLY A 1 341 ? -0.816 -2.306 8.022 1.00 97.00 341 GLY A C 1
ATOM 2598 O O . GLY A 1 341 ? -1.967 -2.424 8.458 1.00 97.00 341 GLY A O 1
ATOM 2599 N N . VAL A 1 342 ? -0.111 -3.346 7.564 1.00 97.75 342 VAL A N 1
ATOM 2600 C CA . VAL A 1 342 ? -0.623 -4.725 7.481 1.00 97.75 342 VAL A CA 1
ATOM 2601 C C . VAL A 1 342 ? -1.078 -5.234 8.846 1.00 97.75 342 VAL A C 1
ATOM 2603 O O . VAL A 1 342 ? -2.192 -5.743 8.978 1.00 97.75 342 VAL A O 1
ATOM 2606 N N . ALA A 1 343 ? -0.247 -5.075 9.877 1.00 97.00 343 ALA A N 1
ATOM 2607 C CA . ALA A 1 343 ? -0.548 -5.539 11.226 1.00 97.00 343 ALA A CA 1
ATOM 2608 C C . ALA A 1 343 ? -1.753 -4.799 11.836 1.00 97.00 343 ALA A C 1
ATOM 2610 O O . ALA A 1 343 ? -2.631 -5.429 12.434 1.00 97.00 343 ALA A O 1
ATOM 2611 N N . ALA A 1 344 ? -1.847 -3.478 11.633 1.00 97.44 344 ALA A N 1
ATOM 2612 C CA . ALA A 1 344 ? -2.986 -2.689 12.096 1.00 97.44 344 ALA A CA 1
ATOM 2613 C C . ALA A 1 344 ? -4.300 -3.121 11.426 1.00 97.44 344 ALA A C 1
ATOM 2615 O O . ALA A 1 344 ? -5.310 -3.323 12.104 1.00 97.44 344 ALA A O 1
ATOM 2616 N N . ALA A 1 345 ? -4.285 -3.308 10.105 1.00 97.62 345 ALA A N 1
ATOM 2617 C CA . ALA A 1 345 ? -5.444 -3.749 9.337 1.00 97.62 345 ALA A CA 1
ATOM 2618 C C . ALA A 1 345 ? -5.857 -5.193 9.670 1.00 97.62 345 ALA A C 1
ATOM 2620 O O . ALA A 1 345 ? -7.047 -5.464 9.834 1.00 97.62 345 ALA A O 1
ATOM 2621 N N . PHE A 1 346 ? -4.891 -6.105 9.831 1.00 96.25 346 PHE A N 1
ATOM 2622 C CA . PHE A 1 346 ? -5.133 -7.484 10.263 1.00 96.25 346 PHE A CA 1
ATOM 2623 C C . PHE A 1 346 ? -5.845 -7.520 11.617 1.00 96.25 346 PHE A C 1
ATOM 2625 O O . PHE A 1 346 ? -6.890 -8.158 11.758 1.00 96.25 346 PHE A O 1
ATOM 2632 N N . GLN A 1 347 ? -5.313 -6.795 12.603 1.00 95.25 347 GLN A N 1
ATOM 2633 C CA . GLN A 1 347 ? -5.883 -6.766 13.945 1.00 95.25 347 GLN A CA 1
ATOM 2634 C C . GLN A 1 347 ? -7.265 -6.104 13.961 1.00 95.25 347 GLN A C 1
ATOM 2636 O O . GLN A 1 347 ? -8.158 -6.604 14.641 1.00 95.25 347 GLN A O 1
ATOM 2641 N N . ALA A 1 348 ? -7.470 -5.033 13.189 1.00 94.56 348 ALA A N 1
ATOM 2642 C CA . ALA A 1 348 ? -8.774 -4.390 13.044 1.00 94.56 348 ALA A CA 1
ATOM 2643 C C . ALA A 1 348 ? -9.828 -5.327 12.431 1.00 94.56 348 ALA A C 1
ATOM 2645 O O . ALA A 1 348 ? -10.974 -5.363 12.885 1.00 94.56 348 ALA A O 1
ATOM 2646 N N . LEU A 1 349 ? -9.453 -6.112 11.415 1.00 93.06 349 LEU A N 1
ATOM 2647 C CA . LEU A 1 349 ? -10.344 -7.108 10.822 1.00 93.06 349 LEU A CA 1
ATOM 2648 C C . LEU A 1 349 ? -10.662 -8.220 11.824 1.00 93.06 349 LEU A C 1
ATOM 2650 O O . LEU A 1 349 ? -11.827 -8.578 11.994 1.00 93.06 349 LEU A O 1
ATOM 2654 N N . LYS A 1 350 ? -9.639 -8.729 12.520 1.00 90.69 350 LYS A N 1
ATOM 2655 C CA . LYS A 1 350 ? -9.783 -9.769 13.542 1.00 90.69 350 LYS A CA 1
ATOM 2656 C C . LYS A 1 350 ? -10.750 -9.341 14.637 1.00 90.69 350 LYS A C 1
ATOM 2658 O O . LYS A 1 350 ? -11.676 -10.081 14.936 1.00 90.69 350 LYS A O 1
ATOM 2663 N N . THR A 1 351 ? -10.598 -8.143 15.197 1.00 85.44 351 THR A N 1
ATOM 2664 C CA . THR A 1 351 ? -11.508 -7.644 16.243 1.00 85.44 351 THR A CA 1
ATOM 2665 C C . THR A 1 351 ? -12.925 -7.402 15.732 1.00 85.44 351 THR A C 1
ATOM 2667 O O . THR A 1 351 ? -13.872 -7.544 16.500 1.00 85.44 351 THR A O 1
ATOM 2670 N N . THR A 1 352 ? -13.084 -7.076 14.447 1.00 85.44 352 THR A N 1
ATOM 2671 C CA . THR A 1 352 ? -14.399 -6.848 13.829 1.00 85.44 352 THR A CA 1
ATOM 2672 C C . THR A 1 352 ? -15.149 -8.148 13.535 1.00 85.44 352 THR A C 1
ATOM 2674 O O . THR A 1 352 ? -16.370 -8.195 13.679 1.00 85.44 352 THR A O 1
ATOM 2677 N N . LEU A 1 353 ? -14.440 -9.187 13.086 1.00 81.19 353 LEU A N 1
ATOM 2678 C CA . LEU A 1 353 ? -15.038 -10.446 12.629 1.00 81.19 353 LEU A CA 1
ATOM 2679 C C . LEU A 1 353 ? -14.980 -11.578 13.660 1.00 81.19 353 LEU A C 1
ATOM 2681 O O . LEU A 1 353 ? -15.709 -12.560 13.512 1.00 81.19 353 LEU A O 1
ATOM 2685 N N . ALA A 1 354 ? -14.144 -11.468 14.696 1.00 66.62 354 ALA A N 1
ATOM 2686 C CA . ALA A 1 354 ? -14.045 -12.496 15.724 1.00 66.62 354 ALA A CA 1
ATOM 2687 C C . ALA A 1 354 ? -15.408 -12.728 16.406 1.00 66.62 354 ALA A C 1
ATOM 2689 O O . ALA A 1 354 ? -16.095 -11.760 16.743 1.00 66.62 354 ALA A O 1
ATOM 2690 N N . PRO A 1 355 ? -15.788 -13.996 16.669 1.00 50.97 355 PRO A N 1
ATOM 2691 C CA . PRO A 1 355 ? -16.994 -14.311 17.419 1.00 50.97 355 PRO A CA 1
ATOM 2692 C C . PRO A 1 355 ? -16.943 -13.633 18.789 1.00 50.97 355 PRO A C 1
ATOM 2694 O O . PRO A 1 355 ? -16.023 -13.885 19.571 1.00 50.97 355 PRO A O 1
ATOM 2697 N N . ALA A 1 356 ? -17.936 -12.807 19.115 1.00 45.97 356 ALA A N 1
ATOM 2698 C CA . ALA A 1 356 ? -18.098 -12.330 20.482 1.00 45.97 356 ALA A CA 1
ATOM 2699 C C . ALA A 1 356 ? -18.305 -13.541 21.413 1.00 45.97 356 ALA A C 1
ATOM 2701 O O . ALA A 1 356 ? -19.350 -14.195 21.382 1.00 45.97 356 ALA A O 1
ATOM 2702 N N . VAL A 1 357 ? -17.305 -13.861 22.239 1.00 40.00 357 VAL A N 1
ATOM 2703 C CA . VAL A 1 357 ? -17.443 -14.879 23.287 1.00 40.00 357 VAL A CA 1
ATOM 2704 C C . VAL A 1 357 ? -18.306 -14.275 24.388 1.00 40.00 357 VAL A C 1
ATOM 2706 O O . VAL A 1 357 ? -17.851 -13.441 25.171 1.00 40.00 357 VAL A O 1
ATOM 2709 N N . GLY A 1 358 ? -19.580 -14.661 24.421 1.00 36.91 358 GLY A N 1
ATOM 2710 C CA . GLY A 1 358 ? -20.490 -14.241 25.480 1.00 36.91 358 GLY A CA 1
ATOM 2711 C C . GLY A 1 358 ? -20.042 -14.762 26.856 1.00 36.91 358 GLY A C 1
ATOM 2712 O O . GLY A 1 358 ? -19.336 -15.777 26.936 1.00 36.91 358 GLY A O 1
ATOM 2713 N N . PRO A 1 359 ? -20.480 -14.126 27.959 1.00 30.03 359 PRO A N 1
ATOM 2714 C CA . PRO A 1 359 ? -20.294 -14.670 29.298 1.00 30.03 359 PRO A CA 1
ATOM 2715 C C . PRO A 1 359 ? -21.081 -15.986 29.385 1.00 30.03 359 PRO A C 1
ATOM 2717 O O . PRO A 1 359 ? -22.303 -15.980 29.499 1.00 30.03 359 PRO A O 1
ATOM 2720 N N . GLY A 1 360 ? -20.389 -17.118 29.237 1.00 37.69 360 GLY A N 1
ATOM 2721 C CA . GLY A 1 360 ? -21.003 -18.449 29.158 1.00 37.69 360 GLY A CA 1
ATOM 2722 C C . GLY A 1 360 ? -20.391 -19.400 28.124 1.00 37.69 360 GLY A C 1
ATOM 2723 O O . GLY A 1 360 ? -20.840 -20.538 28.031 1.00 37.69 360 GLY A O 1
ATOM 2724 N N . GLY A 1 361 ? -19.387 -18.975 27.346 1.00 32.97 361 GLY A N 1
ATOM 2725 C CA . GLY A 1 361 ? -18.650 -19.873 26.442 1.00 32.97 361 GLY A CA 1
ATOM 2726 C C . GLY A 1 361 ? -19.435 -20.336 25.208 1.00 32.97 361 GLY A C 1
ATOM 2727 O O . GLY A 1 361 ? -18.960 -21.193 24.470 1.00 32.97 361 GLY A O 1
ATOM 2728 N N . GLN A 1 362 ? -20.616 -19.765 24.953 1.00 27.06 362 GLN A N 1
ATOM 2729 C CA . GLN A 1 362 ? -21.319 -19.959 23.689 1.00 27.06 362 GLN A CA 1
ATOM 2730 C C . GLN A 1 362 ? -20.732 -19.012 22.641 1.00 27.06 362 GLN A C 1
ATOM 2732 O O . GLN A 1 362 ? -20.891 -17.793 22.716 1.00 27.06 362 GLN A O 1
ATOM 2737 N N . THR A 1 363 ? -20.046 -19.588 21.659 1.00 35.69 363 THR A N 1
ATOM 2738 C CA . THR A 1 363 ? -19.658 -18.913 20.422 1.00 35.69 363 THR A CA 1
ATOM 2739 C C . THR A 1 363 ? -20.908 -18.695 19.577 1.00 35.69 363 THR A C 1
ATOM 2741 O O . THR A 1 363 ? -21.299 -19.559 18.792 1.00 35.69 363 THR A O 1
ATOM 2744 N N . ALA A 1 364 ? -21.561 -17.544 19.732 1.00 36.81 364 ALA A N 1
ATOM 2745 C CA . ALA A 1 364 ? -22.431 -17.053 18.676 1.00 36.81 364 ALA A CA 1
ATOM 2746 C C . ALA A 1 364 ? -21.516 -16.689 17.501 1.00 36.81 364 ALA A C 1
ATOM 2748 O O . ALA A 1 364 ? -20.627 -15.855 17.664 1.00 36.81 364 ALA A O 1
ATOM 2749 N N . GLY A 1 365 ? -21.683 -17.336 16.343 1.00 38.34 365 GLY A N 1
ATOM 2750 C CA . GLY A 1 365 ? -21.005 -16.927 15.113 1.00 38.34 365 GLY A CA 1
ATOM 2751 C C . GLY A 1 365 ? -21.432 -15.500 14.793 1.00 38.34 365 GLY A C 1
ATOM 2752 O O . GLY A 1 365 ? -22.503 -15.287 14.226 1.00 38.34 365 GLY A O 1
ATOM 2753 N N . SER A 1 366 ? -20.673 -14.514 15.270 1.00 41.44 366 SER A N 1
ATOM 2754 C CA . SER A 1 366 ? -21.099 -13.125 15.221 1.00 41.44 366 SER A CA 1
ATOM 2755 C C . SER A 1 366 ? -20.860 -12.593 13.820 1.00 41.44 366 SER A C 1
ATOM 2757 O O . SER A 1 366 ? -19.853 -11.966 13.515 1.00 41.44 366 SER A O 1
ATOM 2759 N N . ASN A 1 367 ? -21.846 -12.821 12.963 1.00 48.22 367 ASN A N 1
ATOM 2760 C CA . ASN A 1 367 ? -22.059 -12.090 11.727 1.00 48.22 367 ASN A CA 1
ATOM 2761 C C . ASN A 1 367 ? -22.487 -10.641 12.045 1.00 48.22 367 ASN A C 1
ATOM 2763 O O . ASN A 1 367 ? -23.566 -10.210 11.639 1.00 48.22 367 ASN A O 1
ATOM 2767 N N . VAL A 1 368 ? -21.663 -9.886 12.789 1.00 51.72 368 VAL A N 1
ATOM 2768 C CA . VAL A 1 368 ? -21.943 -8.504 13.244 1.00 51.72 368 VAL A CA 1
ATOM 2769 C C . VAL A 1 368 ? -22.313 -7.591 12.064 1.00 51.72 368 VAL A C 1
ATOM 2771 O O . VAL A 1 368 ? -23.128 -6.682 12.207 1.00 51.72 368 VAL A O 1
ATOM 2774 N N . ASN A 1 369 ? -21.808 -7.897 10.865 1.00 52.09 369 ASN A N 1
ATOM 2775 C CA . ASN A 1 369 ? -22.036 -7.113 9.653 1.00 52.09 369 ASN A CA 1
ATOM 2776 C C . ASN A 1 369 ? -23.185 -7.595 8.749 1.00 52.09 369 ASN A C 1
ATOM 2778 O O . ASN A 1 369 ? -23.668 -6.808 7.932 1.00 52.09 369 ASN A O 1
ATOM 2782 N N . GLN A 1 370 ? -23.706 -8.823 8.904 1.00 53.28 370 GLN A N 1
ATOM 2783 C CA . GLN A 1 370 ? -24.769 -9.320 8.007 1.00 53.28 370 GLN A CA 1
ATOM 2784 C C . GLN A 1 370 ? -26.095 -8.554 8.151 1.00 53.28 370 GLN A C 1
ATOM 2786 O O . GLN A 1 370 ? -26.859 -8.492 7.193 1.00 53.28 370 GLN A O 1
ATOM 2791 N N . GLY A 1 371 ? -26.359 -7.933 9.306 1.00 57.28 371 GLY A N 1
ATOM 2792 C CA . GLY A 1 371 ? -27.580 -7.150 9.545 1.00 57.28 371 GLY A CA 1
ATOM 2793 C C . GLY A 1 371 ? -27.488 -5.659 9.197 1.00 57.28 371 GLY A C 1
ATOM 2794 O O . GLY A 1 371 ? -28.513 -4.984 9.140 1.00 57.28 371 GLY A O 1
ATOM 2795 N N . ASN A 1 372 ? -26.284 -5.128 8.957 1.00 69.31 372 ASN A N 1
ATOM 2796 C CA . ASN A 1 372 ? -26.049 -3.678 8.902 1.00 69.31 372 ASN A CA 1
ATOM 2797 C C . ASN A 1 372 ? -25.929 -3.108 7.479 1.00 69.31 372 ASN A C 1
ATOM 2799 O O . ASN A 1 372 ? -25.787 -1.892 7.319 1.00 69.31 372 ASN A O 1
ATOM 2803 N N . GLY A 1 373 ? -25.986 -3.966 6.455 1.00 83.94 373 GLY A N 1
ATOM 2804 C CA . GLY A 1 373 ? -25.870 -3.575 5.048 1.00 83.94 373 GLY A CA 1
ATOM 2805 C C . GLY A 1 373 ? -24.486 -3.045 4.654 1.00 83.94 373 GLY A C 1
ATOM 2806 O O . GLY A 1 373 ? -24.376 -2.391 3.615 1.00 83.94 373 GLY A O 1
ATOM 2807 N N . THR A 1 374 ? -23.457 -3.313 5.464 1.00 89.25 374 THR A N 1
ATOM 2808 C CA . THR A 1 374 ? -22.057 -2.928 5.234 1.00 89.25 374 THR A CA 1
ATOM 2809 C C . THR A 1 374 ? -21.191 -4.180 5.224 1.00 89.25 374 THR A C 1
ATOM 2811 O O . THR A 1 374 ? -21.301 -4.997 6.133 1.00 89.25 374 THR A O 1
ATOM 2814 N N . ARG A 1 375 ? -20.317 -4.313 4.227 1.00 91.94 375 ARG A N 1
ATOM 2815 C CA . ARG A 1 375 ? -19.292 -5.362 4.147 1.00 91.94 375 ARG A CA 1
ATOM 2816 C C . ARG A 1 375 ? -17.908 -4.786 4.355 1.00 91.94 375 ARG A C 1
ATOM 2818 O O . ARG A 1 375 ? -17.683 -3.599 4.106 1.00 91.94 375 ARG A O 1
ATOM 2825 N N . VAL A 1 376 ? -16.993 -5.633 4.804 1.00 94.00 376 VAL A N 1
ATOM 2826 C CA . VAL A 1 376 ? -15.606 -5.262 5.074 1.00 94.00 376 VAL A CA 1
ATOM 2827 C C . VAL A 1 376 ? -14.659 -6.086 4.216 1.00 94.00 376 VAL A C 1
ATOM 2829 O O . VAL A 1 376 ? -14.874 -7.272 3.944 1.00 94.00 376 VAL A O 1
ATOM 2832 N N . MET A 1 377 ? -13.602 -5.429 3.768 1.00 95.75 377 MET A N 1
ATOM 2833 C CA . MET A 1 377 ? -12.531 -6.034 3.000 1.00 95.75 377 MET A CA 1
ATOM 2834 C C . MET A 1 377 ? -11.198 -5.487 3.500 1.00 95.75 377 MET A C 1
ATOM 2836 O O . MET A 1 377 ? -11.040 -4.281 3.672 1.00 95.75 377 MET A O 1
ATOM 2840 N N . THR A 1 378 ? -10.236 -6.370 3.714 1.00 97.56 378 THR A N 1
ATOM 2841 C CA . THR A 1 378 ? -8.841 -6.009 3.939 1.00 97.56 378 THR A CA 1
ATOM 2842 C C . THR A 1 378 ? -8.025 -6.474 2.748 1.00 97.56 378 THR A C 1
ATOM 2844 O O . THR A 1 378 ? -8.185 -7.606 2.294 1.00 97.56 378 THR A O 1
ATOM 2847 N N . VAL A 1 379 ? -7.175 -5.598 2.227 1.00 98.12 379 VAL A N 1
ATOM 2848 C CA . VAL A 1 379 ? -6.384 -5.832 1.018 1.00 98.12 379 VAL A CA 1
ATOM 2849 C C . VAL A 1 379 ? -4.922 -5.611 1.356 1.00 98.12 379 VAL A C 1
ATOM 2851 O O . VAL A 1 379 ? -4.541 -4.508 1.738 1.00 98.12 379 VAL A O 1
ATOM 2854 N N . PHE A 1 380 ? -4.109 -6.650 1.200 1.00 98.31 380 PHE A N 1
ATOM 2855 C CA . PHE A 1 380 ? -2.660 -6.536 1.280 1.00 98.31 380 PHE A CA 1
ATOM 2856 C C . PHE A 1 380 ? -2.063 -6.618 -0.115 1.00 98.31 380 PHE A C 1
ATOM 2858 O O . PHE A 1 380 ? -2.104 -7.673 -0.752 1.00 98.31 380 PHE A O 1
ATOM 2865 N N . THR A 1 381 ? -1.558 -5.492 -0.598 1.00 97.00 381 THR A N 1
ATOM 2866 C CA . THR A 1 381 ? -0.983 -5.347 -1.936 1.00 97.00 381 THR A CA 1
ATOM 2867 C C . THR A 1 381 ? 0.457 -5.847 -1.951 1.00 97.00 381 THR A C 1
ATOM 2869 O O . THR A 1 381 ? 1.224 -5.634 -1.011 1.00 97.00 381 THR A O 1
ATOM 2872 N N . GLY A 1 382 ? 0.807 -6.566 -3.016 1.00 93.94 382 GLY A N 1
ATOM 2873 C CA . GLY A 1 382 ? 2.192 -6.910 -3.333 1.00 93.94 382 GLY A CA 1
ATOM 2874 C C . GLY A 1 382 ? 2.789 -5.921 -4.332 1.00 93.94 382 GLY A C 1
ATOM 2875 O O . GLY A 1 382 ? 2.062 -5.215 -5.042 1.00 93.94 382 GLY A O 1
ATOM 2876 N N . ALA A 1 383 ? 4.112 -5.913 -4.462 1.00 88.88 383 ALA A N 1
ATOM 2877 C CA . ALA A 1 383 ? 4.815 -5.085 -5.438 1.00 88.88 383 ALA A CA 1
ATOM 2878 C C . ALA A 1 383 ? 4.475 -3.586 -5.410 1.00 88.88 383 ALA A C 1
ATOM 2880 O O . ALA A 1 383 ? 4.449 -2.943 -6.471 1.00 88.88 383 ALA A O 1
ATOM 2881 N N . GLU A 1 384 ? 4.256 -3.022 -4.220 1.00 88.94 384 GLU A N 1
ATOM 2882 C CA . GLU A 1 384 ? 4.217 -1.570 -4.014 1.00 88.94 384 GLU A CA 1
ATOM 2883 C C . GLU A 1 384 ? 5.591 -0.979 -4.344 1.00 88.94 384 GLU A C 1
ATOM 2885 O O . GLU A 1 384 ? 5.717 -0.149 -5.255 1.00 88.94 384 GLU A O 1
ATOM 2890 N N . GLU A 1 385 ? 6.641 -1.576 -3.774 1.00 81.62 385 GLU A N 1
ATOM 2891 C CA . GLU A 1 385 ? 8.032 -1.119 -3.874 1.00 81.62 385 GLU A CA 1
ATOM 2892 C C . GLU A 1 385 ? 8.619 -1.297 -5.276 1.00 81.62 385 GLU A C 1
ATOM 2894 O O . GLU A 1 385 ? 9.714 -0.828 -5.599 1.00 81.62 385 GLU A O 1
ATOM 2899 N N . ASN A 1 386 ? 7.881 -1.991 -6.144 1.00 77.50 386 ASN A N 1
ATOM 2900 C CA . ASN A 1 386 ? 8.188 -2.144 -7.558 1.00 77.50 386 ASN A CA 1
ATOM 2901 C C . ASN A 1 386 ? 7.184 -1.403 -8.461 1.00 77.50 386 ASN A C 1
ATOM 2903 O O . ASN A 1 386 ? 6.904 -1.824 -9.589 1.00 77.50 386 ASN A O 1
ATOM 2907 N N . GLY A 1 387 ? 6.664 -0.273 -7.974 1.00 77.19 387 GLY A N 1
ATOM 2908 C CA . GLY A 1 387 ? 5.876 0.681 -8.750 1.00 77.19 387 GLY A CA 1
ATOM 2909 C C . GLY A 1 387 ? 4.366 0.513 -8.615 1.00 77.19 387 GLY A C 1
ATOM 2910 O O . GLY A 1 387 ? 3.661 0.656 -9.617 1.00 77.19 387 GLY A O 1
ATOM 2911 N N . LEU A 1 388 ? 3.871 0.239 -7.404 1.00 86.25 388 LEU A N 1
ATOM 2912 C CA . LEU A 1 388 ? 2.440 0.225 -7.061 1.00 86.25 388 LEU A CA 1
ATOM 2913 C C . LEU A 1 388 ? 1.636 -0.785 -7.893 1.00 86.25 388 LEU A C 1
ATOM 2915 O O . LEU A 1 388 ? 0.499 -0.527 -8.304 1.00 86.25 388 LEU A O 1
ATOM 2919 N N . ARG A 1 389 ? 2.255 -1.921 -8.241 1.00 85.94 389 ARG A N 1
ATOM 2920 C CA . ARG A 1 389 ? 1.674 -2.868 -9.205 1.00 85.94 389 ARG A CA 1
ATOM 2921 C C . ARG A 1 389 ? 0.454 -3.570 -8.620 1.00 85.94 389 ARG A C 1
ATOM 2923 O O . ARG A 1 389 ? -0.565 -3.643 -9.309 1.00 85.94 389 ARG A O 1
ATOM 2930 N N . GLY A 1 390 ? 0.535 -4.022 -7.367 1.00 91.75 390 GLY A N 1
ATOM 2931 C CA . GLY A 1 390 ? -0.573 -4.677 -6.674 1.00 91.75 390 GLY A CA 1
ATOM 2932 C C . GLY A 1 390 ? -1.796 -3.778 -6.550 1.00 91.75 390 GLY A C 1
ATOM 2933 O O . GLY A 1 390 ? -2.882 -4.171 -6.980 1.00 91.75 390 GLY A O 1
ATOM 2934 N N . SER A 1 391 ? -1.628 -2.540 -6.073 1.00 94.44 391 SER A N 1
ATOM 2935 C CA . SER A 1 391 ? -2.726 -1.569 -5.954 1.00 94.44 391 SER A CA 1
ATOM 2936 C C . SER A 1 391 ? -3.314 -1.159 -7.303 1.00 94.44 391 SER A C 1
ATOM 2938 O O . SER A 1 391 ? -4.536 -1.078 -7.442 1.00 94.44 391 SER A O 1
ATOM 2940 N N . ALA A 1 392 ? -2.494 -0.963 -8.340 1.00 91.38 392 ALA A N 1
ATOM 2941 C CA . ALA A 1 392 ? -3.003 -0.664 -9.679 1.00 91.38 392 ALA A CA 1
ATOM 2942 C C . ALA A 1 392 ? -3.837 -1.812 -10.274 1.00 91.38 392 ALA A C 1
ATOM 2944 O O . ALA A 1 392 ? -4.839 -1.553 -10.947 1.00 91.38 392 ALA A O 1
ATOM 2945 N N . LEU A 1 393 ? -3.450 -3.067 -10.026 1.00 92.38 393 LEU A N 1
ATOM 2946 C CA . LEU A 1 393 ? -4.214 -4.243 -10.448 1.00 92.38 393 LEU A CA 1
ATOM 2947 C C . LEU A 1 393 ? -5.491 -4.414 -9.625 1.00 92.38 393 LEU A C 1
ATOM 2949 O O . LEU A 1 393 ? -6.563 -4.535 -10.213 1.00 92.38 393 LEU A O 1
ATOM 2953 N N . PHE A 1 394 ? -5.407 -4.305 -8.298 1.00 96.75 394 PHE A N 1
ATOM 2954 C CA . PHE A 1 394 ? -6.573 -4.327 -7.412 1.00 96.75 394 PHE A CA 1
ATOM 2955 C C . PHE A 1 394 ? -7.612 -3.277 -7.831 1.00 96.75 394 PHE A C 1
ATOM 2957 O O . PHE A 1 394 ? -8.812 -3.554 -7.896 1.00 96.75 394 PHE A O 1
ATOM 2964 N N . ALA A 1 395 ? -7.163 -2.075 -8.201 1.00 96.44 395 ALA A N 1
ATOM 2965 C CA . ALA A 1 395 ? -8.055 -1.028 -8.673 1.00 96.44 395 ALA A CA 1
ATOM 2966 C C . ALA A 1 395 ? -8.833 -1.409 -9.944 1.00 96.44 395 ALA A C 1
ATOM 2968 O O . ALA A 1 395 ? -10.009 -1.056 -10.079 1.00 96.44 395 ALA A O 1
ATOM 2969 N N . ARG A 1 396 ? -8.189 -2.112 -10.880 1.00 94.25 396 ARG A N 1
ATOM 2970 C CA . ARG A 1 396 ? -8.790 -2.537 -12.154 1.00 94.25 396 ARG A CA 1
ATOM 2971 C C . ARG A 1 396 ? -9.727 -3.725 -11.969 1.00 94.25 396 ARG A C 1
ATOM 2973 O O . ARG A 1 396 ? -10.863 -3.679 -12.441 1.00 94.25 396 ARG A O 1
ATOM 2980 N N . GLU A 1 397 ? -9.250 -4.748 -11.271 1.00 94.06 397 GLU A N 1
ATOM 2981 C CA . GLU A 1 397 ? -9.903 -6.056 -11.202 1.00 94.06 397 GLU A CA 1
ATOM 2982 C C . GLU A 1 397 ? -10.936 -6.149 -10.075 1.00 94.06 397 GLU A C 1
ATOM 2984 O O . GLU A 1 397 ? -11.907 -6.883 -10.210 1.00 94.06 397 GLU A O 1
ATOM 2989 N N . VAL A 1 398 ? -10.797 -5.374 -8.993 1.00 96.62 398 VAL A N 1
ATOM 2990 C CA . VAL A 1 398 ? -11.658 -5.510 -7.802 1.00 96.62 398 VAL A CA 1
ATOM 2991 C C . VAL A 1 398 ? -12.389 -4.215 -7.471 1.00 96.62 398 VAL A C 1
ATOM 2993 O O . VAL A 1 398 ? -13.619 -4.184 -7.403 1.00 96.62 398 VAL A O 1
ATOM 2996 N N . LEU A 1 399 ? -11.663 -3.104 -7.320 1.00 97.56 399 LEU A N 1
ATOM 2997 C CA . LEU A 1 399 ? -12.264 -1.838 -6.893 1.00 97.56 399 LEU A CA 1
ATOM 2998 C C . LEU A 1 399 ? -13.202 -1.250 -7.953 1.00 97.56 399 LEU A C 1
ATOM 3000 O O . LEU A 1 399 ? -14.261 -0.730 -7.610 1.00 97.56 399 LEU A O 1
ATOM 3004 N N . THR A 1 400 ? -12.837 -1.325 -9.237 1.00 96.81 400 THR A N 1
ATOM 3005 C CA . THR A 1 400 ? -13.696 -0.829 -10.324 1.00 96.81 400 THR A CA 1
ATOM 3006 C C . THR A 1 400 ? -15.039 -1.573 -10.350 1.00 96.81 400 THR A C 1
ATOM 3008 O O . THR A 1 400 ? -16.065 -0.894 -10.312 1.00 96.81 400 THR A O 1
ATOM 3011 N N . PRO A 1 401 ? -15.088 -2.923 -10.321 1.00 96.56 401 PRO A N 1
ATOM 3012 C CA . PRO A 1 401 ? -16.344 -3.652 -10.133 1.00 96.56 401 PRO A CA 1
ATOM 3013 C C . PRO A 1 401 ? -17.121 -3.266 -8.874 1.00 96.56 401 PRO A C 1
ATOM 3015 O O . PRO A 1 401 ? -18.337 -3.108 -8.950 1.00 96.56 401 PRO A O 1
ATOM 3018 N N . ALA A 1 402 ? -16.447 -3.076 -7.734 1.00 97.19 402 ALA A N 1
ATOM 3019 C CA . ALA A 1 402 ? -17.110 -2.668 -6.495 1.00 97.19 402 ALA A CA 1
ATOM 3020 C C . ALA A 1 402 ? -17.821 -1.316 -6.655 1.00 97.19 402 ALA A C 1
ATOM 3022 O O . ALA A 1 402 ? -18.978 -1.170 -6.266 1.00 97.19 402 ALA A O 1
ATOM 3023 N N . ILE A 1 403 ? -17.146 -0.339 -7.268 1.00 96.94 403 ILE A N 1
ATOM 3024 C CA . ILE A 1 403 ? -17.707 0.989 -7.542 1.00 96.94 403 ILE A CA 1
ATOM 3025 C C . ILE A 1 403 ? -18.852 0.901 -8.557 1.00 96.94 403 ILE A C 1
ATOM 3027 O O . ILE A 1 403 ? -19.872 1.562 -8.372 1.00 96.94 403 ILE A O 1
ATOM 3031 N N . ASP A 1 404 ? -18.702 0.099 -9.612 1.00 95.75 404 ASP A N 1
ATOM 3032 C CA . ASP A 1 404 ? -19.735 -0.086 -10.637 1.00 95.75 404 ASP A CA 1
ATOM 3033 C C . ASP A 1 404 ? -21.013 -0.733 -10.066 1.00 95.75 404 ASP A C 1
ATOM 3035 O O . ASP A 1 404 ? -22.100 -0.457 -10.571 1.00 95.75 404 ASP A O 1
ATOM 3039 N N . VAL A 1 405 ? -20.901 -1.581 -9.035 1.00 96.69 405 VAL A N 1
ATOM 3040 C CA . VAL A 1 405 ? -22.044 -2.258 -8.396 1.00 96.69 405 VAL A CA 1
ATOM 3041 C C . VAL A 1 405 ? -22.646 -1.426 -7.262 1.00 96.69 405 VAL A C 1
ATOM 3043 O O . VAL A 1 405 ? -23.855 -1.197 -7.246 1.00 96.69 405 VAL A O 1
ATOM 3046 N N . PHE A 1 406 ? -21.837 -0.962 -6.305 1.00 95.38 406 PHE A N 1
ATOM 3047 C CA . PHE A 1 406 ? -22.337 -0.274 -5.107 1.00 95.38 406 PHE A CA 1
ATOM 3048 C C . PHE A 1 406 ? -22.496 1.243 -5.271 1.00 95.38 406 PHE A C 1
ATOM 3050 O O . PHE A 1 406 ? -23.238 1.852 -4.501 1.00 95.38 406 PHE A O 1
ATOM 3057 N N . GLY A 1 407 ? -21.813 1.859 -6.238 1.00 95.12 407 GLY A N 1
ATOM 3058 C CA . GLY A 1 407 ? -21.657 3.313 -6.333 1.00 95.12 407 GLY A CA 1
ATOM 3059 C C . GLY A 1 407 ? -20.456 3.823 -5.527 1.00 95.12 407 GLY A C 1
ATOM 3060 O O . GLY A 1 407 ? -20.139 3.315 -4.451 1.00 95.12 407 GLY A O 1
ATOM 3061 N N . ALA A 1 408 ? -19.762 4.842 -6.043 1.00 93.06 408 ALA A N 1
ATOM 3062 C CA . ALA A 1 408 ? -18.522 5.360 -5.448 1.00 93.06 408 ALA A CA 1
ATOM 3063 C C . ALA A 1 408 ? -18.726 5.964 -4.045 1.00 93.06 408 ALA A C 1
ATOM 3065 O O . ALA A 1 408 ? -17.822 5.945 -3.217 1.00 93.06 408 ALA A O 1
ATOM 3066 N N . GLU A 1 409 ? -19.920 6.481 -3.766 1.00 91.50 409 GLU A N 1
ATOM 3067 C CA . GLU A 1 409 ? -20.336 7.019 -2.471 1.00 91.50 409 GLU A CA 1
ATOM 3068 C C . GLU A 1 409 ? -20.562 5.941 -1.402 1.00 91.50 409 GLU A C 1
ATOM 3070 O O . GLU A 1 409 ? -20.646 6.254 -0.213 1.00 91.50 409 GLU A O 1
ATOM 3075 N N . ASN A 1 410 ? -20.652 4.678 -1.816 1.00 94.50 410 ASN A N 1
ATOM 3076 C CA . ASN A 1 410 ? -20.843 3.526 -0.945 1.00 94.50 410 ASN A CA 1
ATOM 3077 C C . ASN A 1 410 ? -19.601 2.630 -0.871 1.00 94.50 410 ASN A C 1
ATOM 3079 O O . ASN A 1 410 ? -19.664 1.561 -0.268 1.00 94.50 410 ASN A O 1
ATOM 3083 N N . VAL A 1 411 ? -18.482 3.056 -1.459 1.00 96.44 411 VAL A N 1
ATOM 3084 C CA . VAL A 1 411 ? -17.189 2.381 -1.345 1.00 96.44 411 VAL A CA 1
ATOM 3085 C C . VAL A 1 411 ? -16.220 3.316 -0.632 1.00 96.44 411 VAL A C 1
ATOM 3087 O O . VAL A 1 411 ? -15.889 4.389 -1.133 1.00 96.44 411 VAL A O 1
ATOM 3090 N N . GLU A 1 412 ? -15.786 2.907 0.554 1.00 96.56 412 GLU A N 1
ATOM 3091 C CA . GLU A 1 412 ? -14.861 3.645 1.414 1.00 96.56 412 GLU A CA 1
ATOM 3092 C C . GLU A 1 412 ? -13.511 2.928 1.414 1.00 96.56 412 GLU A C 1
ATOM 3094 O O . GLU A 1 412 ? -13.466 1.720 1.632 1.00 96.56 412 GLU A O 1
ATOM 3099 N N . LEU A 1 413 ? -12.416 3.647 1.167 1.00 97.62 413 LEU A N 1
ATOM 3100 C CA . LEU A 1 413 ? -11.065 3.088 1.132 1.00 97.62 413 LEU A CA 1
ATOM 3101 C C . LEU A 1 413 ? -10.154 3.814 2.125 1.00 97.62 413 LEU A C 1
ATOM 3103 O O . LEU A 1 413 ? -9.971 5.029 2.061 1.00 97.62 413 LEU A O 1
ATOM 3107 N N . ILE A 1 414 ? -9.562 3.048 3.031 1.00 97.88 414 ILE A N 1
ATOM 3108 C CA . ILE A 1 414 ? -8.611 3.513 4.034 1.00 97.88 414 ILE A CA 1
ATOM 3109 C C . ILE A 1 414 ? -7.270 2.865 3.719 1.00 97.88 414 ILE A C 1
ATOM 3111 O O . ILE A 1 414 ? -7.120 1.662 3.910 1.00 97.88 414 ILE A O 1
ATOM 3115 N N . ASN A 1 415 ? -6.309 3.648 3.237 1.00 97.56 415 ASN A N 1
ATOM 3116 C CA . ASN A 1 415 ? -4.943 3.176 3.063 1.00 97.56 415 ASN A CA 1
ATOM 3117 C C . ASN A 1 415 ? -4.138 3.422 4.346 1.00 97.56 415 ASN A C 1
ATOM 3119 O O . ASN A 1 415 ? -4.164 4.528 4.891 1.00 97.56 415 ASN A O 1
ATOM 3123 N N . LEU A 1 416 ? -3.440 2.408 4.835 1.00 97.00 416 LEU A N 1
ATOM 3124 C CA . LEU A 1 416 ? -2.511 2.498 5.953 1.00 97.00 416 LEU A CA 1
ATOM 3125 C C . LEU A 1 416 ? -1.121 2.304 5.371 1.00 97.00 416 LEU A C 1
ATOM 3127 O O . LEU A 1 416 ? -0.885 1.265 4.778 1.00 97.00 416 LEU A O 1
ATOM 3131 N N . ASP A 1 417 ? -0.262 3.308 5.520 1.00 92.31 417 ASP A N 1
ATOM 3132 C CA . ASP A 1 417 ? 1.119 3.255 5.045 1.00 92.31 417 ASP A CA 1
ATOM 3133 C C . ASP A 1 417 ? 2.033 3.817 6.129 1.00 92.31 417 ASP A C 1
ATOM 3135 O O . ASP A 1 417 ? 1.840 4.930 6.611 1.00 92.31 417 ASP A O 1
ATOM 3139 N N . THR A 1 418 ? 3.002 3.024 6.553 1.00 91.94 418 THR A N 1
ATOM 3140 C CA . THR A 1 418 ? 4.034 3.326 7.525 1.00 91.94 418 THR A CA 1
ATOM 3141 C C . THR A 1 418 ? 3.464 3.967 8.787 1.00 91.94 418 THR A C 1
ATOM 3143 O O . THR A 1 418 ? 3.713 5.132 9.102 1.00 91.94 418 THR A O 1
ATOM 3146 N N . VAL A 1 419 ? 2.627 3.229 9.514 1.00 93.50 419 VAL A N 1
ATOM 3147 C CA . VAL A 1 419 ? 1.820 3.737 10.639 1.00 93.50 419 VAL A CA 1
ATOM 3148 C C . VAL A 1 419 ? 2.487 3.572 12.007 1.00 93.50 419 VAL A C 1
ATOM 3150 O O . VAL A 1 419 ? 1.839 3.761 13.037 1.00 93.50 419 VAL A O 1
ATOM 3153 N N . SER A 1 420 ? 3.779 3.240 12.056 1.00 91.56 420 SER A N 1
ATOM 3154 C CA . SER A 1 420 ? 4.523 3.087 13.307 1.00 91.56 420 SER A CA 1
ATOM 3155 C C . SER A 1 420 ? 5.444 4.276 13.615 1.00 91.56 420 SER A C 1
ATOM 3157 O O . SER A 1 420 ? 6.127 4.830 12.753 1.00 91.56 420 SER A O 1
ATOM 3159 N N . GLY A 1 421 ? 5.515 4.648 14.897 1.00 82.81 421 GLY A N 1
ATOM 3160 C CA . GLY A 1 421 ? 6.309 5.780 15.384 1.00 82.81 421 GLY A CA 1
ATOM 3161 C C . GLY A 1 421 ? 5.631 7.121 15.109 1.00 82.81 421 GLY A C 1
ATOM 3162 O O . GLY A 1 421 ? 4.459 7.156 14.741 1.00 82.81 421 GLY A O 1
ATOM 3163 N N . GLY A 1 422 ? 6.378 8.223 15.257 1.00 76.69 422 GLY A N 1
ATOM 3164 C CA . GLY A 1 422 ? 6.004 9.566 14.782 1.00 76.69 422 GLY A CA 1
ATOM 3165 C C . GLY A 1 422 ? 4.632 10.090 15.235 1.00 76.69 422 GLY A C 1
ATOM 3166 O O . GLY A 1 422 ? 4.077 9.677 16.246 1.00 76.69 422 GLY A O 1
ATOM 3167 N N . THR A 1 423 ? 4.098 11.077 14.512 1.00 84.81 423 THR A N 1
ATOM 3168 C CA . THR A 1 423 ? 2.696 11.505 14.648 1.00 84.81 423 THR A CA 1
ATOM 3169 C C . THR A 1 423 ? 1.908 10.989 13.452 1.00 84.81 423 THR A C 1
ATOM 3171 O O . THR A 1 423 ? 2.324 11.212 12.313 1.00 84.81 423 THR A O 1
ATOM 3174 N N . LEU A 1 424 ? 0.771 10.331 13.702 1.00 91.62 424 LEU A N 1
ATOM 3175 C CA . LEU A 1 424 ? -0.124 9.905 12.631 1.00 91.62 424 LEU A CA 1
ATOM 3176 C C . LEU A 1 424 ? -0.768 11.110 11.962 1.00 91.62 424 LEU A C 1
ATOM 3178 O O . LEU A 1 424 ? -1.265 12.030 12.620 1.00 91.62 424 LEU A O 1
ATOM 3182 N N . ARG A 1 425 ? -0.800 11.067 10.637 1.00 92.94 425 ARG A N 1
ATOM 3183 C CA . ARG A 1 425 ? -1.411 12.083 9.794 1.00 92.94 425 ARG A CA 1
ATOM 3184 C C . ARG A 1 425 ? -2.353 11.442 8.797 1.00 92.94 425 ARG A C 1
ATOM 3186 O O . ARG A 1 425 ? -1.984 10.480 8.131 1.00 92.94 425 ARG A O 1
ATOM 3193 N N . LEU A 1 426 ? -3.547 12.006 8.680 1.00 94.12 426 LEU A N 1
ATOM 3194 C CA . LEU A 1 426 ? -4.509 11.663 7.644 1.00 94.12 426 LEU A CA 1
ATOM 3195 C C . LEU A 1 426 ? -4.331 12.597 6.450 1.00 94.12 426 LEU A C 1
ATOM 3197 O O . LEU A 1 426 ? -4.333 13.821 6.603 1.00 94.12 426 LEU A O 1
ATOM 3201 N N . PHE A 1 427 ? -4.253 12.007 5.263 1.00 93.00 427 PHE A N 1
ATOM 3202 C CA . PHE A 1 427 ? -4.129 12.702 3.994 1.00 93.00 427 PHE A CA 1
ATOM 3203 C C . PHE A 1 427 ? -5.210 12.224 3.030 1.00 93.00 427 PHE A C 1
ATOM 3205 O O . PHE A 1 427 ? -5.291 11.048 2.697 1.00 93.00 427 PHE A O 1
ATOM 3212 N N . SER A 1 428 ? -6.031 13.140 2.521 1.00 91.00 428 SER A N 1
ATOM 3213 C CA . SER A 1 428 ? -7.000 12.800 1.461 1.00 91.00 428 SER A CA 1
ATOM 3214 C C . SER A 1 428 ? -6.388 12.847 0.056 1.00 91.00 428 SER A C 1
ATOM 3216 O O . SER A 1 428 ? -7.042 12.492 -0.923 1.00 91.00 428 SER A O 1
ATOM 3218 N N . ARG A 1 429 ? -5.150 13.347 -0.060 1.00 90.31 429 ARG A N 1
ATOM 3219 C CA . ARG A 1 429 ? -4.451 13.600 -1.323 1.00 90.31 429 ARG A CA 1
ATOM 3220 C C . ARG A 1 429 ? -2.980 13.231 -1.211 1.00 90.31 429 ARG A C 1
ATOM 3222 O O . ARG A 1 429 ? -2.403 13.320 -0.135 1.00 90.31 429 ARG A O 1
ATOM 3229 N N . GLU A 1 430 ? -2.360 12.924 -2.338 1.00 87.81 430 GLU A N 1
ATOM 3230 C CA . GLU A 1 430 ? -0.936 12.620 -2.446 1.00 87.81 430 GLU A CA 1
ATOM 3231 C C . GLU A 1 430 ? -0.352 13.023 -3.798 1.00 87.81 430 GLU A C 1
ATOM 3233 O O . GLU A 1 430 ? -1.071 13.328 -4.756 1.00 87.81 430 GLU A O 1
ATOM 3238 N N . LYS A 1 431 ? 0.977 13.074 -3.855 1.00 82.06 431 LYS A N 1
ATOM 3239 C CA . LYS A 1 431 ? 1.748 13.280 -5.075 1.00 82.06 431 LYS A CA 1
ATOM 3240 C C . LYS A 1 431 ? 2.063 11.930 -5.710 1.00 82.06 431 LYS A C 1
ATOM 3242 O O . LYS A 1 431 ? 2.722 11.100 -5.097 1.00 82.06 431 LYS A O 1
ATOM 3247 N N . ASN A 1 432 ? 1.636 11.737 -6.956 1.00 78.56 432 ASN A N 1
ATOM 3248 C CA . ASN A 1 432 ? 2.020 10.560 -7.735 1.00 78.56 432 ASN A CA 1
ATOM 3249 C C . ASN A 1 432 ? 3.456 10.694 -8.292 1.00 78.56 432 ASN A C 1
ATOM 3251 O O . ASN A 1 432 ? 4.092 11.744 -8.167 1.00 78.56 432 ASN A O 1
ATOM 3255 N N . PHE A 1 433 ? 3.942 9.667 -8.998 1.00 66.94 433 PHE A N 1
ATOM 3256 C CA . PHE A 1 433 ? 5.286 9.664 -9.599 1.00 66.94 433 PHE A CA 1
ATOM 3257 C C . PHE A 1 433 ? 5.550 10.796 -10.605 1.00 66.94 433 PHE A C 1
ATOM 3259 O O . PHE A 1 433 ? 6.706 11.123 -10.865 1.00 66.94 433 PHE A O 1
ATOM 3266 N N . THR A 1 434 ? 4.510 11.421 -11.170 1.00 66.44 434 THR A N 1
ATOM 3267 C CA . THR A 1 434 ? 4.654 12.577 -12.072 1.00 66.44 434 THR A CA 1
ATOM 3268 C C . THR A 1 434 ? 4.611 13.915 -11.327 1.00 66.44 434 THR A C 1
ATOM 3270 O O . THR A 1 434 ? 4.632 14.967 -11.961 1.00 66.44 434 THR A O 1
ATOM 3273 N N . GLY A 1 435 ? 4.476 13.906 -9.997 1.00 69.12 435 GLY A N 1
ATOM 3274 C CA . GLY A 1 435 ? 4.273 15.096 -9.165 1.00 69.12 435 GLY A CA 1
ATOM 3275 C C . GLY A 1 435 ? 2.857 15.686 -9.236 1.00 69.12 435 GLY A C 1
ATOM 3276 O O . GLY A 1 435 ? 2.591 16.745 -8.648 1.00 69.12 435 GLY A O 1
ATOM 3277 N N . ALA A 1 436 ? 1.931 15.022 -9.935 1.00 76.50 436 ALA A N 1
ATOM 3278 C CA . ALA A 1 436 ? 0.535 15.427 -9.980 1.00 76.50 436 ALA A CA 1
ATOM 3279 C C . ALA A 1 436 ? -0.150 15.076 -8.656 1.00 76.50 436 ALA A C 1
ATOM 3281 O O . ALA A 1 436 ? 0.104 14.029 -8.063 1.00 76.50 436 ALA A O 1
ATOM 3282 N N . THR A 1 437 ? -1.022 15.970 -8.193 1.00 87.56 437 THR A N 1
ATOM 3283 C CA . THR A 1 437 ? -1.827 15.709 -7.001 1.00 87.56 437 THR A CA 1
ATOM 3284 C C . THR A 1 437 ? -3.023 14.845 -7.379 1.00 87.56 437 THR A C 1
ATOM 3286 O O . THR A 1 437 ? -3.810 15.216 -8.251 1.00 87.56 437 THR A O 1
ATOM 3289 N N . VAL A 1 438 ? -3.170 13.721 -6.693 1.00 87.19 438 VAL A N 1
ATOM 3290 C CA . VAL A 1 438 ? -4.280 12.773 -6.817 1.00 87.19 438 VAL A CA 1
ATOM 3291 C C . VAL A 1 438 ? -4.877 12.526 -5.432 1.00 87.19 438 VAL A C 1
ATOM 3293 O O . VAL A 1 438 ? -4.208 12.762 -4.430 1.00 87.19 438 VAL A O 1
ATOM 3296 N N . GLY A 1 439 ? -6.142 12.128 -5.333 1.00 87.25 439 GLY A N 1
ATOM 3297 C CA . GLY A 1 439 ? -6.779 11.938 -4.031 1.00 87.25 439 GLY A CA 1
ATOM 3298 C C . GLY A 1 439 ? -8.284 11.738 -4.102 1.00 87.25 439 GLY A C 1
ATOM 3299 O O . GLY A 1 439 ? -8.901 12.005 -5.134 1.00 87.25 439 GLY A O 1
ATOM 3300 N N . GLY A 1 440 ? -8.842 11.263 -2.989 1.00 86.62 440 GLY A N 1
ATOM 3301 C CA . GLY A 1 440 ? -10.273 11.043 -2.819 1.00 86.62 440 GLY A CA 1
ATOM 3302 C C . GLY A 1 440 ? -11.006 12.315 -2.396 1.00 86.62 440 GLY A C 1
ATOM 3303 O O . GLY A 1 440 ? -10.458 13.418 -2.443 1.00 86.62 440 GLY A O 1
ATOM 3304 N N . GLN A 1 441 ? -12.258 12.158 -1.967 1.00 90.19 441 GLN A N 1
ATOM 3305 C CA . GLN A 1 441 ? -13.073 13.257 -1.436 1.00 90.19 441 GLN A CA 1
ATOM 3306 C C . GLN A 1 441 ? -12.498 13.796 -0.108 1.00 90.19 441 GLN A C 1
ATOM 3308 O O . GLN A 1 441 ? -12.531 13.076 0.894 1.00 90.19 441 GLN A O 1
ATOM 3313 N N . PRO A 1 442 ? -12.011 15.053 -0.041 1.00 91.00 442 PRO A N 1
ATOM 3314 C CA . PRO A 1 442 ? -11.432 15.607 1.187 1.00 91.00 442 PRO A CA 1
ATOM 3315 C C . PRO A 1 442 ? -12.422 15.686 2.356 1.00 91.00 442 PRO A C 1
ATOM 3317 O O . PRO A 1 442 ? -12.037 15.583 3.520 1.00 91.00 442 PRO A O 1
ATOM 3320 N N . GLU A 1 443 ? -13.711 15.850 2.061 1.00 92.38 443 GLU A N 1
ATOM 3321 C CA . GLU A 1 443 ? -14.785 15.889 3.054 1.00 92.38 443 GLU A CA 1
ATOM 3322 C C . GLU A 1 443 ? -14.880 14.571 3.826 1.00 92.38 443 GLU A C 1
ATOM 3324 O O . GLU A 1 443 ? -15.071 14.593 5.040 1.00 92.38 443 GLU A O 1
ATOM 3329 N N . PHE A 1 444 ? -14.668 13.438 3.149 1.00 92.81 444 PHE A N 1
ATOM 3330 C CA . PHE A 1 444 ? -14.657 12.121 3.782 1.00 92.81 444 PHE A CA 1
ATOM 3331 C C . PHE A 1 444 ? -13.491 11.976 4.770 1.00 92.81 444 PHE A C 1
ATOM 3333 O O . PHE A 1 444 ? -13.695 11.557 5.909 1.00 92.81 444 PHE A O 1
ATOM 3340 N N . GLY A 1 445 ? -12.283 12.398 4.380 1.00 93.44 445 GLY A N 1
ATOM 3341 C CA . GLY A 1 445 ? -11.120 12.394 5.272 1.00 93.44 445 GLY A CA 1
ATOM 3342 C C . GLY A 1 445 ? -11.302 13.303 6.492 1.00 93.44 445 GLY A C 1
ATOM 3343 O O . GLY A 1 445 ? -10.982 12.906 7.612 1.00 93.44 445 GLY A O 1
ATOM 3344 N N . ARG A 1 446 ? -11.888 14.496 6.309 1.00 95.50 446 ARG A N 1
ATOM 3345 C CA . ARG A 1 446 ? -12.232 15.417 7.412 1.00 95.50 446 ARG A CA 1
ATOM 3346 C C . ARG A 1 446 ? -13.256 14.827 8.375 1.00 95.50 446 ARG A C 1
ATOM 3348 O O . ARG A 1 446 ? -13.097 14.955 9.589 1.00 95.50 446 ARG A O 1
ATOM 3355 N N . ALA A 1 447 ? -14.292 14.191 7.837 1.00 95.12 447 ALA A N 1
ATOM 3356 C CA . ALA A 1 447 ? -15.324 13.513 8.606 1.00 95.12 447 ALA A CA 1
ATOM 3357 C C . ALA A 1 447 ? -14.726 12.391 9.468 1.00 95.12 447 ALA A C 1
ATOM 3359 O O . ALA A 1 447 ? -14.910 12.384 10.688 1.00 95.12 447 ALA A O 1
ATOM 3360 N N . PHE A 1 448 ? -13.925 11.508 8.859 1.00 95.50 448 PHE A N 1
ATOM 3361 C CA . PHE A 1 448 ? -13.223 10.449 9.580 1.00 95.50 448 PHE A CA 1
ATOM 3362 C C . PHE A 1 448 ? -12.278 11.015 10.642 1.00 95.50 448 PHE A C 1
ATOM 3364 O O . PHE A 1 448 ? -12.308 10.558 11.778 1.00 95.50 448 PHE A O 1
ATOM 3371 N N . TRP A 1 449 ? -11.478 12.036 10.319 1.00 96.19 449 TRP A N 1
ATOM 3372 C CA . TRP A 1 449 ? -10.569 12.663 11.281 1.00 96.19 449 TRP A CA 1
ATOM 3373 C C . TRP A 1 449 ? -11.310 13.226 12.500 1.00 96.19 449 TRP A C 1
ATOM 3375 O O . TRP A 1 449 ? -10.904 12.982 13.638 1.00 96.19 449 TRP A O 1
ATOM 3385 N N . LYS A 1 450 ? -12.419 13.944 12.284 1.00 95.31 450 LYS A N 1
ATOM 3386 C CA . LYS A 1 450 ? -13.237 14.504 13.369 1.00 95.31 450 LYS A CA 1
ATOM 3387 C C . LYS A 1 450 ? -13.804 13.404 14.263 1.00 95.31 450 LYS A C 1
ATOM 3389 O O . LYS A 1 450 ? -13.845 13.560 15.479 1.00 95.31 450 LYS A O 1
ATOM 3394 N N . TRP A 1 451 ? -14.232 12.301 13.658 1.00 94.50 451 TRP A N 1
ATOM 3395 C CA . TRP A 1 451 ? -14.686 11.130 14.391 1.00 94.50 451 TRP A CA 1
ATOM 3396 C C . TRP A 1 451 ? -13.538 10.485 15.185 1.00 94.50 451 TRP A C 1
ATOM 3398 O O . TRP A 1 451 ?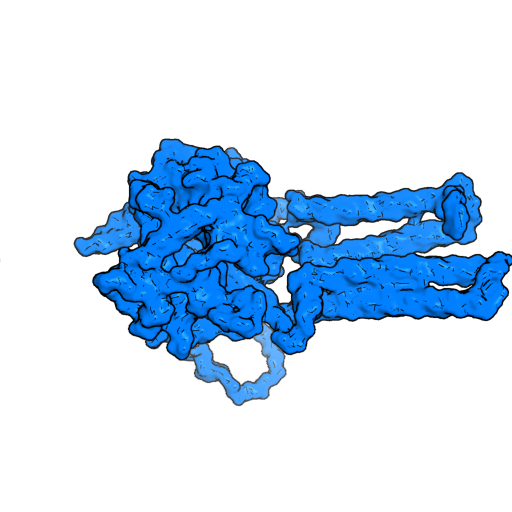 -13.648 10.365 16.402 1.00 94.50 451 TRP A O 1
ATOM 3408 N N . ALA A 1 452 ? -12.411 10.180 14.531 1.00 93.38 452 ALA A N 1
ATOM 3409 C CA . ALA A 1 452 ? -11.222 9.526 15.092 1.00 93.38 452 ALA A CA 1
ATOM 3410 C C . ALA A 1 452 ? -10.559 10.311 16.244 1.00 93.38 452 ALA A C 1
ATOM 3412 O O . ALA A 1 452 ? -9.892 9.737 17.108 1.00 93.38 452 ALA A O 1
ATOM 3413 N N . THR A 1 453 ? -10.746 11.632 16.260 1.00 92.19 453 THR A N 1
ATOM 3414 C CA . THR A 1 453 ? -10.268 12.536 17.317 1.00 92.19 453 THR A CA 1
ATOM 3415 C C . THR A 1 453 ? -11.299 12.779 18.430 1.00 92.19 453 THR A C 1
ATOM 3417 O O . THR A 1 453 ? -11.001 13.480 19.402 1.00 92.19 453 THR A O 1
ATOM 3420 N N . GLY A 1 454 ? -12.479 12.156 18.339 1.00 89.75 454 GLY A N 1
ATOM 3421 C CA . GLY A 1 454 ? -13.495 12.084 19.390 1.00 89.75 454 GLY A CA 1
ATOM 3422 C C . GLY A 1 454 ? -13.264 10.950 20.408 1.00 89.75 454 GLY A C 1
ATOM 3423 O O . GLY A 1 454 ? -12.320 10.171 20.275 1.00 89.75 454 GLY A O 1
ATOM 3424 N N . PRO A 1 455 ? -14.109 10.847 21.451 1.00 89.38 455 PRO A N 1
ATOM 3425 C CA . PRO A 1 455 ? -13.985 9.833 22.501 1.00 89.38 455 PRO A CA 1
ATOM 3426 C C . PRO A 1 455 ? -14.356 8.439 21.968 1.00 89.38 455 PRO A C 1
ATOM 3428 O O . PRO A 1 455 ? -15.529 8.073 21.949 1.00 89.38 455 PRO A O 1
ATOM 3431 N N . ILE A 1 456 ? -13.357 7.667 21.532 1.00 87.94 456 ILE A N 1
ATOM 3432 C CA . ILE A 1 456 ? -13.555 6.349 20.900 1.00 87.94 456 ILE A CA 1
ATOM 3433 C C . ILE A 1 456 ? -13.096 5.216 21.810 1.00 87.94 456 ILE A C 1
ATOM 3435 O O . ILE A 1 456 ? -13.820 4.243 22.004 1.00 87.94 456 ILE A O 1
ATOM 3439 N N . VAL A 1 457 ? -11.896 5.331 22.378 1.00 89.12 457 VAL A N 1
ATOM 3440 C CA . VAL A 1 457 ? -11.282 4.237 23.137 1.00 89.12 457 VAL A CA 1
ATOM 3441 C C . VAL A 1 457 ? -11.548 4.459 24.619 1.00 89.12 457 VAL A C 1
ATOM 3443 O O . VAL A 1 457 ? -11.087 5.440 25.202 1.00 89.12 457 VAL A O 1
ATOM 3446 N N . SER A 1 458 ? -12.290 3.558 25.261 1.00 91.62 458 SER A N 1
ATOM 3447 C CA . SER A 1 458 ? -12.542 3.665 26.702 1.00 91.62 458 SER A CA 1
ATOM 3448 C C . SER A 1 458 ? -11.238 3.544 27.504 1.00 91.62 458 SER A C 1
ATOM 3450 O O . SER A 1 458 ? -10.286 2.886 27.077 1.00 91.62 458 SER A O 1
ATOM 3452 N N . ARG A 1 459 ? -11.181 4.146 28.702 1.00 92.44 459 ARG A N 1
ATOM 3453 C CA . ARG A 1 459 ? -9.982 4.059 29.560 1.00 92.44 459 ARG A CA 1
ATOM 3454 C C . ARG A 1 459 ? -9.589 2.617 29.891 1.00 92.44 459 ARG A C 1
ATOM 3456 O O . ARG A 1 459 ? -8.410 2.282 29.822 1.00 92.44 459 ARG A O 1
ATOM 3463 N N . SER A 1 460 ? -10.562 1.763 30.212 1.00 91.62 460 SER A N 1
ATOM 3464 C CA . SER A 1 460 ? -10.311 0.346 30.506 1.00 91.62 460 SER A CA 1
ATOM 3465 C C . SER A 1 460 ? -9.756 -0.395 29.294 1.00 91.62 460 SER A C 1
ATOM 3467 O O . SER A 1 460 ? -8.825 -1.188 29.433 1.00 91.62 460 SER A O 1
ATOM 3469 N N . ARG A 1 461 ? -10.279 -0.100 28.097 1.00 91.75 461 ARG A N 1
ATOM 3470 C CA . ARG A 1 461 ? -9.778 -0.687 26.859 1.00 91.75 461 ARG A CA 1
ATOM 3471 C C . ARG A 1 461 ? -8.350 -0.235 26.583 1.00 91.75 461 ARG A C 1
ATOM 3473 O O . ARG A 1 461 ? -7.501 -1.101 26.416 1.00 91.75 461 ARG A O 1
ATOM 3480 N N . ALA A 1 462 ? -8.062 1.066 26.640 1.00 92.19 462 ALA A N 1
ATOM 3481 C CA . ALA A 1 462 ? -6.720 1.606 26.409 1.00 92.19 462 ALA A CA 1
ATOM 3482 C C . ALA A 1 462 ? -5.660 0.952 27.310 1.00 92.19 462 ALA A C 1
ATOM 3484 O O . ALA A 1 462 ? -4.645 0.489 26.806 1.00 92.19 462 ALA A O 1
ATOM 3485 N N . VAL A 1 463 ? -5.926 0.822 28.616 1.00 92.38 463 VAL A N 1
ATOM 3486 C CA . VAL A 1 463 ? -5.000 0.177 29.572 1.00 92.38 463 VAL A CA 1
ATOM 3487 C C . VAL A 1 463 ? -4.838 -1.325 29.309 1.00 92.38 463 VAL A C 1
ATOM 3489 O O . VAL A 1 463 ? -3.804 -1.901 29.636 1.00 92.38 463 VAL A O 1
ATOM 3492 N N . SER A 1 464 ? -5.834 -1.979 28.703 1.00 91.88 464 SER A N 1
ATOM 3493 C CA . SER A 1 464 ? -5.709 -3.390 28.328 1.00 91.88 464 SER A CA 1
ATOM 3494 C C . SER A 1 464 ? -4.796 -3.610 27.118 1.00 91.88 464 SER A C 1
ATOM 3496 O O . SER A 1 464 ? -4.124 -4.636 27.067 1.00 91.88 464 SER A O 1
ATOM 3498 N N . ILE A 1 465 ? -4.753 -2.670 26.164 1.00 92.75 465 ILE A N 1
ATOM 3499 C CA . ILE A 1 465 ? -4.038 -2.833 24.884 1.00 92.75 465 ILE A CA 1
ATOM 3500 C C . ILE A 1 465 ? -2.736 -2.030 24.780 1.00 92.75 465 ILE A C 1
ATOM 3502 O O . ILE A 1 465 ? -1.912 -2.336 23.920 1.00 92.75 465 ILE A O 1
ATOM 3506 N N . LEU A 1 466 ? -2.518 -1.042 25.649 1.00 93.56 466 LEU A N 1
ATOM 3507 C CA . LEU A 1 466 ? -1.349 -0.162 25.631 1.00 93.56 466 LEU A CA 1
ATOM 3508 C C . LEU A 1 466 ? -0.747 -0.013 27.031 1.00 93.56 466 LEU A C 1
ATOM 3510 O O . LEU A 1 466 ? -1.456 0.012 28.039 1.00 93.56 466 LEU A O 1
ATOM 3514 N N . THR A 1 467 ? 0.572 0.145 27.091 1.00 92.12 467 THR A N 1
ATOM 3515 C CA . THR A 1 467 ? 1.278 0.532 28.317 1.00 92.12 467 THR A CA 1
ATOM 3516 C C . THR A 1 467 ? 1.028 2.013 28.650 1.00 92.12 467 THR A C 1
ATOM 3518 O O . THR A 1 467 ? 0.631 2.791 27.776 1.00 92.12 467 THR A O 1
ATOM 3521 N N . PRO A 1 468 ? 1.281 2.468 29.892 1.00 92.44 468 PRO A N 1
ATOM 3522 C CA . PRO A 1 468 ? 1.091 3.874 30.256 1.00 92.44 468 PRO A CA 1
ATOM 3523 C C . PRO A 1 468 ? 1.865 4.866 29.371 1.00 92.44 468 PRO A C 1
ATOM 3525 O O . PRO A 1 468 ? 1.312 5.895 28.983 1.00 92.44 468 PRO A O 1
ATOM 3528 N N . SER A 1 469 ? 3.113 4.546 29.006 1.00 90.75 469 SER A N 1
ATOM 3529 C CA . SER A 1 469 ? 3.919 5.380 28.105 1.00 90.75 469 SER A CA 1
ATOM 3530 C C . SER A 1 469 ? 3.334 5.417 26.691 1.00 90.75 469 SER A C 1
ATOM 3532 O O . SER A 1 469 ? 3.242 6.485 26.090 1.00 90.75 469 SER A O 1
ATOM 3534 N N . GLN A 1 470 ? 2.850 4.281 26.184 1.00 93.06 470 GLN A N 1
ATOM 3535 C CA . GLN A 1 470 ? 2.175 4.205 24.887 1.00 93.06 470 GLN A CA 1
ATOM 3536 C C . GLN A 1 470 ? 0.883 5.029 24.861 1.00 93.06 470 GLN A C 1
ATOM 3538 O O . GLN A 1 470 ? 0.650 5.744 23.889 1.00 93.06 470 GLN A O 1
ATOM 3543 N N . ILE A 1 471 ? 0.069 4.993 25.923 1.00 93.56 471 ILE A N 1
ATOM 3544 C CA . ILE A 1 471 ? -1.148 5.817 26.032 1.00 93.56 471 ILE A CA 1
ATOM 3545 C C . ILE A 1 471 ? -0.793 7.303 25.940 1.00 93.56 471 ILE A C 1
ATOM 3547 O O . ILE A 1 471 ? -1.410 8.024 25.160 1.00 93.56 471 ILE A O 1
ATOM 3551 N N . GLN A 1 472 ? 0.218 7.753 26.689 1.00 91.88 472 GLN A N 1
ATOM 3552 C CA . GLN A 1 472 ? 0.643 9.155 26.696 1.00 91.88 472 GLN A CA 1
ATOM 3553 C C . GLN A 1 472 ? 1.121 9.637 25.316 1.00 91.88 472 GLN A C 1
ATOM 3555 O O . GLN A 1 472 ? 0.926 10.800 24.966 1.00 91.88 472 GLN A O 1
ATOM 3560 N N . THR A 1 473 ? 1.751 8.759 24.533 1.00 89.44 473 THR A N 1
ATOM 3561 C CA . THR A 1 473 ? 2.270 9.095 23.201 1.00 89.44 473 THR A CA 1
ATOM 3562 C C . THR A 1 473 ? 1.200 9.015 22.107 1.00 89.44 473 THR A C 1
ATOM 3564 O O . THR A 1 473 ? 1.120 9.895 21.244 1.00 89.44 473 THR A O 1
ATOM 3567 N N . CYS A 1 474 ? 0.381 7.963 22.123 1.00 91.88 474 CYS A N 1
ATOM 3568 C CA . CYS A 1 474 ? -0.445 7.562 20.978 1.00 91.88 474 CYS A CA 1
ATOM 3569 C C . CYS A 1 474 ? -1.897 8.044 21.079 1.00 91.88 474 CYS A C 1
ATOM 3571 O O . CYS A 1 474 ? -2.606 8.086 20.072 1.00 91.88 474 CYS A O 1
ATOM 3573 N N . LEU A 1 475 ? -2.348 8.418 22.278 1.00 93.75 475 LEU A N 1
ATOM 3574 C CA . LEU A 1 475 ? -3.722 8.819 22.552 1.00 93.75 475 LEU A CA 1
ATOM 3575 C C . LEU A 1 475 ? -3.784 10.219 23.174 1.00 93.75 475 LEU A C 1
ATOM 3577 O O . LEU A 1 475 ? -2.830 10.704 23.779 1.00 93.75 475 LEU A O 1
ATOM 3581 N N . ARG A 1 476 ? -4.934 10.879 23.036 1.00 92.75 476 ARG A N 1
ATOM 3582 C CA . ARG A 1 476 ? -5.261 12.138 23.716 1.00 92.75 476 ARG A CA 1
ATOM 3583 C C . ARG A 1 476 ? -6.440 11.915 24.650 1.00 92.75 476 ARG A C 1
ATOM 3585 O O . ARG A 1 476 ? -7.380 11.201 24.307 1.00 92.75 476 ARG A O 1
ATOM 3592 N N . GLU A 1 477 ? -6.405 12.516 25.834 1.00 91.00 477 GLU A N 1
ATOM 3593 C CA . GLU A 1 477 ? -7.539 12.434 26.754 1.00 91.00 477 GLU A CA 1
ATOM 3594 C C . GLU A 1 477 ? -8.761 13.172 26.191 1.00 91.00 477 GLU A C 1
ATOM 3596 O O . GLU A 1 477 ? -8.666 14.307 25.725 1.00 91.00 477 GLU A O 1
ATOM 3601 N N . SER A 1 478 ? -9.923 12.522 26.261 1.00 85.44 478 SER A N 1
ATOM 3602 C CA . SER A 1 478 ? -11.218 13.067 25.856 1.00 85.44 478 SER A CA 1
ATOM 3603 C C . SER A 1 478 ? -12.267 12.683 26.906 1.00 85.44 478 SER A C 1
ATOM 3605 O O . SER A 1 478 ? -13.006 11.703 26.783 1.00 85.44 478 SER A O 1
ATOM 3607 N N . GLY A 1 479 ? -12.269 13.420 28.022 1.00 83.06 479 GLY A N 1
ATOM 3608 C CA . GLY A 1 479 ? -13.121 13.141 29.181 1.00 83.06 479 GLY A CA 1
ATOM 3609 C C . GLY A 1 479 ? -12.808 11.788 29.839 1.00 83.06 479 GLY A C 1
ATOM 3610 O O . GLY A 1 479 ? -11.704 11.552 30.339 1.00 83.06 479 GLY A O 1
ATOM 3611 N N . THR A 1 480 ? -13.796 10.889 29.860 1.00 83.69 480 THR A N 1
ATOM 3612 C CA . THR A 1 480 ? -13.669 9.522 30.407 1.00 83.69 480 THR A CA 1
ATOM 3613 C C . THR A 1 480 ? -13.096 8.513 29.408 1.00 83.69 480 THR A C 1
ATOM 3615 O O . THR A 1 480 ? -12.899 7.351 29.763 1.00 83.69 480 THR A O 1
ATOM 3618 N N . SER A 1 481 ? -12.815 8.949 28.181 1.00 91.75 481 SER A N 1
ATOM 3619 C CA . SER A 1 481 ? -12.280 8.130 27.095 1.00 91.75 481 SER A CA 1
ATOM 3620 C C . SER A 1 481 ? -11.023 8.769 26.507 1.00 91.75 481 SER A C 1
ATOM 3622 O O . SER A 1 481 ? -10.559 9.821 26.951 1.00 91.75 481 SER A O 1
ATOM 3624 N N . PHE A 1 482 ? -10.468 8.114 25.501 1.00 93.38 482 PHE A N 1
ATOM 3625 C CA . PHE A 1 482 ? -9.329 8.565 24.729 1.00 93.38 482 PHE A CA 1
ATOM 3626 C C . PHE A 1 482 ? -9.707 8.721 23.257 1.00 93.38 482 PHE A C 1
ATOM 3628 O O . PHE A 1 482 ? -10.596 8.032 22.744 1.00 93.38 482 PHE A O 1
ATOM 3635 N N . SER A 1 483 ? -8.998 9.615 22.580 1.00 93.19 483 SER A N 1
ATOM 3636 C CA . SER A 1 483 ? -9.022 9.766 21.131 1.00 93.19 483 SER A CA 1
ATOM 3637 C C . SER A 1 483 ? -7.659 9.463 20.524 1.00 93.19 483 SER A C 1
ATOM 3639 O O . SER A 1 483 ? -6.635 9.512 21.214 1.00 93.19 483 SER A O 1
ATOM 3641 N N . LEU A 1 484 ? -7.633 9.131 19.233 1.00 93.75 484 LEU A N 1
ATOM 3642 C CA . LEU A 1 484 ? -6.378 8.880 18.534 1.00 93.75 484 LEU A CA 1
ATOM 3643 C C . LEU A 1 484 ? -5.583 10.181 18.409 1.00 93.75 484 LEU A C 1
ATOM 3645 O O . LEU A 1 484 ? -6.134 11.228 18.056 1.00 93.75 484 LEU A O 1
ATOM 3649 N N . ASN A 1 485 ? -4.271 10.122 18.637 1.00 92.31 485 ASN A N 1
ATOM 3650 C CA . ASN A 1 485 ? -3.377 11.233 18.332 1.00 92.31 485 ASN A CA 1
ATOM 3651 C C . ASN A 1 485 ? -3.160 11.342 16.808 1.00 92.31 485 ASN A C 1
ATOM 3653 O O . ASN A 1 485 ? -2.117 10.958 16.283 1.00 92.31 485 ASN A O 1
ATOM 3657 N N . LEU A 1 486 ? -4.179 11.846 16.108 1.00 93.50 486 LEU A N 1
ATOM 3658 C CA . LEU A 1 486 ? -4.239 11.962 14.653 1.00 93.50 486 LEU A CA 1
ATOM 3659 C C . LEU A 1 486 ? -4.318 13.435 14.230 1.00 93.50 486 LEU A C 1
ATOM 3661 O O . LEU A 1 486 ? -5.210 14.182 14.644 1.00 93.50 486 LEU A O 1
ATOM 3665 N N . GLU A 1 487 ? -3.400 13.858 13.369 1.00 93.12 487 GLU A N 1
ATOM 3666 C CA . GLU A 1 487 ? -3.436 15.164 12.709 1.00 93.12 487 GLU A CA 1
ATOM 3667 C C . GLU A 1 487 ? -4.093 15.030 11.323 1.00 93.12 487 GLU A C 1
ATOM 3669 O O . GLU A 1 487 ? -3.918 14.030 10.630 1.00 93.12 487 GLU A O 1
ATOM 3674 N N . LEU A 1 488 ? -4.843 16.044 10.899 1.00 92.31 488 LEU A N 1
ATOM 3675 C CA . LEU A 1 488 ? -5.304 16.167 9.517 1.00 92.31 488 LEU A CA 1
ATOM 3676 C C . LEU A 1 488 ? -4.299 17.016 8.741 1.00 92.31 488 LEU A C 1
ATOM 3678 O O . LEU A 1 488 ? -3.920 18.091 9.208 1.00 92.31 488 LEU A O 1
ATOM 3682 N N . SER A 1 489 ? -3.904 16.570 7.552 1.00 89.56 489 SER A N 1
ATOM 3683 C CA . SER A 1 489 ? -3.122 17.383 6.625 1.00 89.56 489 SER A CA 1
ATOM 3684 C C . SER A 1 489 ? -3.949 17.744 5.396 1.00 89.56 489 SER A C 1
ATOM 3686 O O . SER A 1 489 ? -4.524 16.882 4.732 1.00 89.56 489 SER A O 1
ATOM 3688 N N . GLU A 1 490 ? -4.001 19.041 5.095 1.00 85.81 490 GLU A N 1
ATOM 3689 C CA . GLU A 1 490 ? -4.599 19.548 3.857 1.00 85.81 490 GLU A CA 1
ATOM 3690 C C . GLU A 1 490 ? -3.608 19.478 2.682 1.00 85.81 490 GLU A C 1
ATOM 3692 O O . GLU A 1 490 ? -4.024 19.437 1.520 1.00 85.81 490 GLU A O 1
ATOM 3697 N N . ASP A 1 491 ? -2.306 19.412 2.966 1.00 87.38 491 ASP A N 1
ATOM 3698 C CA . ASP A 1 491 ? -1.272 19.199 1.958 1.00 87.38 491 ASP A CA 1
ATOM 3699 C C . ASP A 1 491 ? -1.291 17.746 1.465 1.00 87.38 491 ASP A C 1
ATOM 3701 O O . ASP A 1 491 ? -1.635 16.840 2.223 1.00 87.38 491 ASP A O 1
ATOM 3705 N N . PRO A 1 492 ? -0.946 17.479 0.195 1.00 85.94 492 PRO A N 1
ATOM 3706 C CA . PRO A 1 492 ? -0.822 16.109 -0.271 1.00 85.94 492 PRO A CA 1
ATOM 3707 C C . PRO A 1 492 ? 0.375 15.410 0.384 1.00 85.94 492 PRO A C 1
ATOM 3709 O O . PRO A 1 492 ? 1.410 16.043 0.609 1.00 85.94 492 PRO A O 1
ATOM 3712 N N . VAL A 1 493 ? 0.282 14.092 0.593 1.00 83.12 493 VAL A N 1
ATOM 3713 C CA . VAL A 1 493 ? 1.457 13.272 0.933 1.00 83.12 493 VAL A CA 1
ATOM 3714 C C . VAL A 1 493 ? 2.554 13.535 -0.112 1.00 83.12 493 VAL A C 1
ATOM 3716 O O . VAL A 1 493 ? 2.279 13.448 -1.315 1.00 83.12 493 VAL A O 1
ATOM 3719 N N . PRO A 1 494 ? 3.786 13.881 0.302 1.00 70.56 494 PRO A N 1
ATOM 3720 C CA . PRO A 1 494 ? 4.881 14.159 -0.628 1.00 70.56 494 PRO A CA 1
ATOM 3721 C C . PRO A 1 494 ? 5.445 12.893 -1.294 1.00 70.56 494 PRO A C 1
ATOM 3723 O O . PRO A 1 494 ? 6.148 12.993 -2.297 1.00 70.56 494 PRO A O 1
ATOM 3726 N N . ALA A 1 495 ? 5.155 11.720 -0.733 1.00 70.94 495 ALA A N 1
ATOM 3727 C CA . ALA A 1 495 ? 5.504 10.410 -1.264 1.00 70.94 495 ALA A CA 1
ATOM 3728 C C . ALA A 1 495 ? 4.264 9.714 -1.843 1.00 70.94 495 ALA A C 1
ATOM 3730 O O . ALA A 1 495 ? 3.145 9.986 -1.407 1.00 70.94 495 ALA A O 1
ATOM 3731 N N . CYS A 1 496 ? 4.484 8.834 -2.821 1.00 77.19 496 CYS A N 1
ATOM 3732 C CA . CYS A 1 496 ? 3.449 7.933 -3.308 1.00 77.19 496 CYS A CA 1
ATOM 3733 C C . CYS A 1 496 ? 3.164 6.878 -2.241 1.00 77.19 496 CYS A C 1
ATOM 3735 O O . CYS A 1 496 ? 4.103 6.435 -1.589 1.00 77.19 496 CYS A O 1
ATOM 3737 N N . THR A 1 497 ? 1.894 6.516 -2.107 1.00 88.31 497 THR A N 1
ATOM 3738 C CA . THR A 1 497 ? 1.444 5.324 -1.383 1.00 88.31 497 THR A CA 1
ATOM 3739 C C . THR A 1 497 ? 0.689 4.441 -2.380 1.00 88.31 497 THR A C 1
ATOM 3741 O O . THR A 1 497 ? 0.481 4.841 -3.537 1.00 88.31 497 THR A O 1
ATOM 3744 N N . ASP A 1 498 ? 0.172 3.289 -1.957 1.00 91.44 498 ASP A N 1
ATOM 3745 C CA . ASP A 1 498 ? -0.723 2.478 -2.792 1.00 91.44 498 ASP A CA 1
ATOM 3746 C C . ASP A 1 498 ? -1.901 3.258 -3.387 1.00 91.44 498 ASP A C 1
ATOM 3748 O O . ASP A 1 498 ? -2.407 2.916 -4.460 1.00 91.44 498 ASP A O 1
ATOM 3752 N N . LEU A 1 499 ? -2.335 4.343 -2.744 1.00 91.56 499 LEU A N 1
ATOM 3753 C CA . LEU A 1 499 ? -3.408 5.176 -3.265 1.00 91.56 499 LEU A CA 1
ATOM 3754 C C . LEU A 1 499 ? -3.056 5.763 -4.655 1.00 91.56 499 LEU A C 1
ATOM 3756 O O . LEU A 1 499 ? -3.931 5.881 -5.514 1.00 91.56 499 LEU A O 1
ATOM 3760 N N . SER A 1 500 ? -1.786 6.039 -4.958 1.00 89.81 500 SER A N 1
ATOM 3761 C CA . SER A 1 500 ? -1.322 6.432 -6.299 1.00 89.81 500 SER A CA 1
ATOM 3762 C C . SER A 1 500 ? -1.507 5.309 -7.314 1.00 89.81 500 SER A C 1
ATOM 3764 O O . SER A 1 500 ? -1.919 5.577 -8.449 1.00 89.81 500 SER A O 1
ATOM 3766 N N . GLY A 1 501 ? -1.258 4.062 -6.908 1.00 89.00 501 GLY A N 1
ATOM 3767 C CA . GLY A 1 501 ? -1.524 2.868 -7.707 1.00 89.00 501 GLY A CA 1
ATOM 3768 C C . GLY A 1 501 ? -3.012 2.734 -7.995 1.00 89.00 501 GLY A C 1
ATOM 3769 O O . GLY A 1 501 ? -3.404 2.564 -9.153 1.00 89.00 501 GLY A O 1
ATOM 3770 N N . ILE A 1 502 ? -3.852 2.959 -6.979 1.00 94.31 502 ILE A N 1
ATOM 3771 C CA . ILE A 1 502 ? -5.309 2.993 -7.127 1.00 94.31 502 ILE A CA 1
ATOM 3772 C C . ILE A 1 502 ? -5.728 3.998 -8.204 1.00 94.31 502 ILE A C 1
ATOM 3774 O O . ILE A 1 502 ? -6.450 3.648 -9.140 1.00 94.31 502 ILE A O 1
ATOM 3778 N N . TRP A 1 503 ? -5.246 5.240 -8.141 1.00 91.25 503 TRP A N 1
ATOM 3779 C CA . TRP A 1 503 ? -5.607 6.256 -9.135 1.00 91.25 503 TRP A CA 1
ATOM 3780 C C . TRP A 1 503 ? -5.084 5.946 -10.538 1.00 91.25 503 TRP A C 1
ATOM 3782 O O . TRP A 1 503 ? -5.738 6.304 -11.522 1.00 91.25 503 TRP A O 1
ATOM 3792 N N . ALA A 1 504 ? -3.929 5.288 -10.651 1.00 85.19 504 ALA A N 1
ATOM 3793 C CA . ALA A 1 504 ? -3.389 4.832 -11.927 1.00 85.19 504 ALA A CA 1
ATOM 3794 C C . ALA A 1 504 ? -4.226 3.690 -12.533 1.00 85.19 504 ALA A C 1
ATOM 3796 O O . ALA A 1 504 ? -4.425 3.654 -13.751 1.00 85.19 504 ALA A O 1
ATOM 3797 N N . GLY A 1 505 ? -4.743 2.789 -11.694 1.00 87.19 505 GLY A N 1
ATOM 3798 C CA . GLY A 1 505 ? -5.590 1.666 -12.094 1.00 87.19 505 GLY A CA 1
ATOM 3799 C C . GLY A 1 505 ? -7.040 2.050 -12.393 1.00 87.19 505 GLY A C 1
ATOM 3800 O O . GLY A 1 505 ? -7.650 1.471 -13.290 1.00 87.19 505 GLY A O 1
ATOM 3801 N N . LEU A 1 506 ? -7.584 3.057 -11.705 1.00 90.56 506 LEU A N 1
ATOM 3802 C CA . LEU A 1 506 ? -8.987 3.449 -11.840 1.00 90.56 506 LEU A CA 1
ATOM 3803 C C . LEU A 1 506 ? -9.297 4.162 -13.171 1.00 90.56 506 LEU A C 1
ATOM 3805 O O . LEU A 1 506 ? -8.565 5.082 -13.576 1.00 90.56 506 LEU A O 1
ATOM 3809 N N . PRO A 1 507 ? -10.446 3.853 -13.806 1.00 89.12 507 PRO A N 1
ATOM 3810 C CA . PRO A 1 507 ? -11.004 4.655 -14.889 1.00 89.12 507 PRO A CA 1
ATOM 3811 C C . PRO A 1 507 ? -11.215 6.116 -14.473 1.00 89.12 507 PRO A C 1
ATOM 3813 O O . PRO A 1 507 ? -11.640 6.408 -13.353 1.00 89.12 507 PRO A O 1
ATOM 3816 N N . SER A 1 508 ? -10.982 7.052 -15.398 1.00 85.25 508 SER A N 1
ATOM 3817 C CA . SER A 1 508 ? -11.044 8.501 -15.135 1.00 85.25 508 SER A CA 1
ATOM 3818 C C . SER A 1 508 ? -12.361 8.963 -14.499 1.00 85.25 508 SER A C 1
ATOM 3820 O O . SER A 1 508 ? -12.341 9.848 -13.643 1.00 85.25 508 SER A O 1
ATOM 3822 N N . ARG A 1 509 ? -13.486 8.330 -14.864 1.00 85.50 509 ARG A N 1
ATOM 3823 C CA . ARG A 1 509 ? -14.830 8.636 -14.347 1.00 85.50 509 ARG A CA 1
ATOM 3824 C C . ARG A 1 509 ? -14.985 8.436 -12.832 1.00 85.50 509 ARG A C 1
ATOM 3826 O O . ARG A 1 509 ? -15.815 9.111 -12.239 1.00 85.50 509 ARG A O 1
ATOM 3833 N N . HIS A 1 510 ? -14.184 7.568 -12.206 1.00 86.62 510 HIS A N 1
ATOM 3834 C CA . HIS A 1 510 ? -14.296 7.253 -10.772 1.00 86.62 510 HIS A CA 1
ATOM 3835 C C . HIS A 1 510 ? -13.292 8.006 -9.890 1.00 86.62 510 HIS A C 1
ATOM 3837 O O . HIS A 1 510 ? -13.472 8.095 -8.677 1.00 86.62 510 HIS A O 1
ATOM 3843 N N . ARG A 1 511 ? -12.236 8.587 -10.479 1.00 83.69 511 ARG A N 1
ATOM 3844 C CA . ARG A 1 511 ? -11.102 9.151 -9.721 1.00 83.69 511 ARG A CA 1
ATOM 3845 C C . ARG A 1 511 ? -11.477 10.309 -8.793 1.00 83.69 511 ARG A C 1
ATOM 3847 O O . ARG A 1 511 ? -10.798 10.526 -7.806 1.00 83.69 511 ARG A O 1
ATOM 3854 N N . LYS A 1 512 ? -12.531 11.067 -9.110 1.00 80.44 512 LYS A N 1
ATOM 3855 C CA . LYS A 1 512 ? -12.957 12.236 -8.313 1.00 80.44 512 LYS A CA 1
ATOM 3856 C C . LYS A 1 512 ? -14.049 11.924 -7.288 1.00 80.44 512 LYS A C 1
ATOM 3858 O O . LYS A 1 512 ? -14.370 12.778 -6.470 1.00 80.44 512 LYS A O 1
ATOM 3863 N N . THR A 1 513 ? -14.665 10.749 -7.372 1.00 85.38 513 THR A N 1
ATOM 3864 C CA . THR A 1 513 ? -15.869 10.417 -6.598 1.00 85.38 513 THR A CA 1
ATOM 3865 C C . THR A 1 513 ? -15.609 9.405 -5.494 1.00 85.38 513 THR A C 1
ATOM 3867 O O . THR A 1 513 ? -16.465 9.234 -4.636 1.00 85.38 513 THR A O 1
ATOM 3870 N N . LEU A 1 514 ? -14.456 8.735 -5.504 1.00 92.88 514 LEU A N 1
ATOM 3871 C CA . LEU A 1 514 ? -14.119 7.735 -4.499 1.00 92.88 514 LEU A CA 1
ATOM 3872 C C . LEU A 1 514 ? -13.835 8.385 -3.134 1.00 92.88 514 LEU A C 1
ATOM 3874 O O . LEU A 1 514 ? -13.094 9.370 -3.025 1.00 92.88 514 LEU A O 1
ATOM 3878 N N . ARG A 1 515 ? -14.405 7.797 -2.081 1.00 95.19 515 ARG A N 1
ATOM 3879 C CA . ARG A 1 515 ? -14.136 8.140 -0.683 1.00 95.19 515 ARG A CA 1
ATOM 3880 C C . ARG A 1 515 ? -12.872 7.421 -0.231 1.00 95.19 515 ARG A C 1
ATOM 3882 O O . ARG A 1 515 ? -12.927 6.255 0.141 1.00 95.19 515 ARG A O 1
ATOM 3889 N N . ALA A 1 516 ? -11.734 8.104 -0.311 1.00 95.44 516 ALA A N 1
ATOM 3890 C CA . ALA A 1 516 ? -10.449 7.509 0.031 1.00 95.44 516 ALA A CA 1
ATOM 3891 C C . ALA A 1 516 ? -9.511 8.481 0.748 1.00 95.44 516 ALA A C 1
ATOM 3893 O O . ALA A 1 516 ? -9.478 9.670 0.421 1.00 95.44 516 ALA A O 1
ATOM 3894 N N . PHE A 1 517 ? -8.728 7.958 1.689 1.00 95.75 517 PHE A N 1
ATOM 3895 C CA . PHE A 1 517 ? -7.624 8.664 2.338 1.00 95.75 517 PHE A CA 1
ATOM 3896 C C . PHE A 1 517 ? -6.513 7.687 2.742 1.00 95.75 517 PHE A C 1
ATOM 3898 O O . PHE A 1 517 ? -6.748 6.483 2.845 1.00 95.75 517 PHE A O 1
ATOM 3905 N N . SER A 1 518 ? -5.328 8.230 3.015 1.00 95.12 518 SER A N 1
ATOM 3906 C CA . SER A 1 518 ? -4.191 7.510 3.590 1.00 95.12 518 SER A CA 1
ATOM 3907 C C . SER A 1 518 ? -3.926 7.993 5.018 1.00 95.12 518 SER A C 1
ATOM 3909 O O . SER A 1 518 ? -4.018 9.192 5.295 1.00 95.12 518 SER A O 1
ATOM 3911 N N . ILE A 1 519 ? -3.584 7.083 5.928 1.00 95.25 519 ILE A N 1
ATOM 3912 C CA . ILE A 1 519 ? -3.032 7.396 7.251 1.00 95.25 519 ILE A CA 1
ATOM 3913 C C . ILE A 1 519 ? -1.564 6.999 7.242 1.00 95.25 519 ILE A C 1
ATOM 3915 O O . ILE A 1 519 ? -1.251 5.851 6.947 1.00 95.25 519 ILE A O 1
ATOM 3919 N N . VAL A 1 520 ? -0.691 7.946 7.588 1.00 92.12 520 VAL A N 1
ATOM 3920 C CA . VAL A 1 520 ? 0.759 7.735 7.594 1.00 92.12 520 VAL A CA 1
ATOM 3921 C C . VAL A 1 520 ? 1.408 8.312 8.839 1.00 92.12 520 VAL A C 1
ATOM 3923 O O . VAL A 1 520 ? 1.047 9.410 9.272 1.00 92.12 520 VAL A O 1
ATOM 3926 N N . SER A 1 521 ? 2.400 7.620 9.398 1.00 88.12 521 SER A N 1
ATOM 3927 C CA . SER A 1 521 ? 3.259 8.188 10.432 1.00 88.12 521 SER A CA 1
ATOM 3928 C C . SER A 1 521 ? 4.365 9.055 9.839 1.00 88.12 521 SER A C 1
ATOM 3930 O O . SER A 1 521 ? 5.060 8.692 8.888 1.00 88.12 521 SER A O 1
ATOM 3932 N N . ARG A 1 522 ? 4.549 10.244 10.417 1.00 76.38 522 ARG A N 1
ATOM 3933 C CA . ARG A 1 522 ? 5.559 11.211 9.980 1.00 76.38 522 ARG A CA 1
ATOM 3934 C C . ARG A 1 522 ? 6.330 11.747 11.184 1.00 76.38 522 ARG A C 1
ATOM 3936 O O . ARG A 1 522 ? 5.749 12.057 12.229 1.00 76.38 522 ARG A O 1
ATOM 3943 N N . VAL A 1 523 ? 7.649 11.890 11.041 1.00 65.75 523 VAL A N 1
ATOM 3944 C CA . VAL A 1 523 ? 8.495 12.533 12.058 1.00 65.75 523 VAL A CA 1
ATOM 3945 C C . VAL A 1 523 ? 8.277 14.049 11.988 1.00 65.75 523 VAL A C 1
ATOM 3947 O O . VAL A 1 523 ? 8.315 14.635 10.910 1.00 65.75 523 VAL A O 1
ATOM 3950 N N . LYS A 1 524 ? 8.064 14.711 13.133 1.00 56.31 524 LYS A N 1
ATOM 3951 C CA . LYS A 1 524 ? 7.786 16.164 13.233 1.00 56.31 524 LYS A CA 1
ATOM 3952 C C . LYS A 1 524 ? 8.952 17.090 12.833 1.00 56.31 524 LYS A C 1
ATOM 3954 O O . LYS A 1 524 ? 8.832 18.303 12.975 1.00 56.31 524 LYS A O 1
ATOM 3959 N N . SER A 1 525 ? 10.077 16.552 12.366 1.00 48.75 525 SER A N 1
ATOM 3960 C CA . SER A 1 525 ? 11.320 17.307 12.199 1.00 48.75 525 SER A CA 1
ATOM 3961 C C . SER A 1 525 ? 11.266 18.306 11.038 1.00 48.75 525 SER A C 1
ATOM 3963 O O . SER A 1 525 ? 10.969 17.949 9.900 1.00 48.75 525 SER A O 1
ATOM 3965 N N . THR A 1 526 ? 11.652 19.551 11.328 1.00 42.31 526 THR A N 1
ATOM 3966 C CA . THR A 1 526 ? 11.944 20.622 10.361 1.00 42.31 526 THR A CA 1
ATOM 3967 C C . THR A 1 526 ? 13.185 20.348 9.500 1.00 42.31 526 THR A C 1
ATOM 3969 O O . THR A 1 526 ? 13.464 21.108 8.577 1.00 42.31 526 THR A O 1
ATOM 3972 N N . GLU A 1 527 ? 13.951 19.292 9.796 1.00 42.06 527 GLU A N 1
ATOM 3973 C CA . GLU A 1 527 ? 15.205 18.958 9.109 1.00 42.06 527 GLU A CA 1
ATOM 3974 C C . GLU A 1 527 ? 15.025 17.986 7.935 1.00 42.06 527 GLU A C 1
ATOM 3976 O O . GLU A 1 527 ? 15.906 17.913 7.075 1.00 42.06 527 GLU A O 1
ATOM 3981 N N . ASP A 1 528 ? 13.893 17.271 7.848 1.00 51.59 528 ASP A N 1
ATOM 3982 C CA . ASP A 1 528 ? 13.592 16.428 6.688 1.00 51.59 528 ASP A CA 1
ATOM 3983 C C . ASP A 1 528 ? 12.573 17.112 5.762 1.00 51.59 528 ASP A C 1
ATOM 3985 O O . ASP A 1 528 ? 11.371 17.065 6.028 1.00 51.59 528 ASP A O 1
ATOM 3989 N N . PRO A 1 529 ? 13.006 17.717 4.639 1.00 42.00 529 PRO A N 1
ATOM 3990 C CA . PRO A 1 529 ? 12.106 18.408 3.713 1.00 42.00 529 PRO A CA 1
ATOM 3991 C C . PRO A 1 529 ? 11.088 17.473 3.038 1.00 42.00 529 PRO A C 1
ATOM 3993 O O . PRO A 1 529 ? 10.154 17.955 2.405 1.00 42.00 529 PRO A O 1
ATOM 3996 N N . LEU A 1 530 ? 11.269 16.151 3.149 1.00 47.25 530 LEU A N 1
ATOM 3997 C CA . LEU A 1 530 ? 10.333 15.136 2.658 1.00 47.25 530 LEU A CA 1
ATOM 3998 C C . LEU A 1 530 ? 9.411 14.579 3.753 1.00 47.25 530 LEU A C 1
ATOM 4000 O O . LEU A 1 530 ? 8.522 13.793 3.428 1.00 47.25 530 LEU A O 1
ATOM 4004 N N . ALA A 1 531 ? 9.628 14.956 5.022 1.00 62.44 531 ALA A N 1
ATOM 4005 C CA . ALA A 1 531 ? 8.948 14.401 6.190 1.00 62.44 531 ALA A CA 1
ATOM 4006 C C . ALA A 1 531 ? 8.834 12.866 6.109 1.00 62.44 531 ALA A C 1
ATOM 4008 O O . ALA A 1 531 ? 7.738 12.310 6.176 1.00 62.44 531 ALA A O 1
ATOM 4009 N N . ARG A 1 532 ? 9.935 12.149 5.858 1.00 71.38 532 ARG A N 1
ATOM 4010 C CA . ARG A 1 532 ? 9.898 10.686 5.718 1.00 71.38 532 ARG A CA 1
ATOM 4011 C C . ARG A 1 532 ? 9.429 10.031 7.025 1.00 71.38 532 ARG A C 1
ATOM 4013 O O . ARG A 1 532 ? 9.598 10.613 8.104 1.00 71.38 532 ARG A O 1
ATOM 4020 N N . PRO A 1 533 ? 8.828 8.834 6.947 1.00 74.56 533 PRO A N 1
ATOM 4021 C CA . PRO A 1 533 ? 8.590 8.041 8.142 1.00 74.56 533 PRO A CA 1
ATOM 4022 C C . PRO A 1 533 ? 9.917 7.674 8.822 1.00 74.56 533 PRO A C 1
ATOM 4024 O O . PRO A 1 533 ? 10.990 7.778 8.210 1.00 74.56 533 PRO A O 1
ATOM 4027 N N . ARG A 1 534 ? 9.874 7.241 10.089 1.00 79.06 534 ARG A N 1
ATOM 4028 C CA . ARG A 1 534 ? 11.096 6.750 10.749 1.00 79.06 534 ARG A CA 1
ATOM 4029 C C . ARG A 1 534 ? 11.648 5.554 9.979 1.00 79.06 534 ARG A C 1
ATOM 4031 O O . ARG A 1 534 ? 10.884 4.762 9.435 1.00 79.06 534 ARG A O 1
ATOM 4038 N N . ASP A 1 535 ? 12.971 5.439 9.954 1.00 78.44 535 ASP A N 1
ATOM 4039 C CA . ASP A 1 535 ? 13.680 4.293 9.375 1.00 78.44 535 ASP A CA 1
ATOM 4040 C C . ASP A 1 535 ? 13.333 3.962 7.909 1.00 78.44 535 ASP A C 1
ATOM 4042 O O . ASP A 1 535 ? 13.697 2.896 7.430 1.00 78.44 535 ASP A O 1
ATOM 4046 N N . TYR A 1 536 ? 12.715 4.894 7.170 1.00 84.56 536 TYR A N 1
ATOM 4047 C CA . TYR A 1 536 ? 12.274 4.707 5.783 1.00 84.56 536 TYR A CA 1
ATOM 4048 C C . TYR A 1 536 ? 13.392 4.158 4.890 1.00 84.56 536 TYR A C 1
ATOM 4050 O O . TYR A 1 536 ? 14.409 4.833 4.669 1.00 84.56 536 TYR A O 1
ATOM 4058 N N . HIS A 1 537 ? 13.209 2.928 4.400 1.00 84.31 537 HIS A N 1
ATOM 4059 C CA . HIS A 1 537 ? 14.195 2.164 3.633 1.00 84.31 537 HIS A CA 1
ATOM 4060 C C . HIS A 1 537 ? 15.579 2.081 4.320 1.00 84.31 537 HIS A C 1
ATOM 4062 O O . HIS A 1 537 ? 16.625 2.161 3.662 1.00 84.31 537 HIS A O 1
ATOM 4068 N N . LYS A 1 538 ? 15.633 1.944 5.649 1.00 85.06 538 LYS A N 1
ATOM 4069 C CA . LYS A 1 538 ? 16.870 1.751 6.428 1.00 85.06 538 LYS A CA 1
ATOM 4070 C C . LYS A 1 538 ? 16.894 0.364 7.066 1.00 85.06 538 LYS A C 1
ATOM 4072 O O . LYS A 1 538 ? 15.865 -0.212 7.375 1.00 85.06 538 LYS A O 1
ATOM 4077 N N . GLN A 1 539 ? 18.093 -0.166 7.313 1.00 85.81 539 GLN A N 1
ATOM 4078 C CA . GLN A 1 539 ? 18.265 -1.454 8.011 1.00 85.81 539 GLN A CA 1
ATOM 4079 C C . GLN A 1 539 ? 17.787 -1.418 9.470 1.00 85.81 539 GLN A C 1
ATOM 4081 O O . GLN A 1 539 ? 17.560 -2.465 10.060 1.00 85.81 539 GLN A O 1
ATOM 4086 N N . SER A 1 540 ? 17.638 -0.221 10.044 1.00 87.75 540 SER A N 1
ATOM 4087 C CA . SER A 1 540 ? 16.992 -0.030 11.340 1.00 87.75 540 SER A CA 1
ATOM 4088 C C . SER A 1 540 ? 15.484 -0.278 11.296 1.00 87.75 540 SER A C 1
ATOM 4090 O O . SER A 1 540 ? 14.877 -0.358 12.359 1.00 87.75 540 SER A O 1
ATOM 4092 N N . ASP A 1 541 ? 14.872 -0.422 10.117 1.00 89.62 541 ASP A N 1
ATOM 4093 C CA . ASP A 1 541 ? 13.475 -0.823 10.006 1.00 89.62 541 ASP A CA 1
ATOM 4094 C C . ASP A 1 541 ? 13.307 -2.332 10.247 1.00 89.62 541 ASP A C 1
ATOM 4096 O O . ASP A 1 541 ? 13.183 -3.129 9.310 1.00 89.62 541 ASP A O 1
ATOM 4100 N N . SER A 1 542 ? 13.363 -2.703 11.527 1.00 89.94 542 SER A N 1
ATOM 4101 C CA . SER A 1 542 ? 13.363 -4.076 12.023 1.00 89.94 542 SER A CA 1
ATOM 4102 C C . SER A 1 542 ? 12.406 -4.283 13.200 1.00 89.94 542 SER A C 1
ATOM 4104 O O . SER A 1 542 ? 11.873 -3.326 13.778 1.00 89.94 542 SER A O 1
ATOM 4106 N N . VAL A 1 543 ? 12.194 -5.550 13.571 1.00 89.31 543 VAL A N 1
ATOM 4107 C CA . VAL A 1 543 ? 11.356 -5.938 14.722 1.00 89.31 543 VAL A CA 1
ATOM 4108 C C . VAL A 1 543 ? 11.910 -5.355 16.019 1.00 89.31 543 VAL A C 1
ATOM 4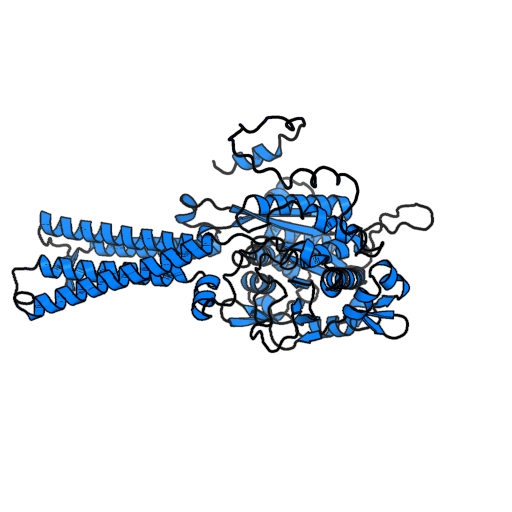110 O O . VAL A 1 543 ? 11.156 -4.836 16.837 1.00 89.31 543 VAL A O 1
ATOM 4113 N N . GLU A 1 544 ? 13.230 -5.365 16.199 1.00 88.56 544 GLU A N 1
ATOM 4114 C CA . GLU A 1 544 ? 13.868 -4.836 17.404 1.00 88.56 544 GLU A CA 1
ATOM 4115 C C . GLU A 1 544 ? 13.550 -3.354 17.590 1.00 88.56 544 GLU A C 1
ATOM 4117 O O . GLU A 1 544 ? 13.173 -2.949 18.686 1.00 88.56 544 GLU A O 1
ATOM 4122 N N . THR A 1 545 ? 13.635 -2.560 16.516 1.00 88.31 545 THR A N 1
ATOM 4123 C CA . THR A 1 545 ? 13.317 -1.126 16.549 1.00 88.31 545 THR A CA 1
ATOM 4124 C C . THR A 1 545 ? 11.837 -0.875 16.829 1.00 88.31 545 THR A C 1
ATOM 4126 O O . THR A 1 545 ? 11.487 0.057 17.557 1.00 88.31 545 THR A O 1
ATOM 4129 N N . LEU A 1 546 ? 10.949 -1.710 16.280 1.00 88.44 546 LEU A N 1
ATOM 4130 C CA . LEU A 1 546 ? 9.505 -1.609 16.496 1.00 88.44 546 LEU A CA 1
ATOM 4131 C C . LEU A 1 546 ? 9.123 -1.751 17.981 1.00 88.44 546 LEU A C 1
ATOM 4133 O O . LEU A 1 546 ? 8.224 -1.049 18.447 1.00 88.44 546 LEU A O 1
ATOM 4137 N N . PHE A 1 547 ? 9.825 -2.616 18.715 1.00 89.19 547 PHE A N 1
ATOM 4138 C CA . PHE A 1 547 ? 9.583 -2.908 20.131 1.00 89.19 547 PHE A CA 1
ATOM 4139 C C . PHE A 1 547 ? 10.579 -2.225 21.086 1.00 89.19 547 PHE A C 1
ATOM 4141 O O . PHE A 1 547 ? 10.755 -2.680 22.214 1.00 89.19 547 PHE A O 1
ATOM 4148 N N . LEU A 1 548 ? 11.235 -1.134 20.673 1.00 84.62 548 LEU A N 1
ATOM 4149 C CA . LEU A 1 548 ? 12.093 -0.362 21.576 1.00 84.62 548 LEU A CA 1
ATOM 4150 C C . LEU A 1 548 ? 11.268 0.332 22.667 1.00 84.62 548 LEU A C 1
ATOM 4152 O O . LEU A 1 548 ? 10.478 1.228 22.380 1.00 84.62 548 LEU A O 1
ATOM 4156 N N . ASP A 1 549 ? 11.542 -0.002 23.930 1.00 73.88 549 ASP A N 1
ATOM 4157 C CA . ASP A 1 549 ? 10.914 0.623 25.106 1.00 73.88 549 ASP A CA 1
ATOM 4158 C C . ASP A 1 549 ? 11.062 2.149 25.141 1.00 73.88 549 ASP A C 1
ATOM 4160 O O . ASP A 1 549 ? 10.160 2.866 25.576 1.00 73.88 549 ASP A O 1
ATOM 4164 N N . ALA A 1 550 ? 12.212 2.649 24.677 1.00 80.12 550 ALA A N 1
ATOM 4165 C CA . ALA A 1 550 ? 12.507 4.078 24.617 1.00 80.12 550 ALA A CA 1
ATOM 4166 C C . ALA A 1 550 ? 11.634 4.829 23.594 1.00 80.12 550 ALA A C 1
ATOM 4168 O O . ALA A 1 550 ? 11.521 6.049 23.674 1.00 80.12 550 ALA A O 1
ATOM 4169 N N . GLU A 1 551 ? 10.998 4.108 22.668 1.00 84.50 551 GLU A N 1
ATOM 4170 C CA . GLU A 1 551 ? 10.186 4.648 21.578 1.00 84.50 551 GLU A CA 1
ATOM 4171 C C . GLU A 1 551 ? 8.760 4.067 21.638 1.00 84.50 551 GLU A C 1
ATOM 4173 O O . GLU A 1 551 ? 8.333 3.332 20.741 1.00 84.50 551 GLU A O 1
ATOM 4178 N N . PRO A 1 552 ? 7.966 4.395 22.679 1.00 84.31 552 PRO A N 1
ATOM 4179 C CA . PRO A 1 552 ? 6.638 3.809 22.891 1.00 84.31 552 PRO A CA 1
ATOM 4180 C C . PRO A 1 552 ? 5.667 4.075 21.729 1.00 84.31 552 PRO A C 1
ATOM 4182 O O . PRO A 1 552 ? 4.726 3.313 21.512 1.00 84.31 552 PRO A O 1
ATOM 4185 N N . GLY A 1 553 ? 5.906 5.128 20.942 1.00 85.62 553 GLY A N 1
ATOM 4186 C CA . GLY A 1 553 ? 5.135 5.425 19.738 1.00 85.62 553 GLY A CA 1
ATOM 4187 C C . GLY A 1 553 ? 5.291 4.389 18.621 1.00 85.62 553 GLY A C 1
ATOM 4188 O O . GLY A 1 553 ? 4.436 4.346 17.740 1.00 85.62 553 GLY A O 1
ATOM 4189 N N . ASN A 1 554 ? 6.331 3.549 18.633 1.00 91.06 554 ASN A N 1
ATOM 4190 C CA . ASN A 1 554 ? 6.572 2.578 17.567 1.00 91.06 554 ASN A CA 1
ATOM 4191 C C . ASN A 1 554 ? 5.458 1.527 17.531 1.00 91.06 554 ASN A C 1
ATOM 4193 O O . ASN A 1 554 ? 4.574 1.597 16.675 1.00 91.06 554 ASN A O 1
ATOM 4197 N N . PHE A 1 555 ? 5.433 0.596 18.477 1.00 93.44 555 PHE A N 1
ATOM 4198 C CA . PHE A 1 555 ? 4.353 -0.388 18.554 1.00 93.44 555 PHE A CA 1
ATOM 4199 C C . PHE A 1 555 ? 3.008 0.229 18.985 1.00 93.44 555 PHE A C 1
ATOM 4201 O O . PHE A 1 555 ? 1.958 -0.124 18.445 1.00 93.44 555 PHE A O 1
ATOM 4208 N N . GLY A 1 556 ? 3.026 1.185 19.923 1.00 93.38 556 GLY A N 1
ATOM 4209 C CA . GLY A 1 556 ? 1.806 1.744 20.513 1.00 93.38 556 GLY A CA 1
ATOM 4210 C C . GLY A 1 556 ? 0.871 2.397 19.492 1.00 93.38 556 GLY A C 1
ATOM 4211 O O . GLY A 1 556 ? -0.347 2.254 19.595 1.00 93.38 556 GLY A O 1
ATOM 4212 N N . THR A 1 557 ? 1.424 3.053 18.469 1.00 94.25 557 THR A N 1
ATOM 4213 C CA . THR A 1 557 ? 0.628 3.706 17.419 1.00 94.25 557 THR A CA 1
ATOM 4214 C C . THR A 1 557 ? -0.100 2.686 16.546 1.00 94.25 557 THR A C 1
ATOM 4216 O O . THR A 1 557 ? -1.273 2.884 16.233 1.00 94.25 557 THR A O 1
ATOM 4219 N N . VAL A 1 558 ? 0.551 1.564 16.222 1.00 96.19 558 VAL A N 1
ATOM 4220 C CA . VAL A 1 558 ? -0.044 0.461 15.449 1.00 96.19 558 VAL A CA 1
ATOM 4221 C C . VAL A 1 558 ? -1.227 -0.134 16.211 1.00 96.19 558 VAL A C 1
ATOM 4223 O O . VAL A 1 558 ? -2.320 -0.263 15.662 1.00 96.19 558 VAL A O 1
ATOM 4226 N N . ALA A 1 559 ? -1.037 -0.429 17.500 1.00 95.50 559 ALA A N 1
ATOM 4227 C CA . ALA A 1 559 ? -2.080 -0.983 18.361 1.00 95.50 559 ALA A CA 1
ATOM 4228 C C . ALA A 1 559 ? -3.259 -0.011 18.565 1.00 95.50 559 ALA A C 1
ATOM 4230 O O . ALA A 1 559 ? -4.419 -0.415 18.470 1.00 95.50 559 ALA A O 1
ATOM 4231 N N . ALA A 1 560 ? -2.982 1.276 18.799 1.00 95.38 560 ALA A N 1
ATOM 4232 C CA . ALA A 1 560 ? -4.013 2.305 18.937 1.00 95.38 560 ALA A CA 1
ATOM 4233 C C . ALA A 1 560 ? -4.820 2.490 17.642 1.00 95.38 560 ALA A C 1
ATOM 4235 O O . ALA A 1 560 ? -6.048 2.594 17.681 1.00 95.38 560 ALA A O 1
ATOM 4236 N N . LEU A 1 561 ? -4.141 2.508 16.491 1.00 96.81 561 LEU A N 1
ATOM 4237 C CA . LEU A 1 561 ? -4.783 2.642 15.189 1.00 96.81 561 LEU A CA 1
ATOM 4238 C C . LEU A 1 561 ? -5.643 1.419 14.856 1.00 96.81 561 LEU A C 1
ATOM 4240 O O . LEU A 1 561 ? -6.774 1.593 14.409 1.00 96.81 561 LEU A O 1
ATOM 4244 N N . ALA A 1 562 ? -5.156 0.205 15.125 1.00 96.31 562 ALA A N 1
ATOM 4245 C CA . ALA A 1 562 ? -5.918 -1.028 14.932 1.00 96.31 562 ALA A CA 1
ATOM 4246 C C . ALA A 1 562 ? -7.255 -1.012 15.691 1.00 96.31 562 ALA A C 1
ATOM 4248 O O . ALA A 1 562 ? -8.286 -1.393 15.140 1.00 96.31 562 ALA A O 1
ATOM 4249 N N . GLU A 1 563 ? -7.258 -0.526 16.936 1.00 94.00 563 GLU A N 1
ATOM 4250 C CA . GLU A 1 563 ? -8.472 -0.413 17.752 1.00 94.00 563 GLU A CA 1
ATOM 4251 C C . GLU A 1 563 ? -9.475 0.587 17.157 1.00 94.00 563 GLU A C 1
ATOM 4253 O O . GLU A 1 563 ? -10.676 0.310 17.078 1.00 94.00 563 GLU A O 1
ATOM 4258 N N . VAL A 1 564 ? -8.993 1.744 16.698 1.00 94.88 564 VAL A N 1
ATOM 4259 C CA . VAL A 1 564 ? -9.840 2.777 16.085 1.00 94.88 564 VAL A CA 1
ATOM 4260 C C . VAL A 1 564 ? -10.404 2.290 14.753 1.00 94.88 564 VAL A C 1
ATOM 4262 O O . VAL A 1 564 ? -11.606 2.403 14.528 1.00 94.88 564 VAL A O 1
ATOM 4265 N N . ILE A 1 565 ? -9.583 1.687 13.890 1.00 96.25 565 ILE A N 1
ATOM 4266 C CA . ILE A 1 565 ? -10.053 1.125 12.619 1.00 96.25 565 ILE A CA 1
ATOM 4267 C C . ILE A 1 565 ? -11.030 -0.025 12.871 1.00 96.25 565 ILE A C 1
ATOM 4269 O O . ILE A 1 565 ? -12.091 -0.038 12.259 1.00 96.25 565 ILE A O 1
ATOM 4273 N N . GLY A 1 566 ? -10.756 -0.932 13.812 1.00 93.00 566 GLY A N 1
ATOM 4274 C CA . GLY A 1 566 ? -11.688 -2.006 14.174 1.00 93.00 566 GLY A CA 1
ATOM 4275 C C . GLY A 1 566 ? -13.035 -1.461 14.655 1.00 93.00 566 GLY A C 1
ATOM 4276 O O . GLY A 1 566 ? -14.091 -1.903 14.204 1.00 93.00 566 GLY A O 1
ATOM 4277 N N . THR A 1 567 ? -13.014 -0.410 15.481 1.00 91.31 567 THR A N 1
ATOM 4278 C CA . THR A 1 567 ? -14.240 0.278 15.912 1.00 91.31 567 THR A CA 1
ATOM 4279 C C . THR A 1 567 ? -14.997 0.864 14.723 1.00 91.31 567 THR A C 1
ATOM 4281 O O . THR A 1 567 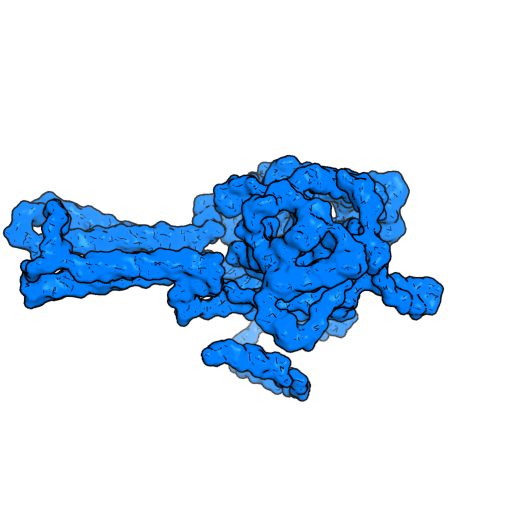? -16.210 0.696 14.640 1.00 91.31 567 THR A O 1
ATOM 4284 N N . TYR A 1 568 ? -14.298 1.505 13.779 1.00 92.50 568 TYR A N 1
ATOM 4285 C CA . TYR A 1 568 ? -14.900 2.029 12.551 1.00 92.50 568 TYR A CA 1
ATOM 4286 C C . TYR A 1 568 ? -15.529 0.916 11.706 1.00 92.50 568 TYR A C 1
ATOM 4288 O O . TYR A 1 568 ? -16.661 1.050 11.244 1.00 92.50 568 TYR A O 1
ATOM 4296 N N . LEU A 1 569 ? -14.821 -0.201 11.523 1.00 91.38 569 LEU A N 1
ATOM 4297 C CA . LEU A 1 569 ? -15.272 -1.349 10.740 1.00 91.38 569 LEU A CA 1
ATOM 4298 C C . LEU A 1 569 ? -16.491 -2.047 11.352 1.00 91.38 569 LEU A C 1
ATOM 4300 O O . LEU A 1 569 ? -17.328 -2.528 10.589 1.00 91.38 569 LEU A O 1
ATOM 4304 N N . ALA A 1 570 ? -16.643 -2.030 12.675 1.00 86.69 570 ALA A N 1
ATOM 4305 C CA . ALA A 1 570 ? -17.813 -2.561 13.372 1.00 86.69 570 ALA A CA 1
ATOM 4306 C C . ALA A 1 570 ? -19.053 -1.641 13.305 1.00 86.69 570 ALA A C 1
ATOM 4308 O O . ALA A 1 570 ? -20.156 -2.068 13.652 1.00 86.69 570 ALA A O 1
ATOM 4309 N N . MET A 1 571 ? -18.917 -0.385 12.856 1.00 85.00 571 MET A N 1
ATOM 4310 C CA . MET A 1 571 ? -20.042 0.558 12.820 1.00 85.00 571 MET A CA 1
ATOM 4311 C C . MET A 1 571 ? -21.107 0.170 11.798 1.00 85.00 571 MET A C 1
ATOM 4313 O O . MET A 1 571 ? -20.811 -0.087 10.623 1.00 85.00 571 MET A O 1
ATOM 4317 N N . GLY A 1 572 ? -22.371 0.247 12.214 1.00 76.06 572 GLY A N 1
ATOM 4318 C CA . GLY A 1 572 ? -23.511 0.118 11.316 1.00 76.06 572 GLY A CA 1
ATOM 4319 C C . GLY A 1 572 ? -23.638 1.305 10.355 1.00 76.06 572 GLY A C 1
ATOM 4320 O O . GLY A 1 572 ? -23.060 2.377 10.548 1.00 76.06 572 GLY A O 1
ATOM 4321 N N . ARG A 1 573 ? -24.444 1.139 9.299 1.00 72.88 573 ARG A N 1
ATOM 4322 C CA . ARG A 1 573 ? -24.653 2.179 8.276 1.00 72.88 573 ARG A CA 1
ATOM 4323 C C . ARG A 1 573 ? -25.153 3.508 8.852 1.00 72.88 573 ARG A C 1
ATOM 4325 O O . ARG A 1 573 ? -24.699 4.563 8.415 1.00 72.88 573 ARG A O 1
ATOM 4332 N N . LYS A 1 574 ? -26.093 3.466 9.806 1.00 70.50 574 LYS A N 1
ATOM 4333 C CA . LYS A 1 574 ? -26.669 4.676 10.423 1.00 70.50 574 LYS A CA 1
ATOM 4334 C C . LYS A 1 574 ? -25.617 5.476 11.184 1.00 70.50 574 LYS A C 1
ATOM 4336 O O . LYS A 1 574 ? -25.543 6.685 10.997 1.00 70.50 574 LYS A O 1
ATOM 4341 N N . ASP A 1 575 ? -24.778 4.791 11.953 1.00 74.81 575 ASP A N 1
ATOM 4342 C CA . ASP A 1 575 ? -23.738 5.437 12.749 1.00 74.81 575 ASP A CA 1
ATOM 4343 C C . ASP A 1 575 ? -22.683 6.073 11.835 1.00 74.81 575 ASP A C 1
ATOM 4345 O O . ASP A 1 575 ? -22.317 7.231 12.026 1.00 74.81 575 ASP A O 1
ATOM 4349 N N . ARG A 1 576 ? -22.296 5.401 10.740 1.00 79.81 576 ARG A N 1
ATOM 4350 C CA . ARG A 1 576 ? -21.369 5.986 9.751 1.00 79.81 576 ARG A CA 1
ATOM 4351 C C . ARG A 1 576 ? -21.945 7.176 8.996 1.00 79.81 576 ARG A C 1
ATOM 4353 O O . ARG A 1 576 ? -21.229 8.139 8.755 1.00 79.81 576 ARG A O 1
ATOM 4360 N N . ASN A 1 577 ? -23.231 7.152 8.659 1.00 77.06 577 ASN A N 1
ATOM 4361 C CA . ASN A 1 577 ? -23.889 8.306 8.039 1.00 77.06 577 ASN A CA 1
ATOM 4362 C C . ASN A 1 577 ? -23.993 9.515 8.985 1.00 77.06 577 ASN A C 1
ATOM 4364 O O . ASN A 1 577 ? -24.349 10.594 8.535 1.00 77.06 577 ASN A O 1
ATOM 4368 N N . SER A 1 578 ? -23.734 9.357 10.288 1.00 69.94 578 SER A N 1
ATOM 4369 C CA . SER A 1 578 ? -23.607 10.506 11.194 1.00 69.94 578 SER A CA 1
ATOM 4370 C C . SER A 1 578 ? -22.198 11.114 11.188 1.00 69.94 578 SER A C 1
ATOM 4372 O O . SER A 1 578 ? -22.008 12.228 11.674 1.00 69.94 578 SER A O 1
ATOM 4374 N N . ILE A 1 579 ? -21.220 10.395 10.621 1.00 76.25 579 ILE A N 1
ATOM 4375 C CA . ILE A 1 579 ? -19.843 10.856 10.424 1.00 76.25 579 ILE A CA 1
ATOM 4376 C C . ILE A 1 579 ? -19.738 11.665 9.124 1.00 76.25 579 ILE A C 1
ATOM 4378 O O . ILE A 1 579 ? -19.181 12.762 9.151 1.00 76.25 579 ILE A O 1
ATOM 4382 N N . THR A 1 580 ? -20.263 11.127 8.014 1.00 58.28 580 THR A N 1
ATOM 4383 C CA . THR A 1 580 ? -20.194 11.698 6.650 1.00 58.28 580 THR A CA 1
ATOM 4384 C C . THR A 1 580 ? -21.469 12.421 6.260 1.00 58.28 580 THR A C 1
ATOM 4386 O O . THR A 1 580 ? -21.365 13.522 5.682 1.00 58.28 580 THR A O 1
#

Secondary structure (DSSP, 8-state):
-TTTTTTTTTS----------PPPP------SSGGGSSS-SSS-TTTTTS-GGGHHHHHHHHHHHT-S---TTSTHHHHHHHHHHHHHHHHH--EEEEEEEEE-GGGSHHHHHHHHHHHHHHHHHHHHHHHHHHHHH-S-TTEEE-GGG-EEEHHHHHHHHHHHHHHHHHHHHHHHHS--GGGGTSPPEEEEEEEEESSPPPP--HHHHTS-HHHHHHHHHHHHHHTT--EEEEEEEE---PBPPPPTTS-HHHHHHHHTTTTHHHHHHHHHHHHHHHHHHHHHHH-TTSTTSSSHHHHHHHHHHHHHHHHHHHHHHHHHHHHHHHHTSPBP--TTTTHHHHHHHHHHHHHHHS--B-TTS-B----TTTTTTEEEEEEEES-STTTSHHHHHHIIIIIHHHHHHH-GGGEEEEEEES-SSSEEEEESEEE-TTS-EEES-HHHHHHHHHHHTSS-EEHHHHHHHS-HHHHHHHEEEETTEEEE-EEEESSPBSS--HHHHHHHHS-GGGTTT-EEEEEEEE---TT-TT-PPTTTTSTT-SHHHHT-TT-THHHHHHHHHHHHHHHHHH--HHHHTTT-

Sequence (580 aa):
MLFQHSAKLLKDDACPDLLERRAPRACGRTPGKEEFVKANINGSTHSAVVAPGSRELADFFDAFAEMPHRGSGTPYEPRSARILARKLASETGAHVDLEPFAVDLSSGTWGVAIHGILLVFGLAIIWCAGLASTFLRGPGALATRLGWMGTVPIPYATAAFLWIMLLLGSRLFADYKSWNIASFFVPNADSFNVIATDMPPLEQDPVKIRLAEQERWRLRFTDAQSAGTSRLVIVMAHYDSARQLPSDKTPRWLLAALKSGIGTLPTIAYCVLAGILFGVLVLGILNLNDYVYSGTFGLVLSVFLLLAVISALSFAAIEGFTAAKSSSLPFVQGMNDDFSGVAAAFQALKTTLAPAVGPGGQTAGSNVNQGNGTRVMTVFTGAEENGLRGSALFAREVLTPAIDVFGAENVELINLDTVSGGTLRLFSREKNFTGATVGGQPEFGRAFWKWATGPIVSRSRAVSILTPSQIQTCLRESGTSFSLNLELSEDPVPACTDLSGIWAGLPSRHRKTLRAFSIVSRVKSTEDPLARPRDYHKQSDSVETLFLDAEPGNFGTVAALAEVIGTYLAMGRKDRNSIT

pLDDT: mean 71.56, std 21.84, range [24.78, 98.31]

Foldseek 3Di:
DVVVPVVVVVPPDDDDDDPDDDDDDDDDDDDDDVVVPPPDPPDQPLVVLWFQLCVVLLVVQVLLQPPQFCAFLDPNVVVQLVVLLVCLCPQQVWDKDKAKDFAPPLLFLNVLLVLLVQLLVQLLVLVVVQVVCCVVPNLDPQWDQPDPVGTGRNVSVVSNVVSVVLSVVQVVVCVVPVGGPCCVVPPTGMHTKMKTWPQDQDPVDVVLVPDDLQVNQLVSLQVLVVLLAQFEEEQEEARGFAFFQDDPPPPPVLSVCLLLSVLSVLLSVLSNLLSVLVVVLVCLVVPVPDDPLPDPVNVVSSVVSVVSSVVSNVSSVVSVVSSVVSVPGDTARCVLFPVLSVSLLSLLSSLQQPFDCPPPRDRPNCPLPSPQSYMYMYIHFGCVNVPLQRLLVCLQSHVQSNCVNNNQLRYAYEYEGRQFFAFKEKAQWAQAPVRDIFGEDVLLSVLLVVVQQAFQAAPVRLSNGADPVLCVVAWDDHDRGTHGRYHYDPDHQHDDGSVSSNLNNHDPVNRYRHNYMYMHHFHPDPPDPNRDRPQRSHNCSRSCNLSDSVGSRGVSSSRSSSSSSSSVSSDGPVVVVVSD